Protein AF-A0A0B8QQ27-F1 (afdb_monomer)

Mean predicted aligned error: 12.76 Å

Nearest PDB structures (foldseek):
  4mp7-assembly1_A  TM=6.085E-01  e=7.434E+00  Homo sapiens

pLDDT: mean 76.12, std 21.6, range [19.22, 97.25]

Foldseek 3Di:
DDPPDDPQPPQAQDFWQDDDPVSLVVLLVLLVVLLVVVPQDFAAEDEAEDEPLVLLLCQLQLNAPFAADAVSSVVSSVVVVVCVVVVVDDRFQWFWDLARNIYIYGYNSGGPLSSSLSCQLRRRQLRSCLVPPPLNVFQADRHCPNVLRVVLRVLLVVCCVVVNDVVSNVLLVVLVVCLLQLADPPDTDDDDDVVRVVVVLVVVLVVLVVVVVVVVVDDDPDDDPDPDPPQDPPVDDDSRPLVCCLPPVNPDDSSSSVSSVSSSSVSSNCVVCVVCLLLSLLRSLLRSVVSVVVCVVVSRHDPVSVVVVCVLSCVQQPADDPPDPPHPDDRSNVVNVVVNVVVVVVVVVVVVCVVVVPDDDPDPPDPPPPPPPDDDDDDPDDPPPPDDPDDDSGGNGRD

Sequence (399 aa):
MDVKTKDVKSNTLPDGPDWTFGLLEEYHQEIKRVAQHYRLDTYPNQIEVITAEQMMDAYSSIGMPINYHHWSFGKKFIQTEQNYKHGQMGLAYEIVINSNPCIAYLMEENTVTMQALVMAHASYGHNSFFKGNYLFKTWTDASSIIDYLLFARNYISQCEEKYGVEEVEKLLDSCHALMNYGVDRYKRPEKISIAEETHRQEEREKYLQSQVNELWRTVPKSTREEHTEKQRFPSEPQENILYFIEKHAPLLESWQREVVRIVRKVSQYFYPQKQTQVMNEGWATFWHYTILNHLYDEGVVTDKFMLEFLHSHTSVVAQPAYNSPYFSGINPYALALLCSKIFAVSVKNQQKRIKSGSQSLRAVTGLKRCTLRCKTSKMRASLVSISLPNSSVTLSCLR

InterPro domains:
  IPR007390 Sporulation stage V, protein R [PTHR30029] (16-337)
  IPR056174 SpoVR protein-like, N-terminal [PF04293] (18-340)

Solvent-accessible surface area (backbone atoms only — not comparable to full-atom values): 23191 Å² total; per-residue (Å²): 133,84,79,79,74,74,78,78,57,97,65,51,57,92,84,44,67,70,75,49,75,68,57,53,48,53,50,49,51,53,51,48,52,48,40,54,73,72,61,61,57,55,51,57,72,40,82,44,78,36,51,74,66,57,49,44,50,26,55,29,55,71,56,40,98,56,65,61,90,54,70,70,32,56,55,44,28,54,53,51,52,50,35,38,78,72,68,76,38,81,75,49,56,42,47,62,40,86,30,59,57,23,39,27,38,33,46,64,88,46,30,39,55,50,48,52,46,42,45,33,22,40,51,46,16,37,31,23,42,49,64,66,34,68,56,36,65,54,54,41,57,39,73,53,47,66,60,48,31,51,50,50,25,54,51,50,53,54,42,30,75,72,68,35,57,69,60,50,48,56,51,47,52,56,41,59,76,40,29,91,38,18,44,58,92,84,64,79,70,81,94,72,54,68,73,57,49,53,52,49,45,57,52,47,51,55,49,51,58,51,49,56,57,50,62,72,70,63,71,79,92,71,96,69,93,66,87,66,73,81,72,65,79,64,89,61,92,70,72,19,50,38,56,48,46,52,76,66,48,83,86,60,50,74,67,58,33,51,52,36,46,48,50,20,52,55,38,35,48,50,43,46,58,68,75,38,41,52,56,44,50,4,41,9,58,41,37,24,51,54,48,54,51,50,39,39,77,76,38,32,43,51,72,70,45,48,53,54,48,49,51,59,52,45,72,60,38,60,64,69,54,92,85,42,95,80,46,88,70,84,45,56,49,35,53,16,29,52,52,36,52,52,48,54,51,51,52,55,51,51,54,50,42,59,73,65,69,74,62,80,89,73,72,93,80,66,94,67,81,81,77,77,83,77,82,82,78,98,69,90,75,79,82,76,77,82,74,78,78,86,74,68,82,67,75,81,52,62,106

Organism: NCBI:txid1481914

Secondary structure (DSSP, 8-state):
---------TTPPP--S---HHHHHHHHHHHHHHHHHTT---PPEEEEEE-HHHHHHHHHTTT-SS----HHHHHHHHHHHHHHHTTSSPPPSEEEE--SSEEEEEETT--HHHHHHHIIIIIIIIHHHHHH-HHHHHH--TTTHHHHHHHHHHHHHHHHHHH-HHHHHHHHHHHHHTGGG---SS-PPP---HHHHHHHHHHHHHHHHHHHHHHHH---------------SSSS--S-HHHHHHHH-TT--HHHHHHHHHHHHHHHHHHHHHHHHHHHHHHHHHHHHHHHHHHHHHTSS-HHHHHHHHHHHHHHH----TTSTT--S--HHHHHHHHHHHHHHHHHHHHHHHHTT--------------------------------------S---

Structure (mmCIF, N/CA/C/O backbone):
data_AF-A0A0B8QQ27-F1
#
_entry.id   AF-A0A0B8QQ27-F1
#
loop_
_atom_site.group_PDB
_atom_site.id
_atom_site.type_symbol
_atom_site.label_atom_id
_atom_site.label_alt_id
_atom_site.label_comp_id
_atom_site.label_asym_id
_atom_site.label_entity_id
_atom_site.label_seq_id
_atom_site.pdbx_PDB_ins_code
_atom_site.Cartn_x
_atom_site.Cartn_y
_atom_site.Cartn_z
_atom_site.occupancy
_atom_site.B_iso_or_equiv
_atom_site.auth_seq_id
_atom_site.auth_comp_id
_atom_site.auth_asym_id
_atom_site.auth_atom_id
_atom_site.pdbx_PDB_model_num
ATOM 1 N N . MET A 1 1 ? -25.754 7.509 46.207 1.00 36.16 1 MET A N 1
ATOM 2 C CA . MET A 1 1 ? -25.904 6.801 44.921 1.00 36.16 1 MET A CA 1
ATOM 3 C C . MET A 1 1 ? -24.579 6.122 44.664 1.00 36.16 1 MET A C 1
ATOM 5 O O . MET A 1 1 ? -23.663 6.765 44.171 1.00 36.16 1 MET A O 1
ATOM 9 N N . ASP A 1 2 ? -24.453 4.878 45.119 1.00 32.38 2 ASP A N 1
ATOM 10 C CA . ASP A 1 2 ? -23.243 4.088 44.916 1.00 32.38 2 ASP A CA 1
ATOM 11 C C . ASP A 1 2 ? -23.123 3.740 43.436 1.00 32.38 2 ASP A C 1
ATOM 13 O O . ASP A 1 2 ? -23.919 2.975 42.883 1.00 32.38 2 ASP A O 1
ATOM 17 N N . VAL A 1 3 ? -22.140 4.355 42.785 1.00 38.31 3 VAL A N 1
ATOM 18 C CA . VAL A 1 3 ? -21.708 3.978 41.445 1.00 38.31 3 VAL A CA 1
ATOM 19 C C . VAL A 1 3 ? -21.047 2.614 41.590 1.00 38.31 3 VAL A C 1
ATOM 21 O O . VAL A 1 3 ? -19.898 2.511 42.005 1.00 38.31 3 VAL A O 1
ATOM 24 N N . LYS A 1 4 ? -21.799 1.550 41.291 1.00 36.62 4 LYS A N 1
ATOM 25 C CA . LYS A 1 4 ? -21.231 0.214 41.109 1.00 36.62 4 LYS A CA 1
ATOM 26 C C . LYS A 1 4 ? -20.207 0.293 39.979 1.00 36.62 4 LYS A C 1
ATOM 28 O O . LYS A 1 4 ? -20.577 0.332 38.807 1.00 36.62 4 LYS A O 1
ATOM 33 N N . THR A 1 5 ? -18.929 0.325 40.335 1.00 41.16 5 THR A N 1
ATOM 34 C CA . THR A 1 5 ? -17.824 -0.005 39.440 1.00 41.16 5 THR A CA 1
ATOM 35 C C . THR A 1 5 ? -18.097 -1.400 38.889 1.00 41.16 5 THR A C 1
ATOM 37 O O . THR A 1 5 ? -18.095 -2.374 39.639 1.00 41.16 5 THR A O 1
ATOM 40 N N . LYS A 1 6 ? -18.426 -1.493 37.596 1.00 43.34 6 LYS A N 1
ATOM 41 C CA . LYS A 1 6 ? -18.415 -2.769 36.875 1.00 43.34 6 LYS A CA 1
ATOM 42 C C . LYS A 1 6 ? -17.026 -3.374 37.072 1.00 43.34 6 LYS A C 1
ATOM 44 O O . LYS A 1 6 ? -16.046 -2.733 36.703 1.00 43.34 6 LYS A O 1
ATOM 49 N N . ASP A 1 7 ? -16.963 -4.570 37.649 1.00 44.44 7 ASP A N 1
ATOM 50 C CA . ASP A 1 7 ? -15.738 -5.363 37.696 1.00 44.44 7 ASP A CA 1
ATOM 51 C C . ASP A 1 7 ? -15.144 -5.438 36.285 1.00 44.44 7 ASP A C 1
ATOM 53 O O . ASP A 1 7 ? -15.807 -5.881 35.340 1.00 44.44 7 ASP A O 1
ATOM 57 N N . VAL A 1 8 ? -13.910 -4.953 36.133 1.00 48.16 8 VAL A N 1
ATOM 58 C CA . VAL A 1 8 ? -13.133 -5.100 34.901 1.00 48.16 8 VAL A CA 1
ATOM 59 C C . VAL A 1 8 ? -12.991 -6.600 34.664 1.00 48.16 8 VAL A C 1
ATOM 61 O O . VAL A 1 8 ? -12.402 -7.312 35.479 1.00 48.16 8 VAL A O 1
ATOM 64 N N . LYS A 1 9 ? -13.594 -7.109 33.583 1.00 54.00 9 LYS A N 1
ATOM 65 C CA . LYS A 1 9 ? -13.477 -8.521 33.204 1.00 54.00 9 LYS A CA 1
ATOM 66 C C . LYS A 1 9 ? -11.990 -8.866 33.103 1.00 54.00 9 LYS A C 1
ATOM 68 O O . LYS A 1 9 ? -11.231 -8.113 32.496 1.00 54.00 9 LYS A O 1
ATOM 73 N N . SER A 1 10 ? -11.592 -10.018 33.648 1.00 60.09 10 SER A N 1
ATOM 74 C CA . SER A 1 10 ? -10.189 -10.441 33.828 1.00 60.09 10 SER A CA 1
ATOM 75 C C . SER A 1 10 ? -9.347 -10.569 32.540 1.00 60.09 10 SER A C 1
ATOM 77 O O . SER A 1 10 ? -8.197 -10.986 32.624 1.00 60.09 10 SER A O 1
ATOM 79 N N . ASN A 1 11 ? -9.904 -10.247 31.369 1.00 78.56 11 ASN A N 1
ATOM 80 C CA . ASN A 1 11 ? -9.288 -10.402 30.051 1.00 78.56 11 ASN A CA 1
ATOM 81 C C . ASN A 1 11 ? -9.275 -9.094 29.229 1.00 78.56 11 ASN A C 1
ATOM 83 O O . ASN A 1 11 ? -9.237 -9.141 28.004 1.00 78.56 11 ASN A O 1
ATOM 87 N N . THR A 1 12 ? -9.395 -7.938 29.890 1.00 90.38 12 THR A N 1
ATOM 88 C CA . THR A 1 12 ? -9.388 -6.630 29.214 1.00 90.38 12 THR A CA 1
ATOM 89 C C . THR A 1 12 ? -7.946 -6.184 28.970 1.00 90.38 12 THR A C 1
ATOM 91 O O . THR A 1 12 ? -7.160 -6.135 29.918 1.00 90.38 12 THR A O 1
ATOM 94 N N . LEU A 1 13 ? -7.602 -5.847 27.728 1.00 92.31 13 LEU A N 1
ATOM 95 C CA . LEU A 1 13 ? -6.282 -5.333 27.372 1.00 92.31 13 LEU A CA 1
ATOM 96 C C . LEU A 1 13 ? -6.118 -3.866 27.813 1.00 92.31 13 LEU A C 1
ATOM 98 O O . LEU A 1 13 ? -7.090 -3.104 27.780 1.00 92.31 13 LEU A O 1
ATOM 102 N N . PRO A 1 14 ? -4.899 -3.443 28.197 1.00 90.00 14 PRO A N 1
ATOM 103 C CA . PRO A 1 14 ? -4.607 -2.049 28.517 1.00 90.00 14 PRO A CA 1
ATOM 104 C C . PRO A 1 14 ? -4.917 -1.088 27.360 1.00 90.00 14 PRO A C 1
ATOM 106 O O . PRO A 1 14 ? -4.573 -1.348 26.204 1.00 90.00 14 PRO A O 1
ATOM 109 N N . ASP A 1 15 ? -5.519 0.054 27.687 1.00 84.19 15 ASP A N 1
ATOM 110 C CA . ASP A 1 15 ? -5.906 1.114 26.757 1.00 84.19 15 ASP A CA 1
ATOM 111 C C . ASP A 1 15 ? -5.265 2.467 27.145 1.00 84.19 15 ASP A C 1
ATOM 113 O O . ASP A 1 15 ? -5.715 3.209 28.027 1.00 84.19 15 ASP A O 1
ATOM 117 N N . GLY A 1 16 ? -4.177 2.824 26.462 1.00 84.31 16 GLY A N 1
ATOM 118 C CA . GLY A 1 16 ? -3.381 4.024 26.736 1.00 84.31 16 GLY A CA 1
ATOM 119 C C . GLY A 1 16 ? -2.942 4.763 25.468 1.00 84.31 16 GLY A C 1
ATOM 120 O O . GLY A 1 16 ? -3.074 4.227 24.367 1.00 84.31 16 GLY A O 1
ATOM 121 N N . PRO A 1 17 ? -2.433 6.002 25.609 1.00 85.88 17 PRO A N 1
ATOM 122 C CA . PRO A 1 17 ? -1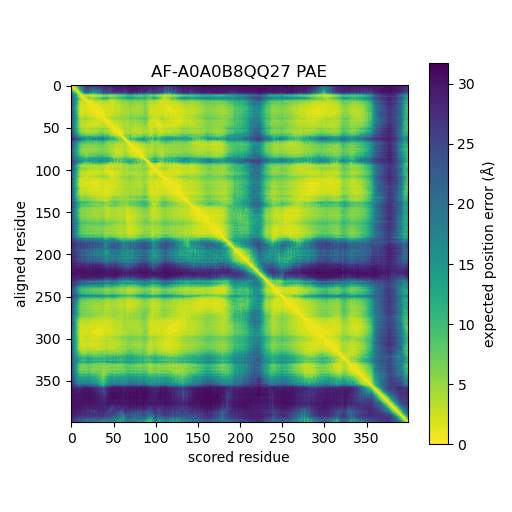.790 6.696 24.497 1.00 85.88 17 PRO A CA 1
ATOM 123 C C . PRO A 1 17 ? -0.479 6.002 24.101 1.00 85.88 17 PRO A C 1
ATOM 125 O O . PRO A 1 17 ? -0.174 5.916 22.919 1.00 85.88 17 PRO A O 1
ATOM 128 N N . ASP A 1 18 ? 0.243 5.450 25.077 1.00 89.38 18 ASP A N 1
ATOM 129 C CA . ASP A 1 18 ? 1.530 4.790 24.872 1.00 89.38 18 ASP A CA 1
ATOM 130 C C . ASP A 1 18 ? 1.364 3.294 24.607 1.00 89.38 18 ASP A C 1
ATOM 132 O O . ASP A 1 18 ? 0.504 2.631 25.193 1.00 89.38 18 ASP A O 1
ATOM 136 N N . TRP A 1 19 ? 2.243 2.746 23.773 1.00 93.38 19 TRP A N 1
ATOM 137 C CA . TRP A 1 19 ? 2.282 1.331 23.423 1.00 93.38 19 TRP A CA 1
ATOM 138 C C . TRP A 1 19 ? 3.675 0.736 23.665 1.00 93.38 19 TRP A C 1
ATOM 140 O O . TRP A 1 19 ? 4.682 1.433 23.756 1.00 93.38 19 TRP A O 1
ATOM 150 N N . THR A 1 20 ? 3.737 -0.590 23.772 1.00 93.69 20 THR A N 1
ATOM 151 C CA . THR A 1 20 ? 4.993 -1.355 23.789 1.00 93.69 20 THR A CA 1
ATOM 152 C C . THR A 1 20 ? 4.889 -2.497 22.788 1.00 93.69 20 THR A C 1
ATOM 154 O O . THR A 1 20 ? 3.783 -2.947 22.495 1.00 93.69 20 THR A O 1
ATOM 157 N N . PHE A 1 21 ? 6.013 -3.011 22.283 1.00 93.88 21 PHE A N 1
ATOM 158 C CA . PHE A 1 21 ? 5.989 -4.147 21.350 1.00 93.88 21 PHE A CA 1
ATOM 159 C C . PHE A 1 21 ? 5.265 -5.376 21.920 1.00 93.88 21 PHE A C 1
ATOM 161 O O . PHE A 1 21 ? 4.565 -6.061 21.182 1.00 93.88 21 PHE A O 1
ATOM 168 N N . GLY A 1 22 ? 5.380 -5.623 23.231 1.00 94.69 22 GLY A N 1
ATOM 169 C CA . GLY A 1 22 ? 4.635 -6.693 23.902 1.00 94.69 22 GLY A CA 1
ATOM 170 C C . GLY A 1 22 ? 3.124 -6.468 23.840 1.00 94.69 22 GLY A C 1
ATOM 171 O O . GLY A 1 22 ? 2.394 -7.355 23.412 1.00 94.69 22 GLY A O 1
ATOM 172 N N . LEU A 1 23 ? 2.667 -5.255 24.167 1.00 94.50 23 LEU A N 1
ATOM 173 C CA . LEU A 1 23 ? 1.249 -4.896 24.094 1.00 94.50 23 LEU A CA 1
ATOM 174 C C . LEU A 1 23 ? 0.713 -4.967 22.656 1.00 94.50 23 LEU A C 1
ATOM 176 O O . LEU A 1 23 ? -0.379 -5.474 22.423 1.00 94.50 23 LEU A O 1
ATOM 180 N N . LEU A 1 24 ? 1.486 -4.487 21.680 1.00 94.88 24 LEU A N 1
ATOM 181 C CA . LEU A 1 24 ? 1.127 -4.578 20.264 1.00 94.88 24 LEU A CA 1
ATOM 182 C C . LEU A 1 24 ? 0.973 -6.030 19.804 1.00 94.88 24 LEU A C 1
ATOM 184 O O . LEU A 1 24 ? 0.046 -6.331 19.056 1.00 94.88 24 LEU A O 1
ATOM 188 N N . GLU A 1 25 ? 1.836 -6.930 20.272 1.00 95.50 25 GLU A N 1
ATOM 189 C CA . GLU A 1 25 ? 1.725 -8.355 19.968 1.00 95.50 25 GLU A CA 1
ATOM 190 C C . GLU A 1 25 ? 0.498 -8.994 20.641 1.00 95.50 25 GLU A C 1
ATOM 192 O O . GLU A 1 25 ? -0.188 -9.789 20.003 1.00 95.50 25 GLU A O 1
ATOM 197 N N . GLU A 1 26 ? 0.144 -8.607 21.871 1.00 95.94 26 GLU A N 1
ATOM 198 C CA . GLU A 1 26 ? -1.102 -9.048 22.523 1.00 95.94 26 GLU A CA 1
ATOM 199 C C . GLU A 1 26 ? -2.345 -8.622 21.723 1.00 95.94 26 GLU A C 1
ATOM 201 O O . GLU A 1 26 ? -3.195 -9.454 21.389 1.00 95.94 26 GLU A O 1
ATOM 206 N N . TYR A 1 27 ? -2.425 -7.345 21.327 1.00 96.12 27 TYR A N 1
ATOM 207 C CA . TYR A 1 27 ? -3.498 -6.858 20.455 1.00 96.12 27 TYR A CA 1
ATOM 208 C C . TYR A 1 27 ? -3.514 -7.596 19.117 1.00 96.12 27 TYR A C 1
ATOM 210 O O . TYR A 1 27 ? -4.574 -8.010 18.641 1.00 96.12 27 TYR A O 1
ATOM 218 N N . HIS A 1 28 ? -2.346 -7.799 18.509 1.00 96.50 28 HIS A N 1
ATOM 219 C CA . HIS A 1 28 ? -2.228 -8.523 17.254 1.00 96.50 28 HIS A CA 1
ATOM 220 C C . HIS A 1 28 ? -2.744 -9.963 17.377 1.00 96.50 28 HIS A C 1
ATOM 222 O O . HIS A 1 28 ? -3.456 -10.421 16.480 1.00 96.50 28 HIS A O 1
ATOM 228 N N . GLN A 1 29 ? -2.452 -10.666 18.474 1.00 96.81 29 GLN A N 1
ATOM 229 C CA . GLN A 1 29 ? -2.934 -12.026 18.730 1.00 96.81 29 GLN A CA 1
ATOM 230 C C . GLN A 1 29 ? -4.455 -12.088 18.889 1.00 96.81 29 GLN A C 1
ATOM 232 O O . GLN A 1 29 ? -5.094 -12.956 18.285 1.00 96.81 29 GLN A O 1
ATOM 237 N N . GLU A 1 30 ? -5.054 -11.148 19.619 1.00 97.12 30 GLU A N 1
ATOM 238 C CA . GLU A 1 30 ? -6.510 -11.079 19.774 1.00 97.12 30 GLU A CA 1
ATOM 239 C C . GLU A 1 30 ? -7.214 -10.732 18.453 1.00 97.12 30 GLU A C 1
ATOM 241 O O . GLU A 1 30 ? -8.170 -11.403 18.048 1.00 97.12 30 GLU A O 1
ATOM 246 N N . ILE A 1 31 ? -6.685 -9.764 17.697 1.00 97.25 31 ILE A N 1
ATOM 247 C CA . ILE A 1 31 ? -7.169 -9.429 16.347 1.00 97.25 31 ILE A CA 1
ATOM 248 C C . ILE A 1 31 ? -7.046 -10.649 15.422 1.00 97.25 31 ILE A C 1
ATOM 250 O O . ILE A 1 31 ? -7.988 -10.975 14.693 1.00 97.25 31 ILE A O 1
ATOM 254 N N . LYS A 1 32 ? -5.918 -11.368 15.474 1.00 96.75 32 LYS A N 1
ATOM 255 C CA . LYS A 1 32 ? -5.685 -12.597 14.704 1.00 96.75 32 LYS A CA 1
ATOM 256 C C . LYS A 1 32 ? -6.703 -13.676 15.046 1.00 96.75 32 LYS A C 1
ATOM 258 O O . LYS A 1 32 ? -7.243 -14.304 14.134 1.00 96.75 32 LYS A O 1
ATOM 263 N N . ARG A 1 33 ? -6.984 -13.889 16.335 1.00 97.06 33 ARG A N 1
ATOM 264 C CA . ARG A 1 33 ? -7.966 -14.869 16.821 1.00 97.06 33 ARG A CA 1
ATOM 265 C C . ARG A 1 33 ? -9.350 -14.576 16.249 1.00 97.06 33 ARG A C 1
ATOM 267 O O . ARG A 1 33 ? -9.993 -15.476 15.703 1.00 97.06 33 ARG A O 1
ATOM 274 N N . VAL A 1 34 ? -9.787 -13.319 16.300 1.00 96.88 34 VAL A N 1
ATOM 275 C CA . VAL A 1 34 ? -11.080 -12.900 15.741 1.00 96.88 34 VAL A CA 1
ATOM 276 C C . VAL A 1 34 ? -11.093 -13.011 14.211 1.00 96.88 34 VAL A C 1
ATOM 278 O O . VAL A 1 34 ? -12.054 -13.521 13.628 1.00 96.88 34 VAL A O 1
ATOM 281 N N . ALA A 1 35 ? -10.018 -12.616 13.528 1.00 95.50 35 ALA A N 1
ATOM 282 C CA . ALA A 1 35 ? -9.907 -12.779 12.078 1.00 95.50 35 ALA A CA 1
ATOM 283 C C . ALA A 1 35 ? -9.989 -14.263 11.657 1.00 95.50 35 ALA A C 1
ATOM 285 O O . ALA A 1 35 ? -10.685 -14.613 10.699 1.00 95.50 35 ALA A O 1
ATOM 286 N N . GLN A 1 36 ? -9.351 -15.163 12.411 1.00 94.81 36 GLN A N 1
ATOM 287 C CA . GLN A 1 36 ? -9.438 -16.612 12.204 1.00 94.81 36 GLN A CA 1
ATOM 288 C C . GLN A 1 36 ? -10.837 -17.162 12.493 1.00 94.81 36 GLN A C 1
ATOM 290 O O . GLN A 1 36 ? -11.323 -18.006 11.737 1.00 94.81 36 GLN A O 1
ATOM 295 N N . HIS A 1 37 ? -11.523 -16.652 13.522 1.00 94.06 37 HIS A N 1
ATOM 296 C CA . HIS A 1 37 ? -12.919 -16.994 13.806 1.00 94.06 37 HIS A CA 1
ATOM 297 C C . HIS A 1 37 ? -13.822 -16.725 12.589 1.00 94.06 37 HIS A C 1
ATOM 299 O O . HIS A 1 37 ? -14.640 -17.568 12.208 1.00 94.06 37 HIS A O 1
ATOM 305 N N . TYR A 1 38 ? -13.617 -15.590 11.914 1.00 92.94 38 TYR A N 1
ATOM 306 C CA . TYR A 1 38 ? -14.322 -15.243 10.677 1.00 92.94 38 TYR A CA 1
ATOM 307 C C . TYR A 1 38 ? -13.743 -15.878 9.407 1.00 92.94 38 TYR A C 1
ATOM 309 O O . TYR A 1 38 ? -14.332 -15.725 8.334 1.00 92.94 38 TYR A O 1
ATOM 317 N N . ARG A 1 39 ? -12.654 -16.647 9.526 1.00 92.88 39 ARG A N 1
ATOM 318 C CA . ARG A 1 39 ? -11.968 -17.341 8.426 1.00 92.88 39 ARG A CA 1
ATOM 319 C C . ARG A 1 39 ? -11.475 -16.385 7.339 1.00 92.88 39 ARG A C 1
ATOM 321 O O . ARG A 1 39 ? -11.614 -16.685 6.151 1.00 92.88 39 ARG A O 1
ATOM 328 N N . LEU A 1 40 ? -10.927 -15.234 7.733 1.00 92.25 40 LEU A N 1
ATOM 329 C CA . LEU A 1 40 ? -10.242 -14.356 6.787 1.00 92.25 40 LEU A CA 1
ATOM 330 C C . LEU A 1 40 ? -9.028 -15.091 6.219 1.00 92.25 40 LEU A C 1
ATOM 332 O O . LEU A 1 40 ? -8.181 -15.581 6.962 1.00 92.25 40 LEU A O 1
ATOM 336 N N . ASP A 1 41 ? -8.958 -15.162 4.893 1.00 92.44 41 ASP A N 1
ATOM 337 C CA . ASP A 1 41 ? -7.809 -15.716 4.191 1.00 92.44 41 ASP A CA 1
ATOM 338 C C . ASP A 1 41 ? -6.796 -14.599 3.926 1.00 92.44 41 ASP A C 1
ATOM 340 O O . ASP A 1 41 ? -7.043 -13.730 3.092 1.00 92.44 41 ASP A O 1
ATOM 344 N N . THR A 1 42 ? -5.671 -14.614 4.638 1.00 94.25 42 THR A N 1
ATOM 345 C CA . THR A 1 42 ? -4.615 -13.592 4.562 1.00 94.25 42 THR A CA 1
ATOM 346 C C . THR A 1 42 ? -3.255 -14.218 4.251 1.00 94.25 42 THR A C 1
ATOM 348 O O . THR A 1 42 ? -3.028 -15.415 4.464 1.00 94.25 42 THR A O 1
ATOM 351 N N . TYR A 1 43 ? -2.336 -13.440 3.685 1.00 93.56 43 TYR A N 1
ATOM 352 C CA . TYR A 1 43 ? -0.912 -13.775 3.692 1.00 93.56 43 TYR A CA 1
ATOM 353 C C . TYR A 1 43 ? -0.370 -13.650 5.126 1.00 93.56 43 TYR A C 1
ATOM 355 O O . TYR A 1 43 ? -0.974 -12.939 5.935 1.00 93.56 43 TYR A O 1
ATOM 363 N N . PRO A 1 44 ? 0.743 -14.321 5.472 1.00 94.81 44 PRO A N 1
ATOM 364 C CA . PRO A 1 44 ? 1.426 -14.082 6.739 1.00 94.81 44 PRO A CA 1
ATOM 365 C C . PRO A 1 44 ? 1.704 -12.586 6.917 1.00 94.81 44 PRO A C 1
ATOM 367 O O . PRO A 1 44 ? 2.109 -11.929 5.962 1.00 94.81 44 PRO A O 1
ATOM 370 N N . ASN A 1 45 ? 1.450 -12.057 8.112 1.00 93.62 45 ASN A N 1
ATOM 371 C CA . ASN A 1 45 ? 1.633 -10.640 8.413 1.00 93.62 45 ASN A CA 1
ATOM 372 C C . ASN A 1 45 ? 3.057 -10.367 8.893 1.00 93.62 45 ASN A C 1
ATOM 374 O O . ASN A 1 45 ? 3.555 -11.078 9.765 1.00 93.62 45 ASN A O 1
ATOM 378 N N . GLN A 1 46 ? 3.658 -9.308 8.364 1.00 93.38 46 GLN A N 1
ATOM 379 C CA . GLN A 1 46 ? 4.878 -8.686 8.859 1.00 93.38 46 GLN A CA 1
ATOM 380 C C . GLN A 1 46 ? 4.530 -7.246 9.240 1.00 93.38 46 GLN A C 1
ATOM 382 O O . GLN A 1 46 ? 4.242 -6.424 8.375 1.00 93.38 46 GLN A O 1
ATOM 387 N N . ILE A 1 47 ? 4.466 -6.975 10.542 1.00 93.75 47 ILE A N 1
ATOM 388 C CA . ILE A 1 47 ? 4.103 -5.662 11.083 1.00 93.75 47 ILE A CA 1
ATOM 389 C C . ILE A 1 47 ? 5.393 -4.936 11.449 1.00 93.75 47 ILE A C 1
ATOM 391 O O . ILE A 1 47 ? 6.192 -5.459 12.224 1.00 93.75 47 ILE A O 1
ATOM 395 N N . GLU A 1 48 ? 5.578 -3.741 10.903 1.00 92.44 48 GLU A N 1
ATOM 396 C CA . GLU A 1 48 ? 6.738 -2.892 11.159 1.00 92.44 48 GLU A CA 1
ATOM 397 C C . GLU A 1 48 ? 6.265 -1.522 11.638 1.00 92.44 48 GLU A C 1
ATOM 399 O O . GLU A 1 48 ? 5.368 -0.926 11.045 1.00 92.44 48 GLU A O 1
ATOM 404 N N . VAL A 1 49 ? 6.856 -1.020 12.720 1.00 92.38 49 VAL A N 1
ATOM 405 C CA . VAL A 1 49 ? 6.588 0.339 13.198 1.00 92.38 49 VAL A CA 1
ATOM 406 C C . VAL A 1 49 ? 7.638 1.267 12.603 1.00 92.38 49 VAL A C 1
ATOM 408 O O . VAL A 1 49 ? 8.829 0.968 12.684 1.00 92.38 49 VAL A O 1
ATOM 411 N N . ILE A 1 50 ? 7.190 2.360 11.990 1.00 90.75 50 ILE A N 1
ATOM 412 C CA . ILE A 1 50 ? 8.041 3.322 11.290 1.00 90.75 50 ILE A CA 1
ATOM 413 C C . ILE A 1 50 ? 7.790 4.746 11.778 1.00 90.75 50 ILE A C 1
ATOM 415 O O . ILE A 1 50 ? 6.690 5.086 12.219 1.00 90.75 50 ILE A O 1
ATOM 419 N N . THR A 1 51 ? 8.816 5.584 11.658 1.00 90.38 51 THR A N 1
ATOM 420 C CA . THR A 1 51 ? 8.731 7.011 11.982 1.00 90.38 51 THR A CA 1
ATOM 421 C C . THR A 1 51 ? 7.924 7.772 10.926 1.00 90.38 51 THR A C 1
ATOM 423 O O . THR A 1 51 ? 7.793 7.327 9.777 1.00 90.38 51 THR A O 1
ATOM 426 N N . ALA A 1 52 ? 7.443 8.972 11.262 1.00 84.31 52 ALA A N 1
ATOM 427 C CA . ALA A 1 52 ? 6.816 9.868 10.288 1.00 84.31 52 ALA A CA 1
ATOM 428 C C . ALA A 1 52 ? 7.692 10.138 9.043 1.00 84.31 52 ALA A C 1
ATOM 430 O O . ALA A 1 52 ? 7.173 10.216 7.928 1.00 84.31 52 ALA A O 1
ATOM 431 N N . GLU A 1 53 ? 9.015 10.252 9.202 1.00 83.94 53 GLU A N 1
ATOM 432 C CA . GLU A 1 53 ? 9.951 10.469 8.088 1.00 83.94 53 GLU A CA 1
ATOM 433 C C . GLU A 1 53 ? 10.010 9.253 7.156 1.00 83.94 53 GLU A C 1
ATOM 435 O O . GLU A 1 53 ? 9.854 9.389 5.940 1.00 83.94 53 GLU A O 1
ATOM 440 N N . GLN A 1 54 ? 10.153 8.054 7.728 1.00 87.06 54 GLN A N 1
ATOM 441 C CA . GLN A 1 54 ? 10.135 6.800 6.972 1.00 87.06 54 GLN A CA 1
ATOM 442 C C . GLN A 1 54 ? 8.803 6.606 6.243 1.00 87.06 54 GLN A C 1
ATOM 444 O O . GLN A 1 54 ? 8.769 6.120 5.112 1.00 87.06 54 GLN A O 1
ATOM 449 N N . MET A 1 55 ? 7.697 7.033 6.855 1.00 84.50 55 MET A N 1
ATOM 450 C CA . MET A 1 55 ? 6.395 6.993 6.209 1.00 84.50 55 MET A CA 1
ATOM 451 C C . MET A 1 55 ? 6.326 7.932 5.000 1.00 84.50 55 MET A C 1
ATOM 453 O O . MET A 1 55 ? 5.830 7.534 3.944 1.00 84.50 55 MET A O 1
ATOM 457 N N . MET A 1 56 ? 6.828 9.163 5.115 1.00 82.31 56 MET A N 1
ATOM 458 C CA . MET A 1 56 ? 6.887 10.093 3.982 1.00 82.31 56 MET A CA 1
ATOM 459 C C . MET A 1 56 ? 7.758 9.556 2.846 1.00 82.31 56 MET A C 1
ATOM 461 O O . MET A 1 56 ? 7.378 9.681 1.677 1.00 82.31 56 MET A O 1
ATOM 465 N N . ASP A 1 57 ? 8.888 8.933 3.182 1.00 82.31 57 ASP A N 1
ATOM 466 C CA . ASP A 1 57 ? 9.766 8.296 2.203 1.00 82.31 57 ASP A CA 1
ATOM 467 C C . ASP A 1 57 ? 9.031 7.177 1.458 1.00 82.31 57 ASP A C 1
ATOM 469 O O . ASP A 1 57 ? 8.907 7.223 0.229 1.00 82.31 57 ASP A O 1
ATOM 473 N N . ALA A 1 58 ? 8.385 6.270 2.197 1.00 79.69 58 ALA A N 1
ATOM 474 C CA . ALA A 1 58 ? 7.542 5.228 1.627 1.00 79.69 58 ALA A CA 1
ATOM 475 C C . ALA A 1 58 ? 6.423 5.809 0.737 1.00 79.69 58 ALA A C 1
ATOM 477 O O . ALA A 1 58 ? 6.194 5.329 -0.370 1.00 79.69 58 ALA A O 1
ATOM 478 N N . TYR A 1 59 ? 5.751 6.898 1.118 1.00 74.00 59 TYR A N 1
ATOM 479 C CA . TYR A 1 59 ? 4.744 7.546 0.258 1.00 74.00 59 TYR A CA 1
ATOM 480 C C . TYR A 1 59 ? 5.296 8.090 -1.058 1.00 74.00 59 TYR A C 1
ATOM 482 O O . TYR A 1 59 ? 4.616 8.086 -2.104 1.00 74.00 59 TYR A O 1
ATOM 490 N N . SER A 1 60 ? 6.513 8.616 -0.994 1.00 75.38 60 SER A N 1
ATOM 491 C CA . SER A 1 60 ? 7.194 9.193 -2.139 1.00 75.38 60 SER A CA 1
ATOM 492 C C . SER A 1 60 ? 7.571 8.110 -3.157 1.00 75.38 60 SER A C 1
ATOM 494 O O . SER A 1 60 ? 7.394 8.322 -4.361 1.00 75.38 60 SER A O 1
ATOM 496 N N . SER A 1 61 ? 7.934 6.918 -2.669 1.00 72.50 61 SER A N 1
ATOM 497 C CA . SER A 1 61 ? 8.404 5.765 -3.442 1.00 72.50 61 SER A CA 1
ATOM 498 C C . SER A 1 61 ? 7.305 4.777 -3.868 1.00 72.50 61 SER A C 1
ATOM 500 O O . SER A 1 61 ? 7.616 3.695 -4.364 1.00 72.50 61 SER A O 1
ATOM 502 N N . ILE A 1 62 ? 6.020 5.143 -3.737 1.00 67.88 62 ILE A N 1
ATOM 503 C CA . ILE A 1 62 ? 4.857 4.272 -4.041 1.00 67.88 62 ILE A CA 1
ATOM 504 C C . ILE A 1 62 ? 4.739 3.097 -3.042 1.00 67.88 62 ILE A C 1
ATOM 506 O O . ILE A 1 62 ? 4.147 2.058 -3.314 1.00 67.88 62 ILE A O 1
ATOM 510 N N . GLY A 1 63 ? 5.226 3.302 -1.824 1.00 62.88 63 GLY A N 1
ATOM 511 C CA . GLY A 1 63 ? 5.043 2.413 -0.681 1.00 62.88 63 GLY A CA 1
ATOM 512 C C . GLY A 1 63 ? 5.974 1.220 -0.703 1.00 62.88 63 GLY A C 1
ATOM 513 O O . GLY A 1 63 ? 5.718 0.271 0.018 1.00 62.88 63 GLY A O 1
ATOM 514 N N . MET A 1 64 ? 7.015 1.239 -1.537 1.00 69.25 64 MET A N 1
ATOM 515 C CA . MET A 1 64 ? 7.979 0.150 -1.632 1.00 69.25 64 MET A CA 1
ATOM 516 C C . MET A 1 64 ? 9.254 0.510 -0.863 1.00 69.25 64 MET A C 1
ATOM 518 O O . MET A 1 64 ? 9.816 1.578 -1.112 1.00 69.25 64 MET A O 1
ATOM 522 N N . PRO A 1 65 ? 9.759 -0.380 0.012 1.00 59.62 65 PRO A N 1
ATOM 523 C CA . PRO A 1 65 ? 10.978 -0.133 0.782 1.00 59.62 65 PRO A CA 1
ATOM 524 C C . PRO A 1 65 ? 12.221 -0.102 -0.110 1.00 59.62 65 PRO A C 1
ATOM 526 O O . PRO A 1 65 ? 13.262 0.423 0.271 1.00 59.62 65 PRO A O 1
ATOM 529 N N . ILE A 1 66 ? 12.126 -0.692 -1.303 1.00 72.94 66 ILE A N 1
ATOM 530 C CA . ILE A 1 66 ? 13.221 -0.806 -2.254 1.00 72.94 66 ILE A CA 1
ATOM 531 C C . ILE A 1 66 ? 12.696 -0.339 -3.602 1.00 72.94 66 ILE A C 1
ATOM 533 O O . ILE A 1 66 ? 11.873 -1.003 -4.228 1.00 72.94 66 ILE A O 1
ATOM 537 N N . ASN A 1 67 ? 13.175 0.817 -4.040 1.00 79.00 67 ASN A N 1
ATOM 538 C CA . ASN A 1 67 ? 12.925 1.335 -5.373 1.00 79.00 67 ASN A CA 1
ATOM 539 C C . ASN A 1 67 ? 14.244 1.837 -5.975 1.00 79.00 67 ASN A C 1
ATOM 541 O O . ASN A 1 67 ? 15.226 2.049 -5.258 1.00 79.00 67 ASN A O 1
ATOM 545 N N . TYR A 1 68 ? 14.282 1.994 -7.294 1.00 84.38 68 TYR A N 1
ATOM 546 C CA . TYR A 1 68 ? 15.380 2.706 -7.940 1.00 84.38 68 TYR A CA 1
ATOM 547 C C . TYR A 1 68 ? 15.260 4.208 -7.676 1.00 84.38 68 TYR A C 1
ATOM 549 O O . TYR A 1 68 ? 14.178 4.726 -7.384 1.00 84.38 68 TYR A O 1
ATOM 557 N N . HIS A 1 69 ? 16.384 4.913 -7.759 1.00 84.56 69 HIS A N 1
ATOM 558 C CA . HIS A 1 69 ? 16.406 6.349 -7.523 1.00 84.56 69 HIS A CA 1
ATOM 559 C C . HIS A 1 69 ? 15.815 7.087 -8.729 1.00 84.56 69 HIS A C 1
ATOM 561 O O . HIS A 1 69 ? 16.086 6.751 -9.878 1.00 84.56 69 HIS A O 1
ATOM 567 N N . HIS A 1 70 ? 14.976 8.085 -8.461 1.00 87.38 70 HIS A N 1
ATOM 568 C CA . HIS A 1 70 ? 14.437 8.975 -9.483 1.00 87.38 70 HIS A CA 1
ATOM 569 C C . HIS A 1 70 ? 14.061 10.312 -8.842 1.00 87.38 70 HIS A C 1
ATOM 571 O O . HIS A 1 70 ? 13.406 10.342 -7.792 1.00 87.38 70 HIS A O 1
ATOM 577 N N . TRP A 1 71 ? 14.429 11.430 -9.470 1.00 88.06 71 TRP A N 1
ATOM 578 C CA . TRP A 1 71 ? 14.219 12.772 -8.913 1.00 88.06 71 TRP A CA 1
ATOM 579 C C . TRP A 1 71 ? 12.740 13.073 -8.614 1.00 88.06 71 TRP A C 1
ATOM 581 O O . TRP A 1 71 ? 12.425 13.806 -7.672 1.00 88.06 71 TRP A O 1
ATOM 591 N N . SER A 1 72 ? 11.805 12.480 -9.373 1.00 86.94 72 SER A N 1
ATOM 592 C CA . SER A 1 72 ? 10.368 12.689 -9.155 1.00 86.94 72 SER A CA 1
ATOM 593 C C . SER A 1 72 ? 9.905 12.202 -7.782 1.00 86.94 72 SER A C 1
ATOM 595 O O . SER A 1 72 ? 8.963 12.769 -7.225 1.00 86.94 72 SER A O 1
ATOM 597 N N . PHE A 1 73 ? 10.540 11.155 -7.241 1.00 86.62 73 PHE A N 1
ATOM 598 C CA . PHE A 1 73 ? 10.243 10.651 -5.901 1.00 86.62 73 PHE A CA 1
ATOM 599 C C . PHE A 1 73 ? 10.698 11.666 -4.852 1.00 86.62 73 PHE A C 1
ATOM 601 O O . PHE A 1 73 ? 9.883 12.086 -4.036 1.00 86.62 73 PHE A O 1
ATOM 608 N N . GLY A 1 74 ? 11.923 12.192 -4.971 1.00 86.50 74 GLY A N 1
ATOM 609 C CA . GLY A 1 74 ? 12.426 13.261 -4.101 1.00 86.50 74 GLY A CA 1
ATOM 610 C C . GLY A 1 74 ? 11.568 14.532 -4.152 1.00 86.50 74 GLY A C 1
ATOM 611 O O . GLY A 1 74 ? 11.219 15.099 -3.119 1.00 86.50 74 GLY A O 1
ATOM 612 N N . LYS A 1 75 ? 11.113 14.943 -5.343 1.00 89.19 75 LYS A N 1
ATOM 613 C CA . LYS A 1 75 ? 10.165 16.063 -5.478 1.00 89.19 75 LYS A CA 1
ATOM 614 C C . LYS A 1 75 ? 8.853 15.800 -4.729 1.00 89.19 75 LYS A C 1
ATOM 616 O O . LYS A 1 75 ? 8.332 16.699 -4.070 1.00 89.19 75 LYS A O 1
ATOM 621 N N . LYS A 1 76 ? 8.310 14.583 -4.833 1.00 85.31 76 LYS A N 1
ATOM 622 C CA . LYS A 1 76 ? 7.075 14.187 -4.139 1.00 85.31 76 LYS A CA 1
ATOM 623 C C . LYS A 1 76 ? 7.278 14.114 -2.623 1.00 85.31 76 LYS A C 1
ATOM 625 O O . LYS A 1 76 ? 6.372 14.505 -1.888 1.00 85.31 76 LYS A O 1
ATOM 630 N N . PHE A 1 77 ? 8.447 13.663 -2.171 1.00 86.19 77 PHE A N 1
ATOM 631 C CA . PHE A 1 77 ? 8.839 13.664 -0.763 1.00 86.19 77 PHE A CA 1
ATOM 632 C C . PHE A 1 77 ? 8.807 15.084 -0.196 1.00 86.19 77 PHE A C 1
ATOM 634 O O . PHE A 1 77 ? 8.028 15.347 0.714 1.00 86.19 77 PHE A O 1
ATOM 641 N N . ILE A 1 78 ? 9.536 16.025 -0.810 1.00 87.31 78 ILE A N 1
ATOM 642 C CA . ILE A 1 78 ? 9.589 17.429 -0.364 1.00 87.31 78 ILE A CA 1
ATOM 643 C C . ILE A 1 78 ? 8.184 18.042 -0.322 1.00 87.31 78 ILE A C 1
ATOM 645 O O . ILE A 1 78 ? 7.825 18.713 0.640 1.00 87.31 78 ILE A O 1
ATOM 649 N N . GLN A 1 79 ? 7.359 17.788 -1.342 1.00 86.56 79 GLN A N 1
ATOM 650 C CA . GLN A 1 79 ? 5.981 18.280 -1.368 1.00 86.56 79 GLN A CA 1
ATOM 651 C C . GLN A 1 79 ? 5.137 17.717 -0.210 1.00 86.56 79 GLN A C 1
ATOM 653 O O . GLN A 1 79 ? 4.353 18.442 0.400 1.00 86.56 79 GLN A O 1
ATOM 658 N N . THR A 1 80 ? 5.286 16.427 0.091 1.00 82.50 80 THR A N 1
ATOM 659 C CA . THR A 1 80 ? 4.557 15.743 1.171 1.00 82.50 80 THR A CA 1
ATOM 660 C C . THR A 1 80 ? 5.009 16.253 2.537 1.00 82.50 80 THR A C 1
ATOM 662 O O . THR A 1 80 ? 4.171 16.614 3.362 1.00 82.50 80 THR A O 1
ATOM 665 N N . GLU A 1 81 ? 6.321 16.360 2.737 1.00 84.06 81 GLU A N 1
ATOM 666 C CA . GLU A 1 81 ? 6.938 16.874 3.957 1.00 84.06 81 GLU A CA 1
ATOM 667 C C . GLU A 1 81 ? 6.514 18.321 4.231 1.00 84.06 81 GLU A C 1
ATOM 669 O O . GLU A 1 81 ? 6.109 18.654 5.345 1.00 84.06 81 GLU A O 1
ATOM 674 N N . GLN A 1 82 ? 6.542 19.185 3.211 1.00 85.38 82 GLN A N 1
ATOM 675 C CA . GLN A 1 82 ? 6.092 20.568 3.342 1.00 85.38 82 GLN A CA 1
ATOM 676 C C . GLN A 1 82 ? 4.620 20.633 3.748 1.00 85.38 82 GLN A C 1
ATOM 678 O O . GLN A 1 82 ? 4.297 21.319 4.716 1.00 85.38 82 GLN A O 1
ATOM 683 N N . ASN A 1 83 ? 3.732 19.905 3.070 1.00 83.12 83 ASN A N 1
ATOM 684 C CA . ASN A 1 83 ? 2.306 19.912 3.407 1.00 83.12 83 ASN A CA 1
ATOM 685 C C . ASN A 1 83 ? 2.048 19.431 4.844 1.00 83.12 83 ASN A C 1
ATOM 687 O O . ASN A 1 83 ? 1.191 19.994 5.529 1.00 83.12 83 ASN A O 1
ATOM 691 N N . TYR A 1 84 ? 2.808 18.434 5.306 1.00 81.44 84 TYR A N 1
ATOM 692 C CA . TYR A 1 84 ? 2.734 17.941 6.678 1.00 81.44 84 TYR A CA 1
ATOM 693 C C . TYR A 1 84 ? 3.222 18.979 7.695 1.00 81.44 84 TYR A C 1
ATOM 695 O O . TYR A 1 84 ? 2.489 19.324 8.619 1.00 81.44 84 TYR A O 1
ATOM 703 N N . LYS A 1 85 ? 4.414 19.562 7.493 1.00 82.56 85 LYS A N 1
ATOM 704 C CA . LYS A 1 85 ? 4.977 20.593 8.388 1.00 82.56 85 LYS A CA 1
ATOM 705 C C . LYS A 1 85 ? 4.084 21.830 8.506 1.00 82.56 85 LYS A C 1
ATOM 707 O O . LYS A 1 85 ? 4.023 22.441 9.567 1.00 82.56 85 LYS A O 1
ATOM 712 N N . HIS A 1 86 ? 3.381 22.193 7.433 1.00 82.50 86 HIS A N 1
ATOM 713 C CA . HIS A 1 86 ? 2.432 23.311 7.434 1.00 82.50 86 HIS A CA 1
ATOM 714 C C . HIS A 1 86 ? 1.055 22.946 8.019 1.00 82.50 86 HIS A C 1
ATOM 716 O O . HIS A 1 86 ? 0.162 23.792 8.020 1.00 82.50 86 HIS A O 1
ATOM 722 N N . GLY A 1 87 ? 0.846 21.703 8.471 1.00 75.81 87 GLY A N 1
ATOM 723 C CA . GLY A 1 87 ? -0.437 21.225 8.996 1.00 75.81 87 GLY A CA 1
ATOM 724 C C . GLY A 1 87 ? -1.559 21.178 7.954 1.00 75.81 87 GLY A C 1
ATOM 725 O O . GLY A 1 87 ? -2.728 21.071 8.310 1.00 75.81 87 GLY A O 1
ATOM 726 N N . GLN A 1 88 ? -1.225 21.279 6.663 1.00 64.56 88 GLN A N 1
ATOM 727 C CA . GLN A 1 88 ? -2.196 21.246 5.565 1.00 64.56 88 GLN A CA 1
ATOM 728 C C . GLN A 1 88 ? -2.671 19.822 5.261 1.00 64.56 88 GLN A C 1
ATOM 730 O O . GLN A 1 88 ? -3.706 19.639 4.621 1.00 64.56 88 GLN A O 1
ATOM 735 N N . MET A 1 89 ? -1.905 18.816 5.687 1.00 60.53 89 MET A N 1
ATOM 736 C CA . MET A 1 89 ? -2.197 17.408 5.454 1.00 60.53 89 MET A CA 1
ATOM 737 C C . MET A 1 89 ? -1.731 16.571 6.648 1.00 60.53 89 MET A C 1
ATOM 739 O O . MET A 1 89 ? -0.579 16.688 7.059 1.00 60.53 89 MET A O 1
ATOM 743 N N . GLY A 1 90 ? -2.610 15.718 7.181 1.00 62.66 90 GLY A N 1
ATOM 744 C CA . GLY A 1 90 ? -2.218 14.660 8.116 1.00 62.66 90 GLY A CA 1
ATOM 745 C C . GLY A 1 90 ? -1.446 13.547 7.403 1.00 62.66 90 GLY A C 1
ATOM 746 O O . GLY A 1 90 ? -1.612 13.343 6.196 1.00 62.66 90 GLY A O 1
ATOM 747 N N . LEU A 1 91 ? -0.591 12.836 8.137 1.00 62.56 91 LEU A N 1
ATOM 748 C CA . LEU A 1 91 ? -0.041 11.569 7.656 1.00 62.56 91 LEU A CA 1
ATOM 749 C C . LEU A 1 91 ? -1.117 10.496 7.763 1.00 62.56 91 LEU A C 1
ATOM 751 O O . LEU A 1 91 ? -1.997 10.579 8.616 1.00 62.56 91 LEU A O 1
ATOM 755 N N . ALA A 1 92 ? -1.070 9.524 6.861 1.00 68.12 92 ALA A N 1
ATOM 756 C CA . ALA A 1 92 ? -1.973 8.397 6.988 1.00 68.12 92 ALA A CA 1
ATOM 757 C C . ALA A 1 92 ? -1.480 7.466 8.088 1.00 68.12 92 ALA A C 1
ATOM 759 O O . ALA A 1 92 ? -0.288 7.408 8.350 1.00 68.12 92 ALA A O 1
ATOM 760 N N . TYR A 1 93 ? -2.373 6.706 8.694 1.00 71.50 93 TYR A N 1
ATOM 761 C CA . TYR A 1 93 ? -2.022 5.917 9.870 1.00 71.50 93 TYR A CA 1
ATOM 762 C C . TYR A 1 93 ? -1.178 4.677 9.539 1.00 71.50 93 TYR A C 1
ATOM 764 O O . TYR A 1 93 ? -0.567 4.077 10.430 1.00 71.50 93 TYR A O 1
ATOM 772 N N . GLU A 1 94 ? -1.146 4.295 8.262 1.00 82.44 94 GLU A N 1
ATOM 773 C CA . GLU A 1 94 ? -0.593 3.048 7.770 1.00 82.44 94 GLU A CA 1
ATOM 774 C C . GLU A 1 94 ? -0.099 3.109 6.319 1.00 82.44 94 GLU A C 1
ATOM 776 O O . GLU A 1 94 ? -0.511 3.943 5.510 1.00 82.44 94 GLU A O 1
ATOM 781 N N . ILE A 1 95 ? 0.734 2.132 5.957 1.00 86.12 95 ILE A N 1
ATOM 782 C CA . ILE A 1 95 ? 1.006 1.747 4.568 1.00 86.12 95 ILE A CA 1
ATOM 783 C C . ILE A 1 95 ? 1.003 0.221 4.499 1.00 86.12 95 ILE A C 1
ATOM 785 O O . ILE A 1 95 ? 1.623 -0.442 5.324 1.00 86.12 95 ILE A O 1
ATOM 789 N N . VAL A 1 96 ? 0.336 -0.355 3.497 1.00 87.44 96 VAL A N 1
ATOM 790 C CA . VAL A 1 96 ? 0.321 -1.808 3.286 1.00 87.44 96 VAL A CA 1
ATOM 791 C C . VAL A 1 96 ? 0.891 -2.182 1.922 1.00 87.44 96 VAL A C 1
ATOM 793 O O . VAL A 1 96 ? 0.491 -1.643 0.886 1.00 87.44 96 VAL A O 1
ATOM 796 N N . ILE A 1 97 ? 1.806 -3.149 1.923 1.00 86.56 97 ILE A N 1
ATOM 797 C CA . ILE A 1 97 ? 2.381 -3.736 0.716 1.00 86.56 97 ILE A CA 1
ATOM 798 C C . ILE A 1 97 ? 1.773 -5.111 0.509 1.00 86.56 97 ILE A C 1
ATOM 800 O O . ILE A 1 97 ? 1.865 -5.998 1.358 1.00 86.56 97 ILE A O 1
ATOM 804 N N . ASN A 1 98 ? 1.200 -5.310 -0.675 1.00 87.75 98 ASN A N 1
ATOM 805 C CA . ASN A 1 98 ? 0.843 -6.640 -1.136 1.00 87.75 98 ASN A CA 1
ATOM 806 C C . ASN A 1 98 ? 2.132 -7.428 -1.414 1.00 87.75 98 ASN A C 1
ATOM 808 O O . ASN A 1 98 ? 2.714 -7.295 -2.484 1.00 87.75 98 ASN A O 1
ATOM 812 N N . SER A 1 99 ? 2.587 -8.214 -0.452 1.00 87.25 99 SER A N 1
ATOM 813 C CA . SER A 1 99 ? 3.706 -9.148 -0.576 1.00 87.25 99 SER A CA 1
ATOM 814 C C . SER A 1 99 ? 3.392 -10.422 0.214 1.00 87.25 99 SER A C 1
ATOM 816 O O . SER A 1 99 ? 2.355 -10.516 0.875 1.00 87.25 99 SER A O 1
ATOM 818 N N . ASN A 1 100 ? 4.243 -11.440 0.121 1.00 88.06 100 ASN A N 1
ATOM 819 C CA . ASN A 1 100 ? 4.125 -12.656 0.922 1.00 88.06 100 ASN A CA 1
ATOM 820 C C . ASN A 1 100 ? 5.463 -12.935 1.632 1.00 88.06 100 ASN A C 1
ATOM 822 O O . ASN A 1 100 ? 6.346 -13.513 0.998 1.00 88.06 100 ASN A O 1
ATOM 826 N N . PRO A 1 101 ? 5.630 -12.532 2.909 1.00 91.94 101 PRO A N 1
ATOM 827 C CA . PRO A 1 101 ? 4.615 -12.000 3.835 1.00 91.94 101 PRO A CA 1
ATOM 828 C C . PRO A 1 101 ? 4.098 -10.601 3.460 1.00 91.94 101 PRO A C 1
ATOM 830 O O . PRO A 1 101 ? 4.807 -9.825 2.827 1.00 91.94 101 PRO A O 1
ATOM 833 N N . CYS A 1 102 ? 2.859 -10.286 3.843 1.00 91.44 102 CYS A N 1
ATOM 834 C CA . CYS A 1 102 ? 2.250 -8.967 3.656 1.00 91.44 102 CYS A CA 1
ATOM 835 C C . CYS A 1 102 ? 2.840 -8.007 4.682 1.00 91.44 102 CYS A C 1
ATOM 837 O O . CYS A 1 102 ? 2.734 -8.262 5.884 1.00 91.44 102 CYS A O 1
ATOM 839 N N . ILE A 1 103 ? 3.436 -6.915 4.208 1.00 91.06 103 ILE A N 1
ATOM 840 C CA . ILE A 1 103 ? 4.089 -5.931 5.071 1.00 91.06 103 ILE A CA 1
ATOM 841 C C . ILE A 1 103 ? 3.085 -4.824 5.394 1.00 91.06 103 ILE A C 1
ATOM 843 O O . ILE A 1 103 ? 2.489 -4.240 4.486 1.00 91.06 103 ILE A O 1
ATOM 847 N N . ALA A 1 104 ? 2.882 -4.559 6.680 1.00 91.75 104 ALA A N 1
ATOM 848 C CA . ALA A 1 104 ? 2.051 -3.476 7.184 1.00 91.75 104 ALA A CA 1
ATOM 849 C C . ALA A 1 104 ? 2.910 -2.542 8.037 1.00 91.75 104 ALA A C 1
ATOM 851 O O . ALA A 1 104 ? 3.419 -2.939 9.085 1.00 91.75 104 ALA A O 1
ATOM 852 N N . TYR A 1 105 ? 3.052 -1.306 7.573 1.00 91.19 105 TYR A N 1
ATOM 853 C CA . TYR A 1 105 ? 3.735 -0.239 8.280 1.00 91.19 105 TYR A CA 1
ATOM 854 C C . TYR A 1 105 ? 2.757 0.534 9.152 1.00 91.19 105 TYR A C 1
ATOM 856 O O . TYR A 1 105 ? 1.723 0.993 8.663 1.00 91.19 105 TYR A O 1
ATOM 864 N N . LEU A 1 106 ? 3.099 0.680 10.426 1.00 91.69 106 LEU A N 1
ATOM 865 C CA . LEU A 1 106 ? 2.340 1.394 11.447 1.00 91.69 106 LEU A CA 1
ATOM 866 C C . LEU A 1 106 ? 3.121 2.646 11.852 1.00 91.69 106 LEU A C 1
ATOM 868 O O . LEU A 1 106 ? 4.327 2.554 12.076 1.00 91.69 106 LEU A O 1
ATOM 872 N N . MET A 1 107 ? 2.458 3.797 11.975 1.00 90.31 107 MET A N 1
ATOM 873 C CA . MET A 1 107 ? 3.111 4.993 12.527 1.00 90.31 107 MET A CA 1
ATOM 874 C C . MET A 1 107 ? 3.431 4.815 14.008 1.00 90.31 107 MET A C 1
ATOM 876 O O . MET A 1 107 ? 2.597 4.315 14.764 1.00 90.31 107 MET A O 1
ATOM 880 N N . GLU A 1 108 ? 4.605 5.264 14.444 1.00 90.06 108 GLU A N 1
ATOM 881 C CA . GLU A 1 108 ? 4.991 5.224 15.858 1.00 90.06 108 GLU A CA 1
ATOM 882 C C . GLU A 1 108 ? 4.158 6.168 16.736 1.00 90.06 108 GLU A C 1
ATOM 884 O O . GLU A 1 108 ? 3.885 5.856 17.895 1.00 90.06 108 GLU A O 1
ATOM 889 N N . GLU A 1 109 ? 3.688 7.281 16.171 1.00 87.69 109 GLU A N 1
ATOM 890 C CA . GLU A 1 109 ? 2.918 8.312 16.871 1.00 87.69 109 GLU A CA 1
ATOM 891 C C . GLU A 1 109 ? 1.451 7.916 17.122 1.00 87.69 109 GLU A C 1
ATOM 893 O O . GLU A 1 109 ? 0.703 8.649 17.773 1.00 87.69 109 GLU A O 1
ATOM 898 N N . ASN A 1 110 ? 1.023 6.757 16.616 1.00 89.38 110 ASN A N 1
ATOM 899 C CA . ASN A 1 110 ? -0.314 6.222 16.838 1.00 89.38 110 ASN A CA 1
ATOM 900 C C . ASN A 1 110 ? -0.513 5.797 18.301 1.00 89.38 110 ASN A C 1
ATOM 902 O O . ASN A 1 110 ? 0.321 5.105 18.885 1.00 89.38 110 ASN A O 1
ATOM 906 N N . THR A 1 111 ? -1.686 6.109 18.854 1.00 92.81 111 THR A N 1
ATOM 907 C CA . THR A 1 111 ? -2.149 5.549 20.134 1.00 92.81 111 THR A CA 1
ATOM 908 C C . THR A 1 111 ? -2.351 4.038 20.033 1.00 92.81 111 THR A C 1
ATOM 910 O O . THR A 1 111 ? -2.544 3.512 18.937 1.00 92.81 111 THR A O 1
ATOM 913 N N . VAL A 1 112 ? -2.412 3.316 21.160 1.00 94.44 112 VAL A N 1
ATOM 914 C CA . VAL A 1 112 ? -2.720 1.867 21.161 1.00 94.44 112 VAL A CA 1
ATOM 915 C C . VAL A 1 112 ? -4.008 1.560 20.392 1.00 94.44 112 VAL A C 1
ATOM 917 O O . VAL A 1 112 ? -4.057 0.603 19.618 1.00 94.44 112 VAL A O 1
ATOM 920 N N . THR A 1 113 ? -5.039 2.392 20.561 1.00 94.31 113 THR A N 1
ATOM 921 C CA . THR A 1 113 ? -6.307 2.254 19.840 1.00 94.31 113 THR A CA 1
ATOM 922 C C . THR A 1 113 ? -6.104 2.364 18.334 1.00 94.31 113 THR A C 1
ATOM 924 O O . THR A 1 113 ? -6.601 1.526 17.577 1.00 94.31 113 THR A O 1
ATOM 927 N N . MET A 1 114 ? -5.347 3.371 17.892 1.00 92.69 114 MET A N 1
ATOM 928 C CA . MET A 1 114 ? -5.053 3.559 16.478 1.00 92.69 114 MET A CA 1
ATOM 929 C C . MET A 1 114 ? -4.181 2.426 15.930 1.00 92.69 114 MET A C 1
ATOM 931 O O . MET A 1 114 ? -4.465 1.922 14.847 1.00 92.69 114 MET A O 1
ATOM 935 N N . GLN A 1 115 ? -3.198 1.940 16.693 1.00 95.00 115 GLN A N 1
ATOM 936 C CA . GLN A 1 115 ? -2.401 0.774 16.308 1.00 95.00 115 GLN A CA 1
ATOM 937 C C . GLN A 1 115 ? -3.287 -0.459 16.104 1.00 95.00 115 GLN A C 1
ATOM 939 O O . GLN A 1 115 ? -3.199 -1.117 15.069 1.00 95.00 115 GLN A O 1
ATOM 944 N N . ALA A 1 116 ? -4.201 -0.747 17.033 1.00 95.75 116 ALA A N 1
ATOM 945 C CA . ALA A 1 116 ? -5.136 -1.864 16.909 1.00 95.75 116 ALA A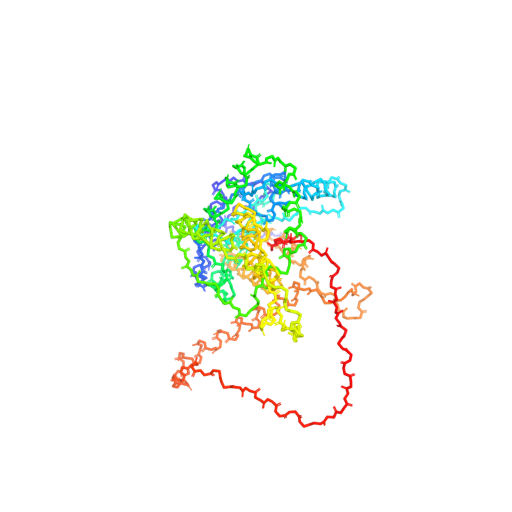 CA 1
ATOM 946 C C . ALA A 1 116 ? -6.087 -1.703 15.705 1.00 95.75 116 ALA A C 1
ATOM 948 O O . ALA A 1 116 ? -6.348 -2.670 14.980 1.00 95.75 116 ALA A O 1
ATOM 949 N N . LEU A 1 117 ? -6.575 -0.482 15.453 1.00 95.06 117 LEU A N 1
ATOM 950 C CA . LEU A 1 117 ? -7.378 -0.148 14.275 1.00 95.06 117 LEU A CA 1
ATOM 951 C C . LEU A 1 117 ? -6.604 -0.421 12.988 1.00 95.06 117 LEU A C 1
ATOM 953 O O . LEU A 1 117 ? -7.110 -1.136 12.119 1.00 95.06 117 LEU A O 1
ATOM 957 N N . VAL A 1 118 ? -5.382 0.096 12.886 1.00 93.75 118 VAL A N 1
ATOM 958 C CA . VAL A 1 118 ? -4.502 -0.088 11.731 1.00 93.75 118 VAL A CA 1
ATOM 959 C C . VAL A 1 118 ? -4.160 -1.561 11.532 1.00 93.75 118 VAL A C 1
ATOM 961 O O . VAL A 1 118 ? -4.248 -2.048 10.409 1.00 93.75 118 VAL A O 1
ATOM 964 N N . MET A 1 119 ? -3.854 -2.318 12.589 1.00 96.00 119 MET A N 1
ATOM 965 C CA . MET A 1 119 ? -3.613 -3.761 12.482 1.00 96.00 119 MET A CA 1
ATOM 966 C C . MET A 1 119 ? -4.827 -4.493 11.908 1.00 96.00 119 MET A C 1
ATOM 968 O O . MET A 1 119 ? -4.693 -5.304 10.991 1.00 96.00 119 MET A O 1
ATOM 972 N N . ALA A 1 120 ? -6.030 -4.208 12.410 1.00 96.62 120 ALA A N 1
ATOM 973 C CA . ALA A 1 120 ? -7.247 -4.832 11.901 1.00 96.62 120 ALA A CA 1
ATOM 974 C C . ALA A 1 120 ? -7.547 -4.411 10.446 1.00 96.62 120 ALA A C 1
ATOM 976 O O . ALA A 1 120 ? -7.989 -5.234 9.638 1.00 96.62 120 ALA A O 1
ATOM 977 N N . HIS A 1 121 ? -7.278 -3.152 10.091 1.00 94.94 121 HIS A N 1
ATOM 978 C CA . HIS A 1 121 ? -7.528 -2.588 8.761 1.00 94.94 121 HIS A CA 1
ATOM 979 C C . HIS A 1 121 ? -6.504 -3.050 7.719 1.00 94.94 121 HIS A C 1
ATOM 981 O O . HIS A 1 121 ? -6.879 -3.655 6.716 1.00 94.94 121 HIS A O 1
ATOM 987 N N . ALA A 1 122 ? -5.213 -2.837 7.961 1.00 93.50 122 ALA A N 1
ATOM 988 C CA . ALA A 1 122 ? -4.132 -3.157 7.035 1.00 93.50 122 ALA A CA 1
ATOM 989 C C . ALA A 1 122 ? -3.792 -4.653 7.030 1.00 93.50 122 ALA A C 1
ATOM 991 O O . ALA A 1 122 ? -3.905 -5.318 5.994 1.00 93.50 122 ALA A O 1
ATOM 992 N N . SER A 1 123 ? -3.432 -5.206 8.192 1.00 94.81 123 SER A N 1
ATOM 993 C CA . SER A 1 123 ? -2.903 -6.573 8.307 1.00 94.81 123 SER A CA 1
ATOM 994 C C . SER A 1 123 ? -3.961 -7.653 8.058 1.00 94.81 123 SER A C 1
ATOM 996 O O . SER A 1 123 ? -3.627 -8.781 7.696 1.00 94.81 123 SER A O 1
ATOM 998 N N . TYR A 1 124 ? -5.251 -7.340 8.211 1.00 95.88 124 TYR A N 1
ATOM 999 C CA . TYR A 1 124 ? -6.335 -8.303 7.971 1.00 95.88 124 TYR A CA 1
ATOM 1000 C C . TYR A 1 124 ? -7.313 -7.849 6.888 1.00 95.88 124 TYR A C 1
ATOM 1002 O O . TYR A 1 124 ? -7.634 -8.630 5.987 1.00 95.88 124 TYR A O 1
ATOM 1010 N N . GLY A 1 125 ? -7.759 -6.595 6.925 1.00 94.38 125 GLY A N 1
ATOM 1011 C CA . GLY A 1 125 ? -8.657 -6.027 5.923 1.00 94.38 125 GLY A CA 1
ATOM 1012 C C . GLY A 1 125 ? -8.049 -6.013 4.519 1.00 94.38 125 GLY A C 1
ATOM 1013 O O . GLY A 1 125 ? -8.456 -6.808 3.667 1.00 94.38 125 GLY A O 1
ATOM 1014 N N . HIS A 1 126 ? -7.057 -5.154 4.278 1.00 93.69 126 HIS A N 1
ATOM 1015 C CA . HIS A 1 126 ? -6.383 -5.051 2.980 1.00 93.69 126 HIS A CA 1
ATOM 1016 C C . HIS A 1 126 ? -5.710 -6.357 2.569 1.00 93.69 126 HIS A C 1
ATOM 1018 O O . HIS A 1 126 ? -5.885 -6.805 1.438 1.00 93.69 126 HIS A O 1
ATOM 1024 N N . ASN A 1 127 ? -5.015 -7.023 3.493 1.00 94.56 127 ASN A N 1
ATOM 1025 C CA . ASN A 1 127 ? -4.364 -8.302 3.214 1.00 94.56 127 ASN A CA 1
ATOM 1026 C C . ASN A 1 127 ? -5.360 -9.354 2.673 1.00 94.56 127 ASN A C 1
ATOM 1028 O O . ASN A 1 127 ? -5.127 -9.961 1.623 1.00 94.56 127 ASN A O 1
ATOM 1032 N N . SER A 1 128 ? -6.526 -9.515 3.315 1.00 94.38 128 SER A N 1
ATOM 1033 C CA . SER A 1 128 ? -7.548 -10.451 2.820 1.00 94.38 128 SER A CA 1
ATOM 1034 C C . SER A 1 128 ? -8.141 -10.029 1.474 1.00 94.38 128 SER A C 1
ATOM 1036 O O . SER A 1 128 ? -8.477 -10.881 0.645 1.00 94.38 128 SER A O 1
ATOM 1038 N N . PHE A 1 129 ? -8.234 -8.721 1.218 1.00 93.56 129 PHE A N 1
ATOM 1039 C CA . PHE A 1 129 ? -8.645 -8.207 -0.082 1.00 93.56 129 PHE A CA 1
ATOM 1040 C C . PHE A 1 129 ? -7.627 -8.566 -1.164 1.00 93.56 129 PHE A C 1
ATOM 1042 O O . PHE A 1 129 ? -8.007 -9.144 -2.181 1.00 93.56 129 PHE A O 1
ATOM 1049 N N . PHE A 1 130 ? -6.341 -8.289 -0.938 1.00 91.75 130 PHE A N 1
ATOM 1050 C CA . PHE A 1 130 ? -5.270 -8.593 -1.885 1.00 91.75 130 PHE A CA 1
ATOM 1051 C C . PHE A 1 130 ? -5.207 -10.085 -2.198 1.00 91.75 130 PHE A C 1
ATOM 1053 O O . PHE A 1 130 ? -5.233 -10.476 -3.367 1.00 91.75 130 PHE A O 1
ATOM 1060 N N . LYS A 1 131 ? -5.227 -10.935 -1.165 1.00 91.19 131 LYS A N 1
ATOM 1061 C CA . LYS A 1 131 ? -5.175 -12.388 -1.340 1.00 91.19 131 LYS A CA 1
ATOM 1062 C C . LYS A 1 131 ? -6.422 -12.950 -2.011 1.00 91.19 131 LYS A C 1
ATOM 1064 O O . LYS A 1 131 ? -6.324 -13.920 -2.757 1.00 91.19 131 LYS A O 1
ATOM 1069 N N . GLY A 1 132 ? -7.601 -12.380 -1.761 1.00 88.25 132 GLY A N 1
ATOM 1070 C CA . GLY A 1 132 ? -8.877 -12.883 -2.272 1.00 88.25 132 GLY A CA 1
ATOM 1071 C C . GLY A 1 132 ? -9.249 -12.382 -3.670 1.00 88.25 132 GLY A C 1
ATOM 1072 O O . GLY A 1 132 ? -9.902 -13.106 -4.430 1.00 88.25 132 GLY A O 1
ATOM 1073 N N . ASN A 1 133 ? -8.840 -11.163 -4.025 1.00 89.69 133 ASN A N 1
ATOM 1074 C CA . ASN A 1 133 ? -9.331 -10.449 -5.196 1.00 89.69 133 ASN A CA 1
ATOM 1075 C C . ASN A 1 133 ? -8.778 -11.014 -6.515 1.00 89.69 133 ASN A C 1
ATOM 1077 O O . ASN A 1 133 ? -7.586 -11.264 -6.686 1.00 89.69 133 ASN A O 1
ATOM 1081 N N . TYR A 1 134 ? -9.674 -11.180 -7.489 1.00 86.69 134 TYR A N 1
ATOM 1082 C CA . TYR A 1 134 ? -9.349 -11.744 -8.797 1.00 86.69 134 TYR A CA 1
ATOM 1083 C C . TYR A 1 134 ? -8.299 -10.932 -9.576 1.00 86.69 134 TYR A C 1
ATOM 1085 O O . TYR A 1 134 ? -7.439 -11.529 -10.224 1.00 86.69 134 TYR A O 1
ATOM 1093 N N . LEU A 1 135 ? -8.342 -9.596 -9.524 1.00 85.44 135 LEU A N 1
ATOM 1094 C CA . LEU A 1 135 ? -7.370 -8.753 -10.223 1.00 85.44 135 LEU A CA 1
ATOM 1095 C C . LEU A 1 135 ? -5.978 -8.918 -9.612 1.00 85.44 135 LEU A C 1
ATOM 1097 O O . LEU A 1 135 ? -5.029 -9.158 -10.348 1.00 85.44 135 LEU A O 1
ATOM 1101 N N . PHE A 1 136 ? -5.860 -8.909 -8.286 1.00 86.69 136 PHE A N 1
ATOM 1102 C CA . PHE A 1 136 ? -4.577 -9.150 -7.624 1.00 86.69 136 PHE A CA 1
ATOM 1103 C C . PHE A 1 136 ? -4.023 -10.539 -7.956 1.00 86.69 136 PHE A C 1
ATOM 1105 O O . PHE A 1 136 ? -2.892 -10.646 -8.421 1.00 86.69 136 PHE A O 1
ATOM 1112 N N . LYS A 1 137 ? -4.836 -11.599 -7.884 1.00 84.50 137 LYS A N 1
ATOM 1113 C CA . LYS A 1 137 ? -4.404 -12.957 -8.277 1.00 84.50 137 LYS A CA 1
ATOM 1114 C C . LYS A 1 137 ? -3.922 -13.073 -9.726 1.00 84.50 137 LYS A C 1
ATOM 1116 O O . LYS A 1 137 ? -3.141 -13.973 -10.032 1.00 84.50 137 LYS A O 1
ATOM 1121 N N . THR A 1 138 ? -4.448 -12.229 -10.614 1.00 79.62 138 THR A N 1
ATOM 1122 C CA . THR A 1 138 ? -4.166 -12.278 -12.055 1.00 79.62 138 THR A CA 1
ATOM 1123 C C . THR A 1 138 ? -2.955 -11.431 -12.439 1.00 79.62 138 THR A C 1
ATOM 1125 O O . THR A 1 138 ? -2.204 -11.822 -13.326 1.00 79.62 138 THR A O 1
ATOM 1128 N N . TRP A 1 139 ? -2.787 -10.270 -11.806 1.00 75.50 139 TRP A N 1
ATOM 1129 C CA . TRP A 1 139 ? -1.828 -9.244 -12.227 1.00 75.50 139 TRP A CA 1
ATOM 1130 C C . TRP A 1 139 ? -0.649 -9.065 -11.274 1.00 75.50 139 TRP A C 1
ATOM 1132 O O . TRP A 1 139 ? 0.343 -8.456 -11.663 1.00 75.50 139 TRP A O 1
ATOM 1142 N N . THR A 1 140 ? -0.744 -9.579 -10.046 1.00 80.62 140 THR A N 1
ATOM 1143 C CA . THR A 1 140 ? 0.315 -9.462 -9.039 1.00 80.62 140 THR A CA 1
ATOM 1144 C C . THR A 1 140 ? 0.901 -10.826 -8.703 1.00 80.62 140 THR A C 1
ATOM 1146 O O . THR A 1 140 ? 0.191 -11.835 -8.667 1.00 80.62 140 THR A O 1
ATOM 1149 N N . ASP A 1 141 ? 2.202 -10.838 -8.435 1.00 82.62 141 ASP A N 1
ATOM 1150 C CA . ASP A 1 141 ? 2.891 -11.943 -7.783 1.00 82.62 141 ASP A CA 1
ATOM 1151 C C . ASP A 1 141 ? 3.481 -11.432 -6.466 1.00 82.62 141 ASP A C 1
ATOM 1153 O O . ASP A 1 141 ? 4.554 -10.832 -6.429 1.00 82.62 141 ASP A O 1
ATOM 1157 N N . ALA A 1 142 ? 2.724 -11.622 -5.385 1.00 81.69 142 ALA A N 1
ATOM 1158 C CA . ALA A 1 142 ? 3.088 -11.137 -4.058 1.00 81.69 142 ALA A CA 1
ATOM 1159 C C . ALA A 1 142 ? 4.375 -11.793 -3.520 1.00 81.69 142 ALA A C 1
ATOM 1161 O O . ALA A 1 142 ? 5.059 -11.204 -2.689 1.00 81.69 142 ALA A O 1
ATOM 1162 N N . SER A 1 143 ? 4.718 -13.000 -3.981 1.00 82.88 143 SER A N 1
ATOM 1163 C CA . SER A 1 143 ? 5.926 -13.712 -3.544 1.00 82.88 143 SER A CA 1
ATOM 1164 C C . SER A 1 143 ? 7.206 -13.135 -4.136 1.00 82.88 143 SER A C 1
ATOM 1166 O O . SER A 1 143 ? 8.225 -13.133 -3.462 1.00 82.88 143 SER A O 1
ATOM 1168 N N . SER A 1 144 ? 7.168 -12.664 -5.384 1.00 82.69 144 SER A N 1
ATOM 1169 C CA . SER A 1 144 ? 8.377 -12.300 -6.133 1.00 82.69 144 SER A CA 1
ATOM 1170 C C . SER A 1 144 ? 8.572 -10.794 -6.307 1.00 82.69 144 SER A C 1
ATOM 1172 O O . SER A 1 144 ? 9.544 -10.372 -6.930 1.00 82.69 144 SER A O 1
ATOM 1174 N N . ILE A 1 145 ? 7.636 -9.964 -5.832 1.00 84.62 145 ILE A N 1
ATOM 1175 C CA . ILE A 1 145 ? 7.685 -8.515 -6.067 1.00 84.62 145 ILE A CA 1
ATOM 1176 C C . ILE A 1 145 ? 8.903 -7.855 -5.414 1.00 84.62 145 ILE A C 1
ATOM 1178 O O . ILE A 1 145 ? 9.547 -7.027 -6.052 1.00 84.62 145 ILE A O 1
ATOM 1182 N N . ILE A 1 146 ? 9.249 -8.236 -4.180 1.00 83.06 146 ILE A N 1
ATOM 1183 C CA . ILE A 1 146 ? 10.382 -7.639 -3.455 1.00 83.06 146 ILE A CA 1
ATOM 1184 C C . ILE A 1 146 ? 11.693 -7.947 -4.186 1.00 83.06 146 ILE A C 1
ATOM 1186 O O . ILE A 1 146 ? 12.473 -7.037 -4.467 1.00 83.06 146 ILE A O 1
ATOM 1190 N N . ASP A 1 147 ? 11.889 -9.204 -4.581 1.00 84.81 147 ASP A N 1
ATOM 1191 C CA . ASP A 1 147 ? 13.063 -9.626 -5.347 1.00 84.81 147 ASP A CA 1
ATOM 1192 C C . ASP A 1 147 ? 13.138 -8.929 -6.712 1.00 84.81 147 ASP A C 1
ATOM 1194 O O . ASP A 1 147 ? 14.212 -8.524 -7.158 1.00 84.81 147 ASP A O 1
ATOM 1198 N N . TYR A 1 148 ? 11.992 -8.742 -7.376 1.00 85.88 148 TYR A N 1
ATOM 1199 C CA . TYR A 1 148 ? 11.930 -8.028 -8.649 1.00 85.88 148 TYR A CA 1
ATOM 1200 C C . TYR A 1 148 ? 12.339 -6.556 -8.510 1.00 85.88 148 TYR A C 1
ATOM 1202 O O . TYR A 1 148 ? 13.045 -6.025 -9.367 1.00 85.88 148 TYR A O 1
ATOM 1210 N N . LEU A 1 149 ? 11.928 -5.892 -7.429 1.00 85.44 149 LEU A N 1
ATOM 1211 C CA . LEU A 1 149 ? 12.306 -4.505 -7.156 1.00 85.44 149 LEU A CA 1
ATOM 1212 C C . LEU A 1 149 ? 13.789 -4.370 -6.800 1.00 85.44 149 LEU A C 1
ATOM 1214 O O . LEU A 1 149 ? 14.445 -3.437 -7.264 1.00 85.44 149 LEU A O 1
ATOM 1218 N N . LEU A 1 150 ? 14.336 -5.326 -6.046 1.00 87.69 150 LEU A N 1
ATOM 1219 C CA . LEU A 1 150 ? 15.776 -5.439 -5.803 1.00 87.69 150 LEU A CA 1
ATOM 1220 C C . LEU A 1 150 ? 16.558 -5.591 -7.112 1.00 87.69 150 LEU A C 1
ATOM 1222 O O . LEU A 1 150 ? 17.529 -4.868 -7.338 1.00 87.69 150 LEU A O 1
ATOM 1226 N N . PHE A 1 151 ? 16.110 -6.488 -7.994 1.00 89.69 151 PHE A N 1
ATOM 1227 C CA . PHE A 1 151 ? 16.679 -6.645 -9.331 1.00 89.69 151 PHE A CA 1
ATOM 1228 C C . PHE A 1 151 ? 16.620 -5.334 -10.124 1.00 89.69 151 PHE A C 1
ATOM 1230 O O . PHE A 1 151 ? 17.644 -4.896 -10.643 1.00 89.69 151 PHE A O 1
ATOM 1237 N N . ALA A 1 152 ? 15.455 -4.685 -10.179 1.00 90.44 152 ALA A N 1
ATOM 1238 C CA . ALA A 1 152 ? 15.258 -3.439 -10.914 1.00 90.44 152 ALA A CA 1
ATOM 1239 C C . ALA A 1 152 ? 16.184 -2.319 -10.420 1.00 90.44 152 ALA A C 1
ATOM 1241 O O . ALA A 1 152 ? 16.820 -1.648 -11.232 1.00 90.44 152 ALA A O 1
ATOM 1242 N N . ARG A 1 153 ? 16.304 -2.155 -9.096 1.00 90.75 153 ARG A N 1
ATOM 1243 C CA . ARG A 1 153 ? 17.217 -1.188 -8.474 1.00 90.75 153 ARG A CA 1
ATOM 1244 C C . ARG A 1 153 ? 18.662 -1.452 -8.880 1.00 90.75 153 ARG A C 1
ATOM 1246 O O . ARG A 1 153 ? 19.321 -0.553 -9.392 1.00 90.75 153 ARG A O 1
ATOM 1253 N N . ASN A 1 154 ? 19.129 -2.685 -8.697 1.00 91.56 154 ASN A N 1
ATOM 1254 C CA . ASN A 1 154 ? 20.506 -3.058 -9.013 1.00 91.56 154 ASN A CA 1
ATOM 1255 C C . ASN A 1 154 ? 20.805 -2.905 -10.509 1.00 91.56 154 ASN A C 1
ATOM 1257 O O . ASN A 1 154 ? 21.885 -2.451 -10.876 1.00 91.56 154 ASN A O 1
ATOM 1261 N N . TYR A 1 155 ? 19.850 -3.257 -11.371 1.00 92.44 155 TYR A N 1
ATOM 1262 C CA . TYR A 1 155 ? 19.993 -3.123 -12.815 1.00 92.44 155 TYR A CA 1
ATOM 1263 C C . TYR A 1 155 ? 20.122 -1.660 -13.248 1.00 92.44 155 TYR A C 1
ATOM 1265 O O . TYR A 1 155 ? 21.004 -1.332 -14.040 1.00 92.44 155 TYR A O 1
ATOM 1273 N N . ILE A 1 156 ? 19.278 -0.776 -12.707 1.00 93.00 156 ILE A N 1
ATOM 1274 C CA . ILE A 1 156 ? 19.329 0.658 -13.010 1.00 93.00 156 ILE A CA 1
ATOM 1275 C C . ILE A 1 156 ? 20.647 1.259 -12.521 1.00 93.00 156 ILE A C 1
ATOM 1277 O O . ILE A 1 156 ? 21.316 1.917 -13.310 1.00 93.00 156 ILE A O 1
ATOM 1281 N N . SER A 1 157 ? 21.092 0.939 -11.302 1.00 93.25 157 SER A N 1
ATOM 1282 C CA . SER A 1 157 ? 22.391 1.409 -10.800 1.00 93.25 157 SER A CA 1
ATOM 1283 C C . SER A 1 157 ? 23.569 0.934 -11.660 1.00 93.25 157 SER A C 1
ATOM 1285 O O . SER A 1 157 ? 24.458 1.716 -11.978 1.00 93.25 157 SER A O 1
ATOM 1287 N N . GLN A 1 158 ? 23.552 -0.314 -12.140 1.00 93.94 158 GLN A N 1
ATOM 1288 C CA . GLN A 1 158 ? 24.572 -0.792 -13.085 1.00 93.94 158 GLN A CA 1
ATOM 1289 C C . GLN A 1 158 ? 24.515 -0.071 -14.439 1.00 93.94 158 GLN A C 1
ATOM 1291 O O . GLN A 1 158 ? 25.546 0.087 -15.094 1.00 93.94 158 GLN A O 1
ATOM 1296 N N . CYS A 1 159 ? 23.328 0.337 -14.893 1.00 93.50 159 CYS A N 1
ATOM 1297 C CA . CYS A 1 159 ? 23.195 1.137 -16.108 1.00 93.50 159 CYS A CA 1
ATOM 1298 C C . CYS A 1 159 ? 23.742 2.552 -15.897 1.00 93.50 159 CYS A C 1
ATOM 1300 O O . CYS A 1 159 ? 24.444 3.050 -16.771 1.00 93.50 159 CYS A O 1
ATOM 1302 N N . GLU A 1 160 ? 23.479 3.171 -14.744 1.00 94.12 160 GLU A N 1
ATOM 1303 C CA . GLU A 1 160 ? 24.012 4.492 -14.381 1.00 94.12 160 GLU A CA 1
ATOM 1304 C C . GLU A 1 160 ? 25.548 4.482 -14.359 1.00 94.12 160 GLU A C 1
ATOM 1306 O O . GLU A 1 160 ? 26.174 5.382 -14.917 1.00 94.12 160 GLU A O 1
ATOM 1311 N N . GLU A 1 161 ? 26.161 3.432 -13.801 1.00 94.69 161 GLU A N 1
ATOM 1312 C CA . GLU A 1 161 ? 27.621 3.254 -13.783 1.00 94.69 161 GLU A CA 1
ATOM 1313 C C . GLU A 1 161 ? 28.228 3.073 -15.185 1.00 94.69 161 GLU A C 1
ATOM 1315 O O . GLU A 1 161 ? 29.329 3.554 -15.452 1.00 94.69 161 GLU A O 1
ATOM 1320 N N . LYS A 1 162 ? 27.533 2.366 -16.088 1.00 94.69 162 LYS A N 1
ATOM 1321 C CA . LYS A 1 162 ? 28.053 2.018 -17.424 1.00 94.69 162 LYS A CA 1
ATOM 1322 C C . LYS A 1 162 ? 27.792 3.080 -18.489 1.00 94.69 162 LYS A C 1
ATOM 1324 O O . LYS A 1 162 ? 28.649 3.300 -19.340 1.00 94.69 162 LYS A O 1
ATOM 1329 N N . TYR A 1 163 ? 26.605 3.680 -18.478 1.00 93.38 163 TYR A N 1
ATOM 1330 C CA . TYR A 1 163 ? 26.104 4.558 -19.542 1.00 93.38 163 TYR A CA 1
ATOM 1331 C C . TYR A 1 163 ? 25.986 6.023 -19.105 1.00 93.38 163 TYR A C 1
ATOM 1333 O O . TYR A 1 163 ? 25.774 6.893 -19.946 1.00 93.38 163 TYR A O 1
ATOM 1341 N N . GLY A 1 164 ? 26.174 6.307 -17.813 1.00 94.12 164 GLY A N 1
ATOM 1342 C CA . GLY A 1 164 ? 26.053 7.640 -17.235 1.00 94.12 164 GLY A CA 1
ATOM 1343 C C . GLY A 1 164 ? 24.644 7.938 -16.723 1.00 94.12 164 GLY A C 1
ATOM 1344 O O . GLY A 1 164 ? 23.642 7.469 -17.263 1.00 94.12 164 GLY A O 1
ATOM 1345 N N . VAL A 1 165 ? 24.576 8.749 -15.666 1.00 93.56 165 VAL A N 1
ATOM 1346 C CA . VAL A 1 165 ? 23.323 9.069 -14.961 1.00 93.56 165 VAL A CA 1
ATOM 1347 C C . VAL A 1 165 ? 22.347 9.826 -15.867 1.00 93.56 165 VAL A C 1
ATOM 1349 O O . VAL A 1 165 ? 21.182 9.454 -15.940 1.00 93.56 165 VAL A O 1
ATOM 1352 N N . GLU A 1 166 ? 22.820 10.834 -16.609 1.00 94.38 166 GLU A N 1
ATOM 1353 C CA . GLU A 1 166 ? 21.962 11.699 -17.438 1.00 94.38 166 GLU A CA 1
ATOM 1354 C C . GLU A 1 166 ? 21.198 10.920 -18.524 1.00 94.38 166 GLU A C 1
ATOM 1356 O O . GLU A 1 166 ? 20.005 11.146 -18.742 1.00 94.38 166 GLU A O 1
ATOM 1361 N N . GLU A 1 167 ? 21.856 9.967 -19.192 1.00 93.88 167 GLU A N 1
ATOM 1362 C CA . GLU A 1 167 ? 21.228 9.178 -20.258 1.00 93.88 167 GLU A CA 1
ATOM 1363 C C . GLU A 1 167 ? 20.203 8.178 -19.706 1.00 93.88 167 GLU A C 1
ATOM 1365 O O . GLU A 1 167 ? 19.128 7.995 -20.291 1.00 93.88 167 GLU A O 1
ATOM 1370 N N . VAL A 1 168 ? 20.497 7.557 -18.558 1.00 94.25 168 VAL A N 1
ATOM 1371 C CA . VAL A 1 168 ? 19.559 6.654 -17.874 1.00 94.25 168 VAL A CA 1
ATOM 1372 C C . VAL A 1 168 ? 18.353 7.428 -17.344 1.00 94.25 168 VAL A C 1
ATOM 1374 O O . VAL A 1 168 ? 17.216 7.001 -17.554 1.00 94.25 168 VAL A O 1
ATOM 1377 N N . GLU A 1 169 ? 18.576 8.587 -16.724 1.00 93.56 169 GLU A N 1
ATOM 1378 C CA . GLU A 1 169 ? 17.527 9.455 -16.188 1.00 93.56 169 GLU A CA 1
ATOM 1379 C C . GLU A 1 169 ? 16.582 9.941 -17.291 1.00 93.56 169 GLU A C 1
ATOM 1381 O O . GLU A 1 169 ? 15.369 9.791 -17.172 1.00 93.56 169 GLU A O 1
ATOM 1386 N N . LYS A 1 170 ? 17.111 10.412 -18.424 1.00 94.25 170 LYS A N 1
ATOM 1387 C CA . LYS A 1 170 ? 16.300 10.860 -19.568 1.00 94.25 170 LYS A CA 1
ATOM 1388 C C . LYS A 1 170 ? 15.391 9.760 -20.126 1.00 94.25 170 LYS A C 1
ATOM 1390 O O . LYS A 1 170 ? 14.247 10.016 -20.532 1.00 94.25 170 LYS A O 1
ATOM 1395 N N . LEU A 1 171 ? 15.889 8.523 -20.164 1.00 93.56 171 LEU A N 1
ATOM 1396 C CA . LEU A 1 171 ? 15.086 7.369 -20.554 1.00 93.56 171 LEU A CA 1
ATOM 1397 C C . LEU A 1 171 ? 14.023 7.050 -19.498 1.00 93.56 171 LEU A C 1
ATOM 1399 O O . LEU A 1 171 ? 12.861 6.826 -19.856 1.00 93.56 171 LEU A O 1
ATOM 1403 N N . LEU A 1 172 ? 14.401 7.035 -18.217 1.00 93.38 172 LEU A N 1
ATOM 1404 C CA . LEU A 1 172 ? 13.484 6.799 -17.104 1.00 93.38 172 LEU A CA 1
ATOM 1405 C C . LEU A 1 172 ? 12.364 7.839 -17.081 1.00 93.38 172 LEU A C 1
ATOM 1407 O O . LEU A 1 172 ? 11.202 7.446 -17.024 1.00 93.38 172 LEU A O 1
ATOM 1411 N N . ASP A 1 173 ? 12.674 9.123 -17.241 1.00 93.44 173 ASP A N 1
ATOM 1412 C CA . ASP A 1 173 ? 11.707 10.219 -17.337 1.00 93.44 173 ASP A CA 1
ATOM 1413 C C . ASP A 1 173 ? 10.669 9.965 -18.432 1.00 93.44 173 ASP A C 1
ATOM 1415 O O . ASP A 1 173 ? 9.455 10.053 -18.211 1.00 93.44 173 ASP A O 1
ATOM 1419 N N . SER A 1 174 ? 11.147 9.574 -19.614 1.00 93.12 174 SER A N 1
ATOM 1420 C CA . SER A 1 174 ? 10.294 9.244 -20.756 1.00 93.12 174 SER A CA 1
ATOM 1421 C C . SER A 1 174 ? 9.377 8.054 -20.445 1.00 93.12 174 SER A C 1
ATOM 1423 O O . SER A 1 174 ? 8.185 8.068 -20.767 1.00 93.12 174 SER A O 1
ATOM 1425 N N . CYS A 1 175 ? 9.905 7.030 -19.771 1.00 92.19 175 CYS A N 1
ATOM 1426 C CA . CYS A 1 175 ? 9.132 5.862 -19.355 1.00 92.19 175 CYS A CA 1
ATOM 1427 C C . CYS A 1 175 ? 8.108 6.210 -18.262 1.00 92.19 175 CYS A C 1
ATOM 1429 O O . CYS A 1 175 ? 6.959 5.770 -18.333 1.00 92.19 175 CYS A O 1
ATOM 1431 N N . HIS A 1 176 ? 8.491 7.026 -17.278 1.00 89.88 176 HIS A N 1
ATOM 1432 C CA . HIS A 1 176 ? 7.636 7.476 -16.182 1.00 89.88 176 HIS A CA 1
ATOM 1433 C C . HIS A 1 176 ? 6.468 8.331 -16.679 1.00 89.88 176 HIS A C 1
ATOM 1435 O O . HIS A 1 176 ? 5.338 8.148 -16.217 1.00 89.88 176 HIS A O 1
ATOM 1441 N N . ALA A 1 177 ? 6.696 9.192 -17.675 1.00 90.81 177 ALA A N 1
ATOM 1442 C CA . ALA A 1 177 ? 5.634 9.955 -18.329 1.00 90.81 177 ALA A CA 1
ATOM 1443 C C . ALA A 1 177 ? 4.572 9.045 -18.978 1.00 90.81 177 ALA A C 1
ATOM 1445 O O . ALA A 1 177 ? 3.379 9.359 -18.973 1.00 90.81 177 ALA A O 1
ATOM 1446 N N . LEU A 1 178 ? 4.989 7.882 -19.489 1.00 89.69 178 LEU A N 1
ATOM 1447 C CA . LEU A 1 178 ? 4.123 6.893 -20.135 1.00 89.69 178 LEU A CA 1
ATOM 1448 C C . LEU A 1 178 ? 3.631 5.785 -19.191 1.00 89.69 178 LEU A C 1
ATOM 1450 O O . LEU A 1 178 ? 2.850 4.931 -19.612 1.00 89.69 178 LEU A O 1
ATOM 1454 N N . MET A 1 179 ? 4.021 5.804 -17.912 1.00 85.75 179 MET A N 1
ATOM 1455 C CA . MET A 1 179 ? 3.780 4.715 -16.959 1.00 85.75 179 MET A CA 1
ATOM 1456 C C . MET A 1 179 ? 2.300 4.324 -16.867 1.00 85.75 179 MET A C 1
ATOM 1458 O O . MET A 1 179 ? 1.969 3.139 -16.879 1.00 85.75 179 MET A O 1
ATOM 1462 N N . ASN A 1 180 ? 1.385 5.299 -16.847 1.00 81.69 180 ASN A N 1
ATOM 1463 C CA . ASN A 1 180 ? -0.061 5.043 -16.761 1.00 81.69 180 ASN A CA 1
ATOM 1464 C C . ASN A 1 180 ? -0.661 4.391 -18.025 1.00 81.69 180 ASN A C 1
ATOM 1466 O O . ASN A 1 180 ? -1.764 3.852 -17.962 1.00 81.69 180 ASN A O 1
ATOM 1470 N N . TYR A 1 181 ? 0.064 4.406 -19.147 1.00 83.88 181 TYR A N 1
ATOM 1471 C CA . TYR A 1 181 ? -0.286 3.729 -20.401 1.00 83.88 181 TYR A CA 1
ATOM 1472 C C . TYR A 1 181 ? 0.518 2.435 -20.607 1.00 83.88 181 TYR A C 1
ATOM 1474 O O . TYR A 1 181 ? 0.495 1.845 -21.683 1.00 83.88 181 TYR A O 1
ATOM 1482 N N . GLY A 1 182 ? 1.243 1.989 -19.578 1.00 76.19 182 GLY A N 1
ATOM 1483 C CA . GLY A 1 182 ? 2.071 0.785 -19.576 1.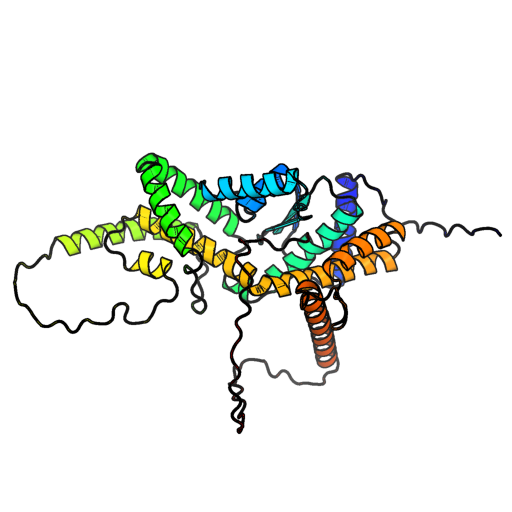00 76.19 182 GLY A CA 1
ATOM 1484 C C . GLY A 1 182 ? 1.334 -0.506 -19.216 1.00 76.19 182 GLY A C 1
ATOM 1485 O O . GLY A 1 182 ? 1.980 -1.501 -18.892 1.00 76.19 182 GLY A O 1
ATOM 1486 N N . VAL A 1 183 ? -0.001 -0.504 -19.208 1.00 77.56 183 VAL A N 1
ATOM 1487 C CA . VAL A 1 183 ? -0.800 -1.625 -18.698 1.00 77.56 183 VAL A CA 1
ATOM 1488 C C . VAL A 1 183 ? -1.725 -2.156 -19.781 1.00 77.56 183 VAL A C 1
ATOM 1490 O O . VAL A 1 183 ? -2.570 -1.429 -20.297 1.00 77.56 183 VAL A O 1
ATOM 1493 N N . ASP A 1 184 ? -1.606 -3.446 -20.087 1.00 73.69 184 ASP A N 1
ATOM 1494 C CA . ASP A 1 184 ? -2.619 -4.150 -20.867 1.00 73.69 184 ASP A CA 1
ATOM 1495 C C . ASP A 1 184 ? -3.815 -4.439 -19.963 1.00 73.69 184 ASP A C 1
ATOM 1497 O O . ASP A 1 184 ? -3.667 -5.137 -18.969 1.00 73.69 184 ASP A O 1
ATOM 1501 N N . ARG A 1 185 ? -5.018 -3.954 -20.284 1.00 65.38 185 ARG A N 1
ATOM 1502 C CA . ARG A 1 185 ? -6.191 -4.210 -19.420 1.00 65.38 185 ARG A CA 1
ATOM 1503 C C . ARG A 1 185 ? -6.784 -5.607 -19.609 1.00 65.38 185 ARG A C 1
ATOM 1505 O O . ARG A 1 185 ? -7.530 -6.091 -18.759 1.00 65.38 185 ARG A O 1
ATOM 1512 N N . TYR A 1 186 ? -6.455 -6.257 -20.726 1.00 57.75 186 TYR A N 1
ATOM 1513 C CA . TYR A 1 186 ? -7.129 -7.474 -21.188 1.00 57.75 186 TYR A CA 1
ATOM 1514 C C . TYR A 1 186 ? -6.198 -8.678 -21.418 1.00 57.75 186 TYR A C 1
ATOM 1516 O O . TYR A 1 186 ? -6.696 -9.800 -21.522 1.00 57.75 186 TYR A O 1
ATOM 1524 N N . LYS A 1 187 ? -4.868 -8.488 -21.471 1.00 58.56 187 LYS A N 1
ATOM 1525 C CA . LYS A 1 187 ? -3.882 -9.566 -21.697 1.00 58.56 187 LYS A CA 1
ATOM 1526 C C . LYS A 1 187 ? -3.172 -9.947 -20.399 1.00 58.56 187 LYS A C 1
ATOM 1528 O O . LYS A 1 187 ? -2.471 -9.133 -19.815 1.00 58.56 187 LYS A O 1
ATOM 1533 N N . ARG A 1 188 ? -3.345 -11.193 -19.957 1.00 57.28 188 ARG A N 1
ATOM 1534 C CA . ARG A 1 188 ? -2.806 -11.679 -18.678 1.00 57.28 188 ARG A CA 1
ATOM 1535 C C . ARG A 1 188 ? -1.307 -11.993 -18.799 1.00 57.28 188 ARG A C 1
ATOM 1537 O O . ARG A 1 188 ? -0.948 -12.714 -19.729 1.00 57.28 188 ARG A O 1
ATOM 1544 N N . PRO A 1 189 ? -0.451 -11.501 -17.888 1.00 59.00 189 PRO A N 1
ATOM 1545 C CA . PRO A 1 189 ? 0.951 -11.898 -17.845 1.00 59.00 189 PRO A CA 1
ATOM 1546 C C . PRO A 1 189 ? 1.082 -13.345 -17.347 1.00 59.00 189 PRO A C 1
ATOM 1548 O O . PRO A 1 189 ? 0.339 -13.781 -16.466 1.00 59.00 189 PRO A O 1
ATOM 1551 N N . GLU A 1 190 ? 2.031 -14.093 -17.905 1.00 55.41 190 GLU A N 1
ATOM 1552 C CA . GLU A 1 190 ? 2.411 -15.406 -17.379 1.00 55.41 190 GLU A CA 1
ATOM 1553 C C . GLU A 1 190 ? 3.270 -15.240 -16.120 1.00 55.41 190 GLU A C 1
ATOM 1555 O O . GLU A 1 190 ? 4.094 -14.326 -16.034 1.00 55.41 190 GLU A O 1
ATOM 1560 N N . LYS A 1 191 ? 3.082 -16.133 -15.141 1.00 55.44 191 LYS A N 1
ATOM 1561 C CA . LYS A 1 191 ? 3.936 -16.204 -13.951 1.00 55.44 191 LYS A CA 1
ATOM 1562 C C . LYS A 1 191 ? 5.264 -16.830 -14.358 1.00 55.44 191 LYS A C 1
ATOM 1564 O O . LYS A 1 191 ? 5.304 -18.020 -14.654 1.00 55.44 191 LYS A O 1
ATOM 1569 N N . ILE A 1 192 ? 6.314 -16.023 -14.416 1.00 59.06 192 ILE A N 1
ATOM 1570 C CA . ILE A 1 192 ? 7.658 -16.446 -14.815 1.00 59.06 192 ILE A CA 1
ATOM 1571 C C . ILE A 1 192 ? 8.567 -16.244 -13.604 1.00 59.06 192 ILE A C 1
ATOM 1573 O O . ILE A 1 192 ? 8.519 -15.190 -12.973 1.00 59.06 192 ILE A O 1
ATOM 1577 N N . SER A 1 193 ? 9.369 -17.256 -13.272 1.00 60.31 193 SER A N 1
ATOM 1578 C CA . SER A 1 193 ? 10.330 -17.185 -12.163 1.00 60.31 193 SER A CA 1
ATOM 1579 C C . SER A 1 193 ? 11.478 -16.221 -12.481 1.00 60.31 193 SER A C 1
ATOM 1581 O O . SER A 1 193 ? 11.847 -16.057 -13.639 1.00 60.31 193 SER A O 1
ATOM 1583 N N . ILE A 1 194 ? 12.106 -15.631 -11.462 1.00 56.44 194 ILE A N 1
ATOM 1584 C CA . ILE A 1 194 ? 13.236 -14.696 -11.620 1.00 56.44 194 ILE A CA 1
ATOM 1585 C C . ILE A 1 194 ? 14.442 -15.372 -12.284 1.00 56.44 194 ILE A C 1
ATOM 1587 O O . ILE A 1 194 ? 15.069 -14.776 -13.151 1.00 56.44 194 ILE A O 1
ATOM 1591 N N . ALA A 1 195 ? 14.727 -16.634 -11.947 1.00 59.25 195 ALA A N 1
ATOM 1592 C CA . ALA A 1 195 ? 15.797 -17.405 -12.591 1.00 59.25 195 ALA A CA 1
ATOM 1593 C C . ALA A 1 195 ? 15.515 -17.653 -14.084 1.00 59.25 195 ALA A C 1
ATOM 1595 O O . ALA A 1 195 ? 16.415 -17.681 -14.918 1.00 59.25 195 ALA A O 1
ATOM 1596 N N . GLU A 1 196 ? 14.239 -17.806 -14.433 1.00 61.53 196 GLU A N 1
ATOM 1597 C CA . GLU A 1 196 ? 13.804 -17.902 -15.822 1.00 61.53 196 GLU A CA 1
ATOM 1598 C C . GLU A 1 196 ? 13.825 -16.520 -16.497 1.00 61.53 196 GLU A C 1
ATOM 1600 O O . GLU A 1 196 ? 14.067 -16.398 -17.695 1.00 61.53 196 GLU A O 1
ATOM 1605 N N . GLU A 1 197 ? 13.619 -15.451 -15.730 1.00 63.16 197 GLU A N 1
ATOM 1606 C CA . GLU A 1 197 ? 13.670 -14.079 -16.209 1.00 63.16 197 GLU A CA 1
ATOM 1607 C C . GLU A 1 197 ? 15.095 -13.628 -16.551 1.00 63.16 197 GLU A C 1
ATOM 1609 O O . GLU A 1 197 ? 15.269 -13.049 -17.631 1.00 63.16 197 GLU A O 1
ATOM 1614 N N . THR A 1 198 ? 16.083 -13.955 -15.709 1.00 62.22 198 THR A N 1
ATOM 1615 C CA . THR A 1 198 ? 17.517 -13.721 -15.951 1.00 62.22 198 THR A CA 1
ATOM 1616 C C . THR A 1 198 ? 18.044 -14.594 -17.086 1.00 62.22 198 THR A C 1
ATOM 1618 O O . THR A 1 198 ? 18.668 -14.075 -18.007 1.00 62.22 198 THR A O 1
ATOM 1621 N N . HIS A 1 199 ? 17.698 -15.884 -17.128 1.00 63.53 199 HIS A N 1
ATOM 1622 C CA . HIS A 1 199 ? 18.071 -16.748 -18.254 1.00 63.53 199 HIS A CA 1
ATOM 1623 C C . HIS A 1 199 ? 17.504 -16.222 -19.578 1.00 63.53 199 HIS A C 1
ATOM 1625 O O . HIS A 1 199 ? 18.227 -16.045 -20.558 1.00 63.53 199 HIS A O 1
ATOM 1631 N N . ARG A 1 200 ? 16.216 -15.848 -19.597 1.00 66.81 200 ARG A N 1
ATOM 1632 C CA . ARG A 1 200 ? 15.615 -15.220 -20.780 1.00 66.81 200 ARG A CA 1
ATOM 1633 C C . ARG A 1 200 ? 16.232 -13.854 -21.084 1.00 66.81 200 ARG A C 1
ATOM 1635 O O . ARG A 1 200 ? 16.121 -13.398 -22.215 1.00 66.81 200 ARG A O 1
ATOM 1642 N N . GLN A 1 201 ? 16.788 -13.133 -20.108 1.00 64.12 201 GLN A N 1
ATOM 1643 C CA . GLN A 1 201 ? 17.484 -11.865 -20.352 1.00 64.12 201 GLN A CA 1
ATOM 1644 C C . GLN A 1 201 ? 18.750 -12.119 -21.166 1.00 64.12 201 GLN A C 1
ATOM 1646 O O . GLN A 1 201 ? 18.904 -11.511 -22.222 1.00 64.12 201 GLN A O 1
ATOM 1651 N N . GLU A 1 202 ? 19.571 -13.080 -20.744 1.00 68.62 202 GLU A N 1
ATOM 1652 C CA . GLU A 1 202 ? 20.774 -13.487 -21.473 1.00 68.62 202 GLU A CA 1
ATOM 1653 C C . GLU A 1 202 ? 20.442 -14.039 -22.867 1.00 68.62 202 GLU A C 1
ATOM 1655 O O . GLU A 1 202 ? 21.106 -13.708 -23.848 1.00 68.62 202 GLU A O 1
ATOM 1660 N N . GLU A 1 203 ? 19.387 -14.849 -22.990 1.00 68.19 203 GLU A N 1
ATOM 1661 C CA . GLU A 1 203 ? 18.922 -15.357 -24.287 1.00 68.19 203 GLU A CA 1
ATOM 1662 C C . GLU A 1 203 ? 18.411 -14.240 -25.202 1.00 68.19 203 GLU A C 1
ATOM 1664 O O . GLU A 1 203 ? 18.685 -14.247 -26.402 1.00 68.19 203 GLU A O 1
ATOM 1669 N N . ARG A 1 204 ? 17.694 -13.251 -24.653 1.00 69.81 204 ARG A N 1
ATOM 1670 C CA . ARG A 1 204 ? 17.202 -12.095 -25.416 1.00 69.81 204 ARG A CA 1
ATOM 1671 C C . ARG A 1 204 ? 18.337 -11.198 -25.873 1.00 69.81 204 ARG A C 1
ATOM 1673 O O . ARG A 1 204 ? 18.290 -10.721 -27.002 1.00 69.81 204 ARG A O 1
ATOM 1680 N N . GLU A 1 205 ? 19.338 -10.976 -25.030 1.00 64.25 205 GLU A N 1
ATOM 1681 C CA . GLU A 1 205 ? 20.522 -10.201 -25.393 1.00 64.25 205 GLU A CA 1
ATOM 1682 C C . GLU A 1 205 ? 21.274 -10.879 -26.545 1.00 64.25 205 GLU A C 1
ATOM 1684 O O . GLU A 1 205 ? 21.553 -10.237 -27.559 1.00 64.25 205 GLU A O 1
ATOM 1689 N N . LYS A 1 206 ? 21.467 -12.202 -26.457 1.00 65.19 206 LYS A N 1
ATOM 1690 C CA . LYS A 1 206 ? 22.050 -13.021 -27.534 1.00 65.19 206 LYS A CA 1
ATOM 1691 C C . LYS A 1 206 ? 21.212 -12.971 -28.820 1.00 65.19 206 LYS A C 1
ATOM 1693 O O . LYS A 1 206 ? 21.760 -12.795 -29.908 1.00 65.19 206 LYS A O 1
ATOM 1698 N N . TYR A 1 207 ? 19.884 -13.072 -28.718 1.00 64.94 207 TYR A N 1
ATOM 1699 C CA . TYR A 1 207 ? 18.976 -13.015 -29.869 1.00 64.94 207 TYR A CA 1
ATOM 1700 C C . TYR A 1 207 ? 18.957 -11.633 -30.540 1.00 64.94 207 TYR A C 1
ATOM 1702 O O . TYR A 1 207 ? 19.048 -11.536 -31.763 1.00 64.94 207 TYR A O 1
ATOM 1710 N N . LEU A 1 208 ? 18.894 -10.549 -29.764 1.00 59.81 208 LEU A N 1
ATOM 1711 C CA . LEU A 1 208 ? 18.907 -9.182 -30.291 1.00 59.81 208 LEU A CA 1
ATOM 1712 C C . LEU A 1 208 ? 20.237 -8.858 -30.977 1.00 59.81 208 LEU A C 1
ATOM 1714 O O . LEU A 1 208 ? 20.229 -8.298 -32.072 1.00 59.81 208 LEU A O 1
ATOM 1718 N N . GLN A 1 209 ? 21.366 -9.279 -30.399 1.00 60.44 209 GLN A N 1
ATOM 1719 C CA . GLN A 1 209 ? 22.671 -9.168 -31.059 1.00 60.44 209 GLN A CA 1
ATOM 1720 C C . GLN A 1 209 ? 22.708 -9.930 -32.397 1.00 60.44 209 GLN A C 1
ATOM 1722 O O . GLN A 1 209 ? 23.312 -9.456 -33.360 1.00 60.44 209 GLN A O 1
ATOM 1727 N N . SER A 1 210 ? 22.021 -11.075 -32.497 1.00 61.03 210 SER A N 1
ATOM 1728 C CA . SER A 1 210 ? 21.941 -11.847 -33.745 1.00 61.03 210 SER A CA 1
ATOM 1729 C C . SER A 1 210 ? 21.083 -11.169 -34.828 1.00 61.03 210 SER A C 1
ATOM 1731 O O . SER A 1 210 ? 21.483 -11.130 -35.989 1.00 61.03 210 SER A O 1
ATOM 1733 N N . GLN A 1 211 ? 19.962 -10.546 -34.446 1.00 56.72 211 GLN A N 1
ATOM 1734 C CA . GLN A 1 211 ? 19.041 -9.849 -35.357 1.00 56.72 211 GLN A CA 1
ATOM 1735 C C . GLN A 1 211 ? 19.605 -8.522 -35.879 1.00 56.72 211 GLN A C 1
ATOM 1737 O O . GLN A 1 211 ? 19.430 -8.200 -37.053 1.00 56.72 211 GLN A O 1
ATOM 1742 N N . VAL A 1 212 ? 20.321 -7.765 -35.037 1.00 53.22 212 VAL A N 1
ATOM 1743 C CA . VAL A 1 212 ? 21.037 -6.560 -35.485 1.00 53.22 212 VAL A CA 1
ATOM 1744 C C . VAL A 1 212 ? 22.050 -6.950 -36.569 1.00 53.22 212 VAL A C 1
ATOM 1746 O O . VAL A 1 212 ? 22.072 -6.344 -37.635 1.00 53.22 212 VAL A O 1
ATOM 1749 N N . ASN A 1 213 ? 22.802 -8.037 -36.393 1.00 51.31 213 ASN A N 1
ATOM 1750 C CA . ASN A 1 213 ? 23.735 -8.507 -37.422 1.00 51.31 213 ASN A CA 1
ATOM 1751 C C . ASN A 1 213 ? 23.068 -8.933 -38.747 1.00 51.31 213 ASN A C 1
ATOM 1753 O O . ASN A 1 213 ? 23.690 -8.793 -39.801 1.00 51.31 213 ASN A O 1
ATOM 1757 N N . GLU A 1 214 ? 21.825 -9.421 -38.731 1.00 51.34 214 GLU A N 1
ATOM 1758 C CA . GLU A 1 214 ? 21.085 -9.763 -39.956 1.00 51.34 214 GLU A CA 1
ATOM 1759 C C . GLU A 1 214 ? 20.530 -8.528 -40.679 1.00 51.34 214 GLU A C 1
ATOM 1761 O O . GLU A 1 214 ? 20.717 -8.406 -41.891 1.00 51.34 214 GLU A O 1
ATOM 1766 N N . LEU A 1 215 ? 19.938 -7.566 -39.956 1.00 48.56 215 LEU A N 1
ATOM 1767 C CA . LEU A 1 215 ? 19.409 -6.331 -40.557 1.00 48.56 215 LEU A CA 1
ATOM 1768 C C . LEU A 1 215 ? 20.495 -5.486 -41.241 1.00 48.56 215 LEU A C 1
ATOM 1770 O O . LEU A 1 215 ? 20.229 -4.853 -42.261 1.00 48.56 215 LEU A O 1
ATOM 1774 N N . TRP A 1 216 ? 21.724 -5.497 -40.717 1.00 50.50 216 TRP A N 1
ATOM 1775 C CA . TRP A 1 216 ? 22.854 -4.773 -41.313 1.00 50.50 216 TRP A CA 1
ATOM 1776 C C . TRP A 1 216 ? 23.573 -5.556 -42.426 1.00 50.50 216 TRP A C 1
ATOM 1778 O O . TRP A 1 216 ? 24.323 -4.958 -43.200 1.00 50.50 216 TRP A O 1
ATOM 1788 N N . ARG A 1 217 ? 23.337 -6.872 -42.565 1.00 46.34 217 ARG A N 1
ATOM 1789 C CA . ARG A 1 217 ? 23.914 -7.695 -43.649 1.00 46.34 217 ARG A CA 1
ATOM 1790 C C . ARG A 1 217 ? 23.115 -7.652 -44.945 1.00 46.34 217 ARG A C 1
ATOM 1792 O O . ARG A 1 217 ? 23.690 -7.856 -46.012 1.00 46.34 217 ARG A O 1
ATOM 1799 N N . THR A 1 218 ? 21.826 -7.347 -44.883 1.00 49.66 218 THR A N 1
ATOM 1800 C CA . THR A 1 218 ? 20.977 -7.203 -46.069 1.00 49.66 218 THR A CA 1
ATOM 1801 C C . THR A 1 218 ? 20.428 -5.788 -46.154 1.00 49.66 218 THR A C 1
ATOM 1803 O O . THR A 1 218 ? 19.257 -5.549 -45.878 1.00 49.66 218 THR A O 1
ATOM 1806 N N . VAL A 1 219 ? 21.271 -4.847 -46.583 1.00 47.50 219 VAL A N 1
ATOM 1807 C CA . VAL A 1 219 ? 20.807 -3.594 -47.193 1.00 47.50 219 VAL A CA 1
ATOM 1808 C C . VAL A 1 219 ? 20.918 -3.759 -48.712 1.00 47.50 219 VAL A C 1
ATOM 1810 O O . VAL A 1 219 ? 21.999 -3.543 -49.268 1.00 47.50 219 VAL A O 1
ATOM 1813 N N . PRO A 1 220 ? 19.853 -4.156 -49.433 1.00 46.66 220 PRO A N 1
ATOM 1814 C CA . PRO A 1 220 ? 19.858 -4.064 -50.882 1.00 46.66 220 PRO A CA 1
ATOM 1815 C C . PRO A 1 220 ? 19.818 -2.582 -51.262 1.00 46.66 220 PRO A C 1
ATOM 1817 O O . PRO A 1 220 ? 18.846 -1.881 -50.988 1.00 46.66 220 PRO A O 1
ATOM 1820 N N . LYS A 1 221 ? 20.859 -2.092 -51.941 1.00 51.84 221 LYS A N 1
ATOM 1821 C CA . LYS A 1 221 ? 20.733 -0.883 -52.760 1.00 51.84 221 LYS A CA 1
ATOM 1822 C C . LYS A 1 221 ? 19.931 -1.251 -54.007 1.00 51.84 221 LYS A C 1
ATOM 1824 O O . LYS A 1 221 ? 20.502 -1.687 -55.001 1.00 51.84 221 LYS A O 1
ATOM 1829 N N . SER A 1 222 ? 18.613 -1.089 -53.963 1.00 43.06 222 SER A N 1
ATOM 1830 C CA . SER A 1 222 ? 17.823 -0.984 -55.188 1.00 43.06 222 SER A CA 1
ATOM 1831 C C . SER A 1 222 ? 16.629 -0.069 -54.977 1.00 43.06 222 SER A C 1
ATOM 1833 O O . SER A 1 222 ? 15.696 -0.369 -54.240 1.00 43.06 222 SER A O 1
ATOM 1835 N N . THR A 1 223 ? 16.704 1.079 -55.636 1.00 48.22 223 THR A N 1
ATOM 1836 C CA . THR A 1 223 ? 15.642 2.059 -55.795 1.00 48.22 223 THR A CA 1
ATOM 1837 C C . THR A 1 223 ? 14.554 1.457 -56.682 1.00 48.22 223 THR A C 1
ATOM 1839 O O . THR A 1 223 ? 14.682 1.420 -57.906 1.00 48.22 223 THR A O 1
ATOM 1842 N N . ARG A 1 224 ? 13.468 0.990 -56.070 1.00 45.06 224 ARG A N 1
ATOM 1843 C CA . ARG A 1 224 ? 12.155 0.927 -56.715 1.00 45.06 224 ARG A CA 1
ATOM 1844 C C . ARG A 1 224 ? 11.142 1.516 -55.751 1.00 45.06 224 ARG A C 1
ATOM 1846 O O . ARG A 1 224 ? 10.887 0.957 -54.690 1.00 45.06 224 ARG A O 1
ATOM 1853 N N . GLU A 1 225 ? 10.611 2.674 -56.122 1.00 51.28 225 GLU A N 1
ATOM 1854 C CA . GLU A 1 225 ? 9.441 3.271 -55.487 1.00 51.28 225 GLU A CA 1
ATOM 1855 C C . GLU A 1 225 ? 8.222 2.411 -55.836 1.00 51.28 225 GLU A C 1
ATOM 1857 O O . GLU A 1 225 ? 7.482 2.681 -56.777 1.00 51.28 225 GLU A O 1
ATOM 1862 N N . GLU A 1 226 ? 8.037 1.316 -55.105 1.00 47.00 226 GLU A N 1
ATOM 1863 C CA . GLU A 1 226 ? 6.728 0.685 -55.022 1.00 47.00 226 GLU A CA 1
ATOM 1864 C C . GLU A 1 226 ? 5.894 1.517 -54.053 1.00 47.00 226 GLU A C 1
ATOM 1866 O O . GLU A 1 226 ? 6.297 1.735 -52.908 1.00 47.00 226 GLU A O 1
ATOM 1871 N N . HIS A 1 227 ? 4.739 2.000 -54.519 1.00 50.16 227 HIS A N 1
ATOM 1872 C CA . HIS A 1 227 ? 3.694 2.567 -53.674 1.00 50.16 227 HIS A CA 1
ATOM 1873 C C . HIS A 1 227 ? 3.320 1.540 -52.602 1.00 50.16 227 HIS A C 1
ATOM 1875 O O . HIS A 1 227 ? 2.427 0.715 -52.779 1.00 50.16 227 HIS A O 1
ATOM 1881 N N . THR A 1 228 ? 4.030 1.581 -51.480 1.00 56.41 228 THR A N 1
ATOM 1882 C CA . THR A 1 228 ? 3.711 0.776 -50.318 1.00 56.41 228 THR A CA 1
ATOM 1883 C C . THR A 1 228 ? 2.480 1.440 -49.732 1.00 56.41 228 THR A C 1
ATOM 1885 O O . THR A 1 228 ? 2.571 2.531 -49.158 1.00 56.41 228 THR A O 1
ATOM 1888 N N . GLU A 1 229 ? 1.302 0.841 -49.924 1.00 57.38 229 GLU A N 1
ATOM 1889 C CA . GLU A 1 229 ? 0.162 1.165 -49.071 1.00 57.38 229 GLU A CA 1
ATOM 1890 C C . GLU A 1 229 ? 0.694 1.166 -47.640 1.00 57.38 229 GLU A C 1
ATOM 1892 O O . GLU A 1 229 ? 1.321 0.188 -47.225 1.00 57.38 229 GLU A O 1
ATOM 1897 N N . LYS A 1 230 ? 0.558 2.291 -46.924 1.00 59.47 230 LYS A N 1
ATOM 1898 C CA . LYS A 1 230 ? 1.039 2.413 -45.545 1.00 59.47 230 LYS A CA 1
ATOM 1899 C C . LYS A 1 230 ? 0.304 1.363 -44.720 1.00 59.47 230 LYS A C 1
ATOM 1901 O O . LYS A 1 230 ? -0.790 1.626 -44.223 1.00 59.47 230 LYS A O 1
ATOM 1906 N N . GLN A 1 231 ? 0.879 0.166 -44.618 1.00 66.19 231 GLN A N 1
ATOM 1907 C CA . GLN A 1 231 ? 0.327 -0.896 -43.805 1.00 66.19 231 GLN A CA 1
ATOM 1908 C C . GLN A 1 231 ? 0.231 -0.343 -42.394 1.00 66.19 231 GLN A C 1
ATOM 1910 O O . GLN A 1 231 ? 1.183 0.233 -41.859 1.00 66.19 231 GLN A O 1
ATOM 1915 N N . ARG A 1 232 ? -0.964 -0.447 -41.817 1.00 66.94 232 ARG A N 1
ATOM 1916 C CA . ARG A 1 232 ? -1.204 0.031 -40.466 1.00 66.94 232 ARG A CA 1
ATOM 1917 C C . ARG A 1 232 ? -0.320 -0.784 -39.525 1.00 66.94 232 ARG A C 1
ATOM 1919 O O . ARG A 1 232 ? -0.533 -1.980 -39.357 1.00 66.94 232 ARG A O 1
ATOM 1926 N N . PHE A 1 233 ? 0.676 -0.122 -38.951 1.00 66.81 233 PHE A N 1
ATOM 1927 C CA . PHE A 1 233 ? 1.582 -0.698 -37.973 1.00 66.81 233 PHE A CA 1
ATOM 1928 C C . PHE A 1 233 ? 1.280 -0.095 -36.598 1.00 66.81 233 PHE A C 1
ATOM 1930 O O . PHE A 1 233 ? 1.239 1.134 -36.487 1.00 66.81 233 PHE A O 1
ATOM 1937 N N . PRO A 1 234 ? 1.079 -0.906 -35.548 1.00 74.56 234 PRO A N 1
ATOM 1938 C CA . PRO A 1 234 ? 0.980 -2.371 -35.537 1.00 74.56 234 PRO A CA 1
ATOM 1939 C C . PRO A 1 234 ? -0.320 -2.890 -36.185 1.00 74.56 234 PRO A C 1
ATOM 1941 O O . PRO A 1 234 ? -1.307 -2.157 -36.289 1.00 74.56 234 PRO A O 1
ATOM 1944 N N . SER A 1 235 ? -0.315 -4.159 -36.616 1.00 72.31 235 SER A N 1
ATOM 1945 C CA . SER A 1 235 ? -1.464 -4.821 -37.262 1.00 72.31 235 SER A CA 1
ATOM 1946 C C . SER A 1 235 ? -2.707 -4.857 -36.368 1.00 72.31 235 SER A C 1
ATOM 1948 O O . SER A 1 235 ? -3.828 -4.693 -36.849 1.00 72.31 235 SER A O 1
ATOM 1950 N N . GLU A 1 236 ? -2.502 -5.001 -35.060 1.00 72.12 236 GLU A N 1
ATOM 1951 C CA . GLU A 1 236 ? -3.524 -4.831 -34.033 1.00 72.12 236 GLU A CA 1
ATOM 1952 C C . GLU A 1 236 ? -3.190 -3.626 -33.144 1.00 72.12 236 GLU A C 1
ATOM 1954 O O . GLU A 1 236 ? -2.027 -3.438 -32.780 1.00 72.12 236 GLU A O 1
ATOM 1959 N N . PRO A 1 237 ? -4.185 -2.810 -32.752 1.00 78.06 237 PRO A N 1
ATOM 1960 C CA . PRO A 1 237 ? -3.958 -1.691 -31.849 1.00 78.06 237 PRO A CA 1
ATOM 1961 C C . PRO A 1 237 ? -3.484 -2.192 -30.480 1.00 78.06 237 PRO A C 1
ATOM 1963 O O . PRO A 1 237 ? -4.149 -3.007 -29.841 1.00 78.06 237 PRO A O 1
ATOM 1966 N N . GLN A 1 238 ? -2.352 -1.665 -30.015 1.00 78.94 238 GLN A N 1
ATOM 1967 C CA . GLN A 1 238 ? -1.763 -2.021 -28.729 1.00 78.94 238 GLN A CA 1
ATOM 1968 C C . GLN A 1 238 ? -2.055 -0.919 -27.702 1.00 78.94 238 GLN A C 1
ATOM 1970 O O . GLN A 1 238 ? -1.655 0.228 -27.884 1.00 78.94 238 GLN A O 1
ATOM 1975 N N . GLU A 1 239 ? -2.774 -1.264 -26.630 1.00 80.75 239 GLU A N 1
ATOM 1976 C CA . GLU A 1 239 ? -3.108 -0.329 -25.542 1.00 80.75 239 GLU A CA 1
ATOM 1977 C C . GLU A 1 239 ? -1.875 0.008 -24.690 1.00 80.75 239 GLU A C 1
ATOM 1979 O O . GLU A 1 239 ? -1.701 1.148 -24.264 1.00 80.75 239 GLU A O 1
ATOM 1984 N N . ASN A 1 240 ? -1.004 -0.980 -24.474 1.00 86.44 240 ASN A N 1
ATOM 1985 C CA . ASN A 1 240 ? 0.208 -0.828 -23.685 1.00 86.44 240 ASN A CA 1
ATOM 1986 C C . ASN A 1 240 ? 1.335 -0.193 -24.512 1.00 86.44 240 ASN A C 1
ATOM 1988 O O . ASN A 1 240 ? 2.036 -0.876 -25.265 1.00 86.44 240 ASN A O 1
ATOM 1992 N N . ILE A 1 241 ? 1.511 1.119 -24.351 1.00 87.44 241 ILE A N 1
ATOM 1993 C CA . ILE A 1 241 ? 2.491 1.908 -25.108 1.00 87.44 241 ILE A CA 1
ATOM 1994 C C . ILE A 1 241 ? 3.920 1.487 -24.746 1.00 87.44 241 ILE A C 1
ATOM 1996 O O . ILE A 1 241 ? 4.754 1.340 -25.637 1.00 87.44 241 ILE A O 1
ATOM 2000 N N . LEU A 1 242 ? 4.201 1.221 -23.465 1.00 88.50 242 LEU A N 1
ATOM 2001 C CA . LEU A 1 242 ? 5.527 0.756 -23.042 1.00 88.50 242 LEU A CA 1
ATOM 2002 C C . LEU A 1 242 ? 5.856 -0.620 -23.637 1.00 88.50 242 LEU A C 1
ATOM 2004 O O . LEU A 1 242 ? 6.979 -0.840 -24.079 1.00 88.50 242 LEU A O 1
ATOM 2008 N N . TYR A 1 243 ? 4.879 -1.530 -23.716 1.00 86.44 243 TYR A N 1
ATOM 2009 C CA . TYR A 1 243 ? 5.067 -2.828 -24.375 1.00 86.44 243 TYR A CA 1
ATOM 2010 C C . TYR A 1 243 ? 5.329 -2.664 -25.871 1.00 86.44 243 TYR A C 1
ATOM 2012 O O . TYR A 1 243 ? 6.208 -3.320 -26.428 1.00 86.44 243 TYR A O 1
ATOM 2020 N N . PHE A 1 244 ? 4.577 -1.775 -26.525 1.00 86.56 244 PHE A N 1
ATOM 2021 C CA . PHE A 1 244 ? 4.772 -1.480 -27.938 1.00 86.56 244 PHE A CA 1
ATOM 2022 C C . PHE A 1 244 ? 6.196 -0.974 -28.203 1.00 86.56 244 PHE A C 1
ATOM 2024 O O . PHE A 1 244 ? 6.877 -1.492 -29.086 1.00 86.56 244 PHE A O 1
ATOM 2031 N N . ILE A 1 245 ? 6.675 -0.027 -27.394 1.00 86.88 245 ILE A N 1
ATOM 2032 C CA . ILE A 1 245 ? 8.036 0.510 -27.484 1.00 86.88 245 ILE A CA 1
ATOM 2033 C C . ILE A 1 245 ? 9.076 -0.592 -27.228 1.00 86.88 245 ILE A C 1
ATOM 2035 O O . ILE A 1 245 ? 9.980 -0.767 -28.044 1.00 86.88 245 ILE A O 1
ATOM 2039 N N . GLU A 1 246 ? 8.914 -1.390 -26.165 1.00 85.62 246 GLU A N 1
ATOM 2040 C CA . GLU A 1 246 ? 9.809 -2.509 -25.823 1.00 85.62 246 GLU A CA 1
ATOM 2041 C C . GLU A 1 246 ? 10.015 -3.467 -27.011 1.00 85.62 246 GLU A C 1
ATOM 2043 O O . GLU A 1 246 ? 11.145 -3.888 -27.281 1.00 85.62 246 GLU A O 1
ATOM 2048 N N . LYS A 1 247 ? 8.937 -3.816 -27.729 1.00 82.88 247 LYS A N 1
ATOM 2049 C CA . LYS A 1 247 ? 8.960 -4.819 -28.808 1.00 82.88 247 LYS A CA 1
ATOM 2050 C C . LYS A 1 247 ? 9.289 -4.264 -30.184 1.00 82.88 247 LYS A C 1
ATOM 2052 O O . LYS A 1 247 ? 9.889 -4.979 -30.980 1.00 82.88 247 LYS A O 1
ATOM 2057 N N . HIS A 1 248 ? 8.895 -3.029 -30.473 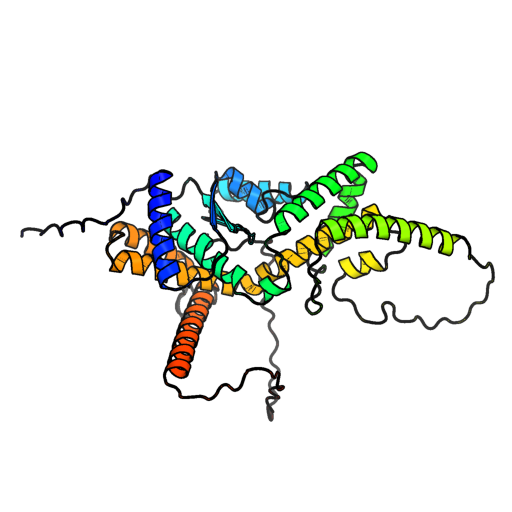1.00 80.81 248 HIS A N 1
ATOM 2058 C CA . HIS A 1 248 ? 8.891 -2.523 -31.843 1.00 80.81 248 HIS A CA 1
ATOM 2059 C C . HIS A 1 248 ? 9.832 -1.350 -32.089 1.00 80.81 248 HIS A C 1
ATOM 2061 O O . HIS A 1 248 ? 10.088 -1.054 -33.251 1.00 80.81 248 HIS A O 1
ATOM 2067 N N . ALA A 1 249 ? 10.369 -0.687 -31.059 1.00 83.88 249 ALA A N 1
ATOM 2068 C CA . ALA A 1 249 ? 11.311 0.406 -31.283 1.00 83.88 249 ALA A CA 1
ATOM 2069 C C . ALA A 1 249 ? 12.645 -0.166 -31.795 1.00 83.88 249 ALA A C 1
ATOM 2071 O O . ALA A 1 249 ? 13.282 -0.905 -31.053 1.00 83.88 249 ALA A O 1
ATOM 2072 N N . PRO A 1 250 ? 13.097 0.126 -33.027 1.00 77.56 250 PRO A N 1
ATOM 2073 C CA . PRO A 1 250 ? 14.313 -0.479 -33.577 1.00 77.56 250 PRO A CA 1
ATOM 2074 C C . PRO A 1 250 ? 15.594 0.145 -33.006 1.00 77.56 250 PRO A C 1
ATOM 2076 O O . PRO A 1 250 ? 16.614 -0.526 -32.933 1.00 77.56 250 PRO A O 1
ATOM 2079 N N . LEU A 1 251 ? 15.524 1.405 -32.569 1.00 83.56 251 LEU A N 1
ATOM 2080 C CA . LEU A 1 251 ? 16.670 2.186 -32.095 1.00 83.56 251 LEU A CA 1
ATOM 2081 C C . LEU A 1 251 ? 17.023 1.948 -30.621 1.00 83.56 251 LEU A C 1
ATOM 2083 O O . LEU A 1 251 ? 18.038 2.458 -30.169 1.00 83.56 251 LEU A O 1
ATOM 2087 N N . LEU A 1 252 ? 16.195 1.210 -29.870 1.00 85.62 252 LEU A N 1
ATOM 2088 C CA . LEU A 1 252 ? 16.490 0.934 -28.466 1.00 85.62 252 LEU A CA 1
ATOM 2089 C C . LEU A 1 252 ? 17.565 -0.141 -28.330 1.00 85.62 252 LEU A C 1
ATOM 2091 O O . LEU A 1 252 ? 17.388 -1.275 -28.803 1.00 85.62 252 LEU A O 1
ATOM 2095 N N . GLU A 1 253 ? 18.618 0.214 -27.603 1.00 88.38 253 GLU A N 1
ATOM 2096 C CA . GLU A 1 253 ? 19.653 -0.706 -27.147 1.00 88.38 253 GLU A CA 1
ATOM 2097 C C . GLU A 1 253 ? 19.085 -1.730 -26.152 1.00 88.38 253 GLU A C 1
ATOM 2099 O O . GLU A 1 253 ? 17.999 -1.556 -25.587 1.00 88.38 253 GLU A O 1
ATOM 2104 N N . SER A 1 254 ? 19.815 -2.828 -25.931 1.00 87.06 254 SER A N 1
ATOM 2105 C CA . SER A 1 254 ? 19.385 -3.915 -25.040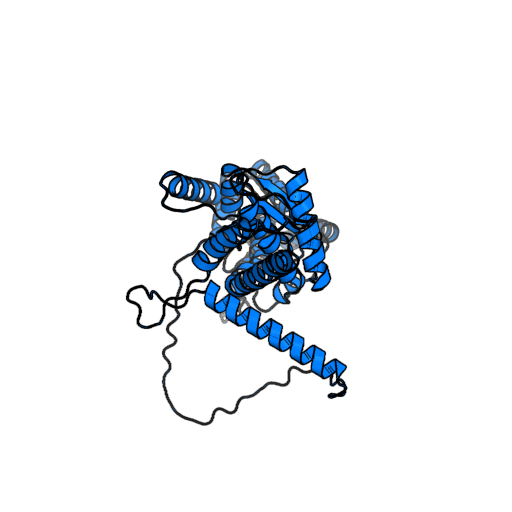 1.00 87.06 254 SER A CA 1
ATOM 2106 C C . SER A 1 254 ? 19.055 -3.411 -23.634 1.00 87.06 254 SER A C 1
ATOM 2108 O O . SER A 1 254 ? 18.004 -3.760 -23.094 1.00 87.06 254 SER A O 1
ATOM 2110 N N . TRP A 1 255 ? 19.902 -2.541 -23.075 1.00 91.38 255 TRP A N 1
ATOM 2111 C CA . TRP A 1 255 ? 19.702 -1.998 -21.735 1.00 91.38 255 TRP A CA 1
ATOM 2112 C C . TRP A 1 255 ? 18.498 -1.059 -21.649 1.00 91.38 255 TRP A C 1
ATOM 2114 O O . TRP A 1 255 ? 17.704 -1.147 -20.713 1.00 91.38 255 TRP A O 1
ATOM 2124 N N . GLN A 1 256 ? 18.287 -0.230 -22.675 1.00 92.31 256 GLN A N 1
ATOM 2125 C CA . GLN A 1 256 ? 17.163 0.703 -22.713 1.00 92.31 256 GLN A CA 1
ATOM 2126 C C . GLN A 1 256 ? 15.820 -0.036 -22.753 1.00 92.31 256 GLN A C 1
ATOM 2128 O O . GLN A 1 256 ? 14.855 0.369 -22.104 1.00 92.31 256 GLN A O 1
ATOM 2133 N N . ARG A 1 257 ? 15.747 -1.159 -23.480 1.00 90.12 257 ARG A N 1
ATOM 2134 C CA . ARG A 1 257 ? 14.542 -2.008 -23.504 1.00 90.12 257 ARG A CA 1
ATOM 2135 C C . ARG A 1 257 ? 14.230 -2.608 -22.144 1.00 90.12 257 ARG A C 1
ATOM 2137 O O . ARG A 1 257 ? 13.057 -2.703 -21.786 1.00 90.12 257 ARG A O 1
ATOM 2144 N N . GLU A 1 258 ? 15.250 -3.022 -21.401 1.00 90.06 258 GLU A N 1
ATOM 2145 C CA . GLU A 1 258 ? 15.037 -3.595 -20.076 1.00 90.06 258 GLU A CA 1
ATOM 2146 C C . GLU A 1 258 ? 14.579 -2.519 -19.081 1.00 90.06 258 GLU A C 1
ATOM 2148 O O . GLU A 1 258 ? 13.645 -2.769 -18.327 1.00 90.06 258 GLU A O 1
ATOM 2153 N N . VAL A 1 259 ? 15.097 -1.286 -19.167 1.00 91.69 259 VAL A N 1
ATOM 2154 C CA . VAL A 1 259 ? 14.571 -0.142 -18.393 1.00 91.69 259 VAL A CA 1
ATOM 2155 C C . VAL A 1 259 ? 13.088 0.113 -18.702 1.00 91.69 259 VAL A C 1
ATOM 2157 O O . VAL A 1 259 ? 12.267 0.188 -17.785 1.00 91.69 259 VAL A O 1
ATOM 2160 N N . VAL A 1 260 ? 12.702 0.158 -19.985 1.00 91.88 260 VAL A N 1
ATOM 2161 C CA . VAL A 1 260 ? 11.289 0.298 -20.404 1.00 91.88 260 VAL A CA 1
ATOM 2162 C C . VAL A 1 260 ? 10.427 -0.821 -19.810 1.00 91.88 260 VAL A C 1
ATOM 2164 O O . VAL A 1 260 ? 9.317 -0.583 -19.320 1.00 91.88 260 VAL A O 1
ATOM 2167 N N . ARG A 1 261 ? 10.935 -2.055 -19.826 1.00 88.88 261 ARG A N 1
ATOM 2168 C CA . ARG A 1 261 ? 10.248 -3.225 -19.278 1.00 88.88 261 ARG A CA 1
ATOM 2169 C C . ARG A 1 261 ? 10.113 -3.171 -17.758 1.00 88.88 261 ARG A C 1
ATOM 2171 O O . ARG A 1 261 ? 9.052 -3.551 -17.261 1.00 88.88 261 ARG A O 1
ATOM 2178 N N . ILE A 1 262 ? 11.133 -2.695 -17.043 1.00 90.69 262 ILE A N 1
ATOM 2179 C CA . ILE A 1 262 ? 11.099 -2.488 -15.591 1.00 90.69 262 ILE A CA 1
ATOM 2180 C C . ILE A 1 262 ? 9.951 -1.551 -15.230 1.00 90.69 262 ILE A C 1
ATOM 2182 O O . ILE A 1 262 ? 9.040 -1.947 -14.498 1.00 90.69 262 ILE A O 1
ATOM 2186 N N . VAL A 1 263 ? 9.914 -0.358 -15.831 1.00 90.44 263 VAL A N 1
ATOM 2187 C CA . VAL A 1 263 ? 8.849 0.626 -15.575 1.00 90.44 263 VAL A CA 1
ATOM 2188 C C . VAL A 1 263 ? 7.471 0.054 -15.926 1.00 90.44 263 VAL A C 1
ATOM 2190 O O . VAL A 1 263 ? 6.501 0.236 -15.184 1.00 90.44 263 VAL A O 1
ATOM 2193 N N . ARG A 1 264 ? 7.373 -0.703 -17.026 1.00 89.19 264 ARG A N 1
ATOM 2194 C CA . ARG A 1 264 ? 6.136 -1.375 -17.441 1.00 89.19 264 ARG A CA 1
ATOM 2195 C C . ARG A 1 264 ? 5.648 -2.395 -16.413 1.00 89.19 264 ARG A C 1
ATOM 2197 O O . ARG A 1 264 ? 4.475 -2.364 -16.043 1.00 89.19 264 ARG A O 1
ATOM 2204 N N . LYS A 1 265 ? 6.520 -3.296 -15.953 1.00 86.31 265 LYS A N 1
ATOM 2205 C CA . LYS A 1 265 ? 6.177 -4.334 -14.971 1.00 86.31 265 LYS A CA 1
ATOM 2206 C C . LYS A 1 265 ? 5.777 -3.731 -13.627 1.00 86.31 265 LYS A C 1
ATOM 2208 O O . LYS A 1 265 ? 4.770 -4.155 -13.065 1.00 86.31 265 LYS A O 1
ATOM 2213 N N . VAL A 1 266 ? 6.501 -2.712 -13.161 1.00 85.81 266 VAL A N 1
ATOM 2214 C CA . VAL A 1 266 ? 6.149 -1.972 -11.940 1.00 85.81 266 VAL A CA 1
ATOM 2215 C C . VAL A 1 266 ? 4.767 -1.324 -12.090 1.00 85.81 266 VAL A C 1
ATOM 2217 O O . VAL A 1 266 ? 3.900 -1.519 -11.242 1.00 85.81 266 VAL A O 1
ATOM 2220 N N . SER A 1 267 ? 4.497 -0.634 -13.204 1.00 85.38 267 SER A N 1
ATOM 2221 C CA . SER A 1 267 ? 3.178 -0.032 -13.460 1.00 85.38 267 SER A CA 1
ATOM 2222 C C . SER A 1 267 ? 2.041 -1.057 -13.464 1.00 85.38 267 SER A C 1
ATOM 2224 O O . SER A 1 267 ? 0.987 -0.845 -12.857 1.00 85.38 267 SER A O 1
ATOM 2226 N N . GLN A 1 268 ? 2.270 -2.193 -14.124 1.00 84.81 268 GLN A N 1
ATOM 2227 C CA . GLN A 1 268 ? 1.313 -3.289 -14.216 1.00 84.81 268 GLN A CA 1
ATOM 2228 C C . GLN A 1 268 ? 1.019 -3.908 -12.844 1.00 84.81 268 GLN A C 1
ATOM 2230 O O . GLN A 1 268 ? -0.138 -4.220 -12.565 1.00 84.81 268 GLN A O 1
ATOM 2235 N N . TYR A 1 269 ? 2.026 -4.017 -11.973 1.00 84.38 269 TYR A N 1
ATOM 2236 C CA . TYR A 1 269 ? 1.864 -4.524 -10.611 1.00 84.38 269 TYR A CA 1
ATOM 2237 C C . TYR A 1 269 ? 0.889 -3.677 -9.781 1.00 84.38 269 TYR A C 1
ATOM 2239 O O . TYR A 1 269 ? 0.011 -4.210 -9.105 1.00 84.38 269 TYR A O 1
ATOM 2247 N N . PHE A 1 270 ? 0.995 -2.349 -9.869 1.00 82.06 270 PHE A N 1
ATOM 2248 C CA . PHE A 1 270 ? 0.161 -1.423 -9.093 1.00 82.06 270 PHE A CA 1
ATOM 2249 C C . PHE A 1 270 ? -1.192 -1.100 -9.735 1.00 82.06 270 PHE A C 1
ATOM 2251 O O . PHE A 1 270 ? -2.021 -0.402 -9.140 1.00 82.06 270 PHE A O 1
ATOM 2258 N N . TYR A 1 271 ? -1.446 -1.594 -10.945 1.00 85.44 271 TYR A N 1
ATOM 2259 C CA . TYR A 1 271 ? -2.695 -1.332 -11.649 1.00 85.44 271 TYR A CA 1
ATOM 2260 C C . TYR A 1 271 ? -3.947 -1.793 -10.879 1.00 85.44 271 TYR A C 1
ATOM 2262 O O . TYR A 1 271 ? -4.869 -0.980 -10.739 1.00 85.44 271 TYR A O 1
ATOM 2270 N N . PRO A 1 272 ? -4.004 -3.025 -10.319 1.00 86.25 272 PRO A N 1
ATOM 2271 C CA . PRO A 1 272 ? -5.152 -3.463 -9.532 1.00 86.25 272 PRO A CA 1
ATOM 2272 C C . PRO A 1 272 ? -5.446 -2.536 -8.355 1.00 86.25 272 PRO A C 1
ATOM 2274 O O . PRO A 1 272 ? -6.605 -2.193 -8.147 1.00 86.25 272 PRO A O 1
ATOM 2277 N N . GLN A 1 273 ? -4.418 -2.063 -7.642 1.00 84.62 273 GLN A N 1
ATOM 2278 C CA . GLN A 1 273 ? -4.589 -1.200 -6.472 1.00 84.62 273 GLN A CA 1
ATOM 2279 C C . GLN A 1 273 ? -5.292 0.113 -6.831 1.00 84.62 273 GLN A C 1
ATOM 2281 O O . GLN A 1 273 ? -6.253 0.487 -6.159 1.00 84.62 273 GLN A O 1
ATOM 2286 N N . LYS A 1 274 ? -4.904 0.747 -7.946 1.00 83.69 274 LYS A N 1
ATOM 2287 C CA . LYS A 1 274 ? -5.593 1.939 -8.470 1.00 83.69 274 LYS A CA 1
ATOM 2288 C C . LYS A 1 274 ? -7.038 1.635 -8.865 1.00 83.69 274 LYS A C 1
ATOM 2290 O O . LYS A 1 274 ? -7.944 2.403 -8.560 1.00 83.69 274 LYS A O 1
ATOM 2295 N N . GLN A 1 275 ? -7.268 0.514 -9.547 1.00 85.94 275 GLN A N 1
ATOM 2296 C CA . GLN A 1 275 ? -8.592 0.169 -10.065 1.00 85.94 275 GLN A CA 1
ATOM 2297 C C . GLN A 1 275 ? -9.587 -0.204 -8.957 1.00 85.94 275 GLN A C 1
ATOM 2299 O O . GLN A 1 275 ? -10.779 0.077 -9.074 1.00 85.94 275 GLN A O 1
ATOM 2304 N N . THR A 1 276 ? -9.118 -0.857 -7.894 1.00 88.88 276 THR A N 1
ATOM 2305 C CA . THR A 1 276 ? -9.974 -1.375 -6.821 1.00 88.88 276 THR A CA 1
ATOM 2306 C C . THR A 1 276 ? -9.964 -0.525 -5.561 1.00 88.88 276 THR A C 1
ATOM 2308 O O . THR A 1 276 ? -10.565 -0.955 -4.583 1.00 88.88 276 THR A O 1
ATOM 2311 N N . GLN A 1 277 ? -9.308 0.640 -5.564 1.00 87.88 277 GLN A N 1
ATOM 2312 C CA . GLN A 1 277 ? -9.051 1.456 -4.372 1.00 87.88 277 GLN A CA 1
ATOM 2313 C C . GLN A 1 277 ? -10.287 1.598 -3.478 1.00 87.88 277 GLN A C 1
ATOM 2315 O O . GLN A 1 277 ? -10.255 1.186 -2.327 1.00 87.88 277 GLN A O 1
ATOM 2320 N N . VAL A 1 278 ? -11.406 2.062 -4.042 1.00 88.00 278 VAL A N 1
ATOM 2321 C CA . VAL A 1 278 ? -12.664 2.250 -3.303 1.00 88.00 278 VAL A CA 1
ATOM 2322 C C . VAL A 1 278 ? -13.101 0.956 -2.614 1.00 88.00 278 VAL A C 1
ATOM 2324 O O . VAL A 1 278 ? -13.333 0.949 -1.414 1.00 88.00 278 VAL A O 1
ATOM 2327 N N . MET A 1 279 ? -13.168 -0.163 -3.341 1.00 90.00 279 MET A N 1
ATOM 2328 C CA . MET A 1 279 ? -13.598 -1.442 -2.763 1.00 90.00 279 MET A CA 1
ATOM 2329 C C . MET A 1 279 ? -12.586 -1.999 -1.753 1.00 90.00 279 MET A C 1
ATOM 2331 O O . MET A 1 279 ? -12.997 -2.616 -0.775 1.00 90.00 279 MET A O 1
ATOM 2335 N N . ASN A 1 280 ? -11.288 -1.788 -1.983 1.00 90.75 280 ASN A N 1
ATOM 2336 C CA . ASN A 1 280 ? -10.228 -2.203 -1.070 1.00 90.75 280 ASN A CA 1
ATOM 2337 C C . ASN A 1 280 ? -10.363 -1.488 0.283 1.00 90.75 280 ASN A C 1
ATOM 2339 O O . ASN A 1 280 ? -10.397 -2.154 1.315 1.00 90.75 280 ASN A O 1
ATOM 2343 N N . GLU A 1 281 ? -10.536 -0.162 0.265 1.00 90.31 281 GLU A N 1
ATOM 2344 C CA . GLU A 1 281 ? -10.809 0.627 1.471 1.00 90.31 281 GLU A CA 1
ATOM 2345 C C . GLU A 1 281 ? -12.079 0.161 2.164 1.00 90.31 281 GLU A C 1
ATOM 2347 O O . GLU A 1 281 ? -12.048 -0.192 3.334 1.00 90.31 281 GLU A O 1
ATOM 2352 N N . GLY A 1 282 ? -13.197 0.054 1.441 1.00 90.62 282 GLY A N 1
ATOM 2353 C CA . GLY A 1 282 ? -14.458 -0.376 2.048 1.00 90.62 282 GLY A CA 1
ATOM 2354 C C . GLY A 1 282 ? -14.412 -1.769 2.663 1.00 90.62 282 GLY A C 1
ATOM 2355 O O . GLY A 1 282 ? -15.087 -2.012 3.663 1.00 90.62 282 GLY A O 1
ATOM 2356 N N . TRP A 1 283 ? -13.643 -2.686 2.074 1.00 92.75 283 TRP A N 1
ATOM 2357 C CA . TRP A 1 283 ? -13.467 -4.036 2.600 1.00 92.75 283 TRP A CA 1
ATOM 2358 C C . TRP A 1 283 ? -12.656 -4.025 3.894 1.00 92.75 283 TRP A C 1
ATOM 2360 O O . TRP A 1 283 ? -13.048 -4.669 4.869 1.00 92.75 283 TRP A O 1
ATOM 2370 N N . ALA A 1 284 ? -11.573 -3.252 3.930 1.00 93.12 284 ALA A N 1
ATOM 2371 C CA . ALA A 1 284 ? -10.784 -3.065 5.137 1.00 93.12 284 ALA A CA 1
ATOM 2372 C C . ALA A 1 284 ? -11.585 -2.337 6.232 1.00 93.12 284 ALA A C 1
ATOM 2374 O O . ALA A 1 284 ? -11.672 -2.832 7.358 1.00 93.12 284 ALA A O 1
ATOM 2375 N N . THR A 1 285 ? -12.332 -1.291 5.861 1.00 91.62 285 THR A N 1
ATOM 2376 C CA . THR A 1 285 ? -13.255 -0.561 6.741 1.00 91.62 285 THR A CA 1
ATOM 2377 C C . THR A 1 285 ? -14.423 -1.426 7.241 1.00 91.62 285 THR A C 1
ATOM 2379 O O . THR A 1 285 ? -15.013 -1.196 8.296 1.00 91.62 285 THR A O 1
ATOM 2382 N N . PHE A 1 286 ? -14.809 -2.461 6.501 1.00 93.44 286 PHE A N 1
ATOM 2383 C CA . PHE A 1 286 ? -15.785 -3.428 6.991 1.00 93.44 286 PHE A CA 1
ATOM 2384 C C . PHE A 1 286 ? -15.167 -4.348 8.052 1.00 93.44 286 PHE A C 1
ATOM 2386 O O . PHE A 1 286 ? -15.785 -4.599 9.094 1.00 93.44 286 PHE A O 1
ATOM 2393 N N . TRP A 1 287 ? -13.955 -4.845 7.804 1.00 94.81 287 TRP A N 1
ATOM 2394 C CA . TRP A 1 287 ? -13.305 -5.801 8.695 1.00 94.81 287 TRP A CA 1
ATOM 2395 C C . TRP A 1 287 ? -12.771 -5.179 9.972 1.00 94.81 287 TRP A C 1
ATOM 2397 O O . TRP A 1 287 ? -13.039 -5.751 11.023 1.00 94.81 287 TRP A O 1
ATOM 2407 N N . HIS A 1 288 ? -12.123 -4.011 9.933 1.00 94.88 288 HIS A N 1
ATOM 2408 C CA . HIS A 1 288 ? -11.656 -3.370 11.167 1.00 94.88 288 HIS A CA 1
ATOM 2409 C C . HIS A 1 288 ? -12.832 -3.062 12.115 1.00 94.88 288 HIS A C 1
ATOM 2411 O O . HIS A 1 288 ? -12.754 -3.316 13.310 1.00 94.88 288 HIS A O 1
ATOM 2417 N N . TYR A 1 289 ? -13.992 -2.676 11.568 1.00 94.88 289 TYR A N 1
ATOM 2418 C CA . TYR A 1 289 ? -15.206 -2.406 12.320 1.00 94.88 289 TYR A CA 1
ATOM 2419 C C . TYR A 1 289 ? -15.751 -3.703 12.908 1.00 94.88 289 TYR A C 1
ATOM 2421 O O . TYR A 1 289 ? -16.069 -3.762 14.089 1.00 94.88 289 TYR A O 1
ATOM 2429 N N . THR A 1 290 ? -15.829 -4.762 12.102 1.00 95.44 290 THR A N 1
ATOM 2430 C CA . THR A 1 290 ? -16.340 -6.060 12.556 1.00 95.44 290 THR A CA 1
ATOM 2431 C C . THR A 1 290 ? -15.447 -6.677 13.634 1.00 95.44 290 THR A C 1
ATOM 2433 O O . THR A 1 290 ? -15.963 -7.184 14.624 1.00 95.44 290 THR A O 1
ATOM 2436 N N . ILE A 1 291 ? -14.125 -6.630 13.459 1.00 96.81 291 ILE A N 1
ATOM 2437 C CA . ILE A 1 291 ? -13.159 -7.224 14.386 1.00 96.81 291 ILE A CA 1
ATOM 2438 C C . ILE A 1 291 ? -13.136 -6.455 15.709 1.00 96.81 291 ILE A C 1
ATOM 2440 O O . ILE A 1 291 ? -13.275 -7.072 16.760 1.00 96.81 291 ILE A O 1
ATOM 2444 N N . LEU A 1 292 ? -13.024 -5.124 15.673 1.00 96.62 292 LEU A N 1
ATOM 2445 C CA . LEU A 1 292 ? -12.943 -4.327 16.900 1.00 96.62 292 LEU A CA 1
ATOM 2446 C C . LEU A 1 292 ? -14.246 -4.357 17.710 1.00 96.62 292 LEU A C 1
ATOM 2448 O O . LEU A 1 292 ? -14.195 -4.470 18.931 1.00 96.62 292 LEU A O 1
ATOM 2452 N N . ASN A 1 293 ? -15.415 -4.351 17.054 1.00 96.69 293 ASN A N 1
ATOM 2453 C CA . ASN A 1 293 ? -16.683 -4.535 17.771 1.00 96.69 293 ASN A CA 1
ATOM 2454 C C . ASN A 1 293 ? -16.800 -5.944 18.381 1.00 96.69 293 ASN A C 1
ATOM 2456 O O . ASN A 1 293 ? -17.318 -6.077 19.481 1.00 96.69 293 ASN A O 1
ATOM 2460 N N . HIS A 1 294 ? -16.279 -6.988 17.723 1.00 96.62 294 HIS A N 1
ATOM 2461 C CA . HIS A 1 294 ? -16.253 -8.337 18.304 1.00 96.62 294 HIS A CA 1
ATOM 2462 C C . HIS A 1 294 ? -15.400 -8.382 19.580 1.00 96.62 294 HIS A C 1
ATOM 2464 O O . HIS A 1 294 ? -15.838 -8.929 20.590 1.00 96.62 294 HIS A O 1
ATOM 2470 N N . LEU A 1 295 ? -14.207 -7.775 19.556 1.00 96.38 295 LEU A N 1
ATOM 2471 C CA . LEU A 1 295 ? -13.350 -7.667 20.742 1.00 96.38 295 LEU A CA 1
ATOM 2472 C C . LEU A 1 295 ? -14.054 -6.915 21.880 1.00 96.38 295 LEU A C 1
ATOM 2474 O O . LEU A 1 295 ? -13.923 -7.291 23.046 1.00 96.38 295 LEU A O 1
ATOM 2478 N N . TYR A 1 296 ? -14.830 -5.881 21.552 1.00 96.19 296 TYR A N 1
ATOM 2479 C CA . TYR A 1 296 ? -15.625 -5.145 22.533 1.00 96.19 296 TYR A CA 1
ATOM 2480 C C . TYR A 1 296 ? -16.754 -5.994 23.130 1.00 96.19 296 TYR A C 1
ATOM 2482 O O . TYR A 1 296 ? -16.910 -6.032 24.351 1.00 96.19 296 TYR A O 1
ATOM 2490 N N . ASP A 1 297 ? -17.491 -6.738 22.302 1.00 95.56 297 ASP A N 1
ATOM 2491 C CA . ASP A 1 297 ? -18.575 -7.622 22.751 1.00 95.56 297 ASP A CA 1
ATOM 2492 C C . ASP A 1 297 ? -18.066 -8.714 23.717 1.00 95.56 297 ASP A C 1
ATOM 2494 O O . ASP A 1 297 ? -18.726 -9.054 24.706 1.00 95.56 297 ASP A O 1
ATOM 2498 N N . GLU A 1 298 ? -16.859 -9.238 23.481 1.00 94.69 298 GLU A N 1
ATOM 2499 C CA . GLU A 1 298 ? -16.193 -10.186 24.385 1.00 94.69 298 GLU A CA 1
ATOM 2500 C C . GLU A 1 298 ? -15.663 -9.509 25.669 1.00 94.69 298 GLU A C 1
ATOM 2502 O O . GLU A 1 298 ? -15.510 -10.161 26.708 1.00 94.69 298 GLU A O 1
ATOM 2507 N N . GLY A 1 299 ? -15.495 -8.184 25.653 1.00 93.62 299 GLY A N 1
ATOM 2508 C CA . GLY A 1 299 ? -14.937 -7.385 26.744 1.00 93.62 299 GLY A CA 1
ATOM 2509 C C . GLY A 1 299 ? -13.410 -7.399 26.794 1.00 93.62 299 GLY A C 1
ATOM 2510 O O . GLY A 1 299 ? -12.851 -7.247 27.874 1.00 93.62 299 GLY A O 1
ATOM 2511 N N . VAL A 1 300 ? -12.755 -7.623 25.650 1.00 95.56 300 VAL A N 1
ATOM 2512 C CA . VAL A 1 300 ? -11.292 -7.540 25.498 1.00 95.56 300 VAL A CA 1
ATOM 2513 C C . VAL A 1 300 ? -10.835 -6.082 25.432 1.00 95.56 300 VAL A C 1
ATOM 2515 O O . VAL A 1 300 ? -9.765 -5.755 25.930 1.00 95.56 300 VAL A O 1
ATOM 2518 N N . VAL A 1 301 ? -11.650 -5.192 24.860 1.00 95.50 301 VAL A N 1
ATOM 2519 C CA . VAL A 1 301 ? -11.384 -3.743 24.805 1.00 95.50 301 VAL A CA 1
ATOM 2520 C C . VAL A 1 301 ? -12.425 -2.958 25.603 1.00 95.50 301 VAL A C 1
ATOM 2522 O O . VAL A 1 301 ? -13.544 -3.422 25.823 1.00 95.50 301 VAL A O 1
ATOM 2525 N N . THR A 1 302 ? -12.050 -1.763 26.053 1.00 95.06 302 THR A N 1
ATOM 2526 C CA . THR A 1 302 ? -12.853 -0.914 26.946 1.00 95.06 302 THR A CA 1
ATOM 2527 C C . THR A 1 302 ? -13.797 0.032 26.191 1.00 95.06 302 THR A C 1
ATOM 2529 O O . THR A 1 302 ? -13.684 0.249 24.983 1.00 95.06 302 THR A O 1
ATOM 2532 N N . ASP A 1 303 ? -14.690 0.696 26.934 1.00 94.38 303 ASP A N 1
ATOM 2533 C CA . ASP A 1 303 ? -15.511 1.797 26.409 1.00 94.38 303 ASP A CA 1
ATOM 2534 C C . ASP A 1 303 ? -14.650 2.976 25.913 1.00 94.38 303 ASP A C 1
ATOM 2536 O O . ASP A 1 303 ? -14.980 3.609 24.911 1.00 94.38 303 ASP A O 1
ATOM 2540 N N . LYS A 1 304 ? -13.528 3.265 26.589 1.00 94.12 304 LYS A N 1
ATOM 2541 C CA . LYS A 1 304 ? -12.602 4.345 26.213 1.00 94.12 304 LYS A CA 1
ATOM 2542 C C . LYS A 1 304 ? -11.959 4.065 24.853 1.00 94.12 304 LYS A C 1
ATOM 2544 O O . LYS A 1 304 ? -11.982 4.946 23.996 1.00 94.12 304 LYS A O 1
ATOM 2549 N N . PHE A 1 305 ? -11.470 2.842 24.641 1.00 95.31 305 PHE A N 1
ATOM 2550 C CA . PHE A 1 305 ? -10.975 2.384 23.341 1.00 95.31 305 PHE A CA 1
ATOM 2551 C C . PHE A 1 305 ? -12.040 2.579 22.254 1.00 95.31 305 PHE A C 1
ATOM 2553 O O . PHE A 1 305 ? -11.778 3.147 21.194 1.00 95.31 305 PHE 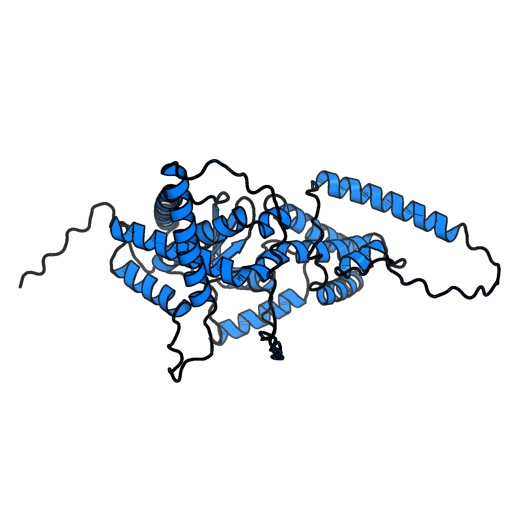A O 1
ATOM 2560 N N . MET A 1 306 ? -13.279 2.158 22.527 1.00 95.44 306 MET A N 1
ATOM 2561 C CA . MET A 1 306 ? -14.352 2.247 21.539 1.00 95.44 306 MET A CA 1
ATOM 2562 C C . MET A 1 306 ? -14.721 3.681 21.171 1.00 95.44 306 MET A C 1
ATOM 2564 O O . MET A 1 306 ? -15.014 3.937 20.006 1.00 95.44 306 MET A O 1
ATOM 2568 N N . LEU A 1 307 ? -14.699 4.623 22.115 1.00 94.62 307 LEU A N 1
ATOM 2569 C CA . LEU A 1 307 ? -14.976 6.031 21.819 1.00 94.62 307 LEU A CA 1
ATOM 2570 C C . LEU A 1 307 ? -13.943 6.627 20.857 1.00 94.62 307 LEU A C 1
ATOM 2572 O O . LEU A 1 307 ? -14.322 7.315 19.909 1.00 94.62 307 LEU A O 1
ATOM 2576 N N . GLU A 1 308 ? -12.661 6.328 21.066 1.00 93.56 308 GLU A N 1
ATOM 2577 C CA . GLU A 1 308 ? -11.583 6.767 20.178 1.00 93.56 308 GLU A CA 1
ATOM 2578 C C . GLU A 1 308 ? -11.705 6.116 18.792 1.00 93.56 308 GLU A C 1
ATOM 2580 O O . GLU A 1 308 ? -11.751 6.816 17.780 1.00 93.56 308 GLU A O 1
ATOM 2585 N N . PHE A 1 309 ? -11.879 4.792 18.741 1.00 93.75 309 PHE A N 1
ATOM 2586 C CA . PHE A 1 309 ? -12.106 4.062 17.491 1.00 93.75 309 PHE A CA 1
ATOM 2587 C C . PHE A 1 309 ? -13.301 4.619 16.703 1.00 93.75 309 PHE A C 1
ATOM 2589 O O . PHE A 1 309 ? -13.202 4.850 15.496 1.00 93.75 309 PHE A O 1
ATOM 2596 N N . LEU A 1 310 ? -14.439 4.845 17.365 1.00 93.62 310 LEU A N 1
ATOM 2597 C CA . LEU A 1 310 ? -15.642 5.358 16.714 1.00 93.62 310 LEU A CA 1
ATOM 2598 C C . LEU A 1 310 ? -15.431 6.779 16.194 1.00 93.62 310 LEU A C 1
ATOM 2600 O O . LEU A 1 310 ? -15.933 7.101 15.116 1.00 93.62 310 LEU A O 1
ATOM 2604 N N . HIS A 1 311 ? -14.678 7.615 16.909 1.00 91.75 311 HIS A N 1
ATOM 2605 C CA . HIS A 1 311 ? -14.333 8.951 16.435 1.00 91.75 311 HIS A CA 1
ATOM 2606 C C . HIS A 1 311 ? -13.532 8.889 15.126 1.00 91.75 311 HIS A C 1
ATOM 2608 O O . HIS A 1 311 ? -13.934 9.504 14.134 1.00 91.75 311 HIS A O 1
ATOM 2614 N N . SER A 1 312 ? -12.471 8.079 15.077 1.00 89.00 312 SER A N 1
ATOM 2615 C CA . SER A 1 312 ? -11.657 7.905 13.866 1.00 89.00 312 SER A CA 1
ATOM 2616 C C . SER A 1 312 ? -12.457 7.275 12.723 1.00 89.00 312 SER A C 1
ATOM 2618 O O . SER A 1 312 ? -12.476 7.799 11.611 1.00 89.00 312 SER A O 1
ATOM 2620 N N . HIS A 1 313 ? -13.203 6.199 12.992 1.00 89.75 313 HIS A N 1
ATOM 2621 C CA . HIS A 1 313 ? -14.021 5.522 11.984 1.00 89.75 313 HIS A CA 1
ATOM 2622 C C . HIS A 1 313 ? -15.077 6.459 11.384 1.00 89.75 313 HIS A C 1
ATOM 2624 O O . HIS A 1 313 ? -15.207 6.552 10.162 1.00 89.75 313 HIS A O 1
ATOM 2630 N N . THR A 1 314 ? -15.832 7.174 12.225 1.00 88.88 314 THR A N 1
ATOM 2631 C CA . THR A 1 314 ? -16.912 8.060 11.758 1.00 88.88 314 THR A CA 1
ATOM 2632 C C . THR A 1 314 ? -16.386 9.269 10.996 1.00 88.88 314 THR A C 1
ATOM 2634 O O . THR A 1 314 ? -17.030 9.669 10.029 1.00 88.88 314 THR A O 1
ATOM 2637 N N . SER A 1 315 ? -15.207 9.791 11.342 1.00 86.81 315 SER A N 1
ATOM 2638 C CA . SER A 1 315 ? -14.570 10.897 10.613 1.00 86.81 315 SER A CA 1
ATOM 2639 C C . SER A 1 315 ? -14.282 10.549 9.148 1.00 86.81 315 SER A C 1
ATOM 2641 O O . SER A 1 315 ? -14.414 11.405 8.275 1.00 86.81 315 SER A O 1
ATOM 2643 N N . VAL A 1 316 ? -13.984 9.279 8.858 1.00 84.25 316 VAL A N 1
ATOM 2644 C CA . VAL A 1 316 ? -13.711 8.799 7.494 1.00 84.25 316 VAL A CA 1
ATOM 2645 C C . VAL A 1 316 ? -14.995 8.435 6.741 1.00 84.25 316 VAL A C 1
ATOM 2647 O O . VAL A 1 316 ? -15.140 8.753 5.559 1.00 84.25 316 VAL A O 1
ATOM 2650 N N . VAL A 1 317 ? -15.953 7.769 7.397 1.00 88.12 317 VAL A N 1
ATOM 2651 C CA . VAL A 1 317 ? -17.147 7.217 6.718 1.00 88.12 317 VAL A CA 1
ATOM 2652 C C . VAL A 1 317 ? -18.380 8.116 6.780 1.00 88.12 317 VAL A C 1
ATOM 2654 O O . VAL A 1 317 ? -19.425 7.752 6.233 1.00 88.12 317 VAL A O 1
ATOM 2657 N N . ALA A 1 318 ? -18.302 9.270 7.444 1.00 88.19 318 ALA A N 1
ATOM 2658 C CA . ALA A 1 318 ? -19.418 10.200 7.530 1.00 88.19 318 ALA A CA 1
ATOM 2659 C C . ALA A 1 318 ? -19.893 10.609 6.128 1.00 88.19 318 ALA A C 1
ATOM 2661 O O . ALA A 1 318 ? -19.134 11.102 5.292 1.00 88.19 318 ALA A O 1
ATOM 2662 N N . GLN A 1 319 ? -21.186 10.412 5.883 1.00 89.75 319 GLN A N 1
ATOM 2663 C CA . GLN A 1 319 ? -21.871 10.856 4.678 1.00 89.75 319 GLN A CA 1
ATOM 2664 C C . GLN A 1 319 ? -22.989 11.815 5.093 1.00 89.75 319 GLN A C 1
ATOM 2666 O O . GLN A 1 319 ? -24.007 11.362 5.624 1.00 89.75 319 GLN A O 1
ATOM 2671 N N . PRO A 1 320 ? -22.840 13.127 4.844 1.00 89.25 320 PRO A N 1
ATOM 2672 C CA . PRO A 1 320 ? -23.931 14.072 5.021 1.00 89.25 320 PRO A CA 1
ATOM 2673 C C . PRO A 1 320 ? -25.135 13.687 4.155 1.00 89.25 320 PRO A C 1
ATOM 2675 O O . PRO A 1 320 ? -24.976 13.153 3.051 1.00 89.25 320 PRO A O 1
ATOM 2678 N N . ALA A 1 321 ? -26.341 13.992 4.638 1.00 88.62 321 ALA A N 1
ATOM 2679 C CA . ALA A 1 321 ? -27.558 13.870 3.842 1.00 88.62 321 ALA A CA 1
ATOM 2680 C C . ALA A 1 321 ? -27.502 14.796 2.612 1.00 88.62 321 ALA A C 1
ATOM 2682 O O . ALA A 1 321 ? -26.856 15.843 2.649 1.00 88.62 321 ALA A O 1
ATOM 2683 N N . TYR A 1 322 ? -28.211 14.433 1.537 1.00 88.81 322 TYR A N 1
ATOM 2684 C CA . TYR A 1 322 ? -28.168 15.156 0.254 1.00 88.81 322 TYR A CA 1
ATOM 2685 C C . TYR A 1 322 ? -28.600 16.631 0.347 1.00 88.81 322 TYR A C 1
ATOM 2687 O O . TYR A 1 322 ? -28.269 17.427 -0.523 1.00 88.81 322 TYR A O 1
ATOM 2695 N N . ASN A 1 323 ? -29.369 16.986 1.378 1.00 91.12 323 ASN A N 1
ATOM 2696 C CA . ASN A 1 323 ? -29.880 18.329 1.642 1.00 91.12 323 ASN A CA 1
ATOM 2697 C C . ASN A 1 323 ? -29.035 19.116 2.661 1.00 91.12 323 ASN A C 1
ATOM 2699 O O . ASN A 1 323 ? -29.425 20.214 3.052 1.00 91.12 323 ASN A O 1
ATOM 2703 N N . SER A 1 324 ? -27.912 18.562 3.124 1.00 91.38 324 SER A N 1
ATOM 2704 C CA . SER A 1 324 ? -26.999 19.259 4.028 1.00 91.38 324 SER A CA 1
ATOM 2705 C C . SER A 1 324 ? -26.212 20.337 3.273 1.00 91.38 324 SER A C 1
ATOM 2707 O O . SER A 1 324 ? -25.715 20.056 2.181 1.00 91.38 324 SER A O 1
ATOM 2709 N N . PRO A 1 325 ? -25.992 21.530 3.858 1.00 88.56 325 PRO A N 1
ATOM 2710 C CA . PRO A 1 325 ? -25.094 22.534 3.279 1.00 88.56 325 PRO A CA 1
ATOM 2711 C C . PRO A 1 325 ? -23.639 22.044 3.169 1.00 88.56 325 PRO A C 1
ATOM 2713 O O . PRO A 1 325 ? -22.862 22.604 2.404 1.00 88.56 325 PRO A O 1
ATOM 2716 N N . TYR A 1 326 ? -23.275 20.985 3.901 1.00 86.88 326 TYR A N 1
ATOM 2717 C CA . TYR A 1 326 ? -21.950 20.359 3.872 1.00 86.88 326 TYR A CA 1
ATOM 2718 C C . TYR A 1 326 ? -21.858 19.166 2.905 1.00 86.88 326 TYR A C 1
ATOM 2720 O O . TYR A 1 326 ? -20.857 18.453 2.897 1.00 86.88 326 TYR A O 1
ATOM 2728 N N . PHE A 1 327 ? -22.899 18.896 2.110 1.00 88.50 327 PHE A N 1
ATOM 2729 C CA . PHE A 1 327 ? -22.857 17.836 1.106 1.00 88.50 327 PHE A CA 1
ATOM 2730 C C . PHE A 1 327 ? -21.989 18.262 -0.087 1.00 88.50 327 PHE A C 1
ATOM 2732 O O . PHE A 1 327 ? -22.378 19.113 -0.881 1.00 88.50 327 PHE A O 1
ATOM 2739 N N . SER A 1 328 ? -20.820 17.639 -0.235 1.00 84.19 328 SER A N 1
ATOM 2740 C CA . SER A 1 328 ? -19.879 17.876 -1.342 1.00 84.19 328 SER A CA 1
ATOM 2741 C C . SER A 1 328 ? -19.850 16.743 -2.379 1.00 84.19 328 SER A C 1
ATOM 2743 O O . SER A 1 328 ? -19.019 16.746 -3.285 1.00 84.19 328 SER A O 1
ATOM 2745 N N . GLY A 1 329 ? -20.765 15.776 -2.267 1.00 87.81 329 GLY A N 1
ATOM 2746 C CA . GLY A 1 329 ? -20.823 14.584 -3.110 1.00 87.81 329 GLY A CA 1
ATOM 2747 C C . GLY A 1 329 ? -20.943 13.296 -2.298 1.00 87.81 329 GLY A C 1
ATOM 2748 O O . GLY A 1 329 ? -21.156 13.306 -1.083 1.00 87.81 329 GLY A O 1
ATOM 2749 N N . ILE A 1 330 ? -20.827 12.164 -2.995 1.00 85.25 330 ILE A N 1
ATOM 2750 C CA . ILE A 1 330 ? -20.804 10.843 -2.362 1.00 85.25 330 ILE A CA 1
ATOM 2751 C C . ILE A 1 330 ? -19.394 10.588 -1.828 1.00 85.25 330 ILE A C 1
ATOM 2753 O O . ILE A 1 330 ? -18.433 10.559 -2.596 1.00 85.25 330 ILE A O 1
ATOM 2757 N N . ASN A 1 331 ? -19.287 10.359 -0.524 1.00 86.38 331 ASN A N 1
ATOM 2758 C CA . ASN A 1 331 ? -18.082 9.905 0.142 1.00 86.38 331 ASN A CA 1
ATOM 2759 C C . ASN A 1 331 ? -17.751 8.475 -0.343 1.00 86.38 331 ASN A C 1
ATOM 2761 O O . ASN A 1 331 ? -18.539 7.545 -0.111 1.00 86.38 331 ASN A O 1
ATOM 2765 N N . PRO A 1 332 ? -16.599 8.269 -1.009 1.00 83.44 332 PRO A N 1
ATOM 2766 C CA . PRO A 1 332 ? -16.220 6.963 -1.537 1.00 83.44 332 PRO A CA 1
ATOM 2767 C C . PRO A 1 332 ? -16.064 5.907 -0.436 1.00 83.44 332 PRO A C 1
ATOM 2769 O O . PRO A 1 332 ? -16.447 4.761 -0.665 1.00 83.44 332 PRO A O 1
ATOM 2772 N N . TYR A 1 333 ? -15.588 6.274 0.758 1.00 82.56 333 TYR A N 1
ATOM 2773 C CA . TYR A 1 333 ? -15.431 5.352 1.889 1.00 82.56 333 TYR A CA 1
ATOM 2774 C C . TYR A 1 333 ? -16.785 4.875 2.420 1.00 82.56 333 TYR A C 1
ATOM 2776 O O . TYR A 1 333 ? -16.991 3.679 2.636 1.00 82.56 333 TYR A O 1
ATOM 2784 N N . ALA A 1 334 ? -17.748 5.792 2.551 1.00 84.62 334 ALA A N 1
ATOM 2785 C CA . ALA A 1 334 ? -19.108 5.463 2.972 1.00 84.62 334 ALA A CA 1
ATOM 2786 C C . ALA A 1 334 ? -19.791 4.505 1.981 1.00 84.62 334 ALA A C 1
ATOM 2788 O O . ALA A 1 334 ? -20.378 3.490 2.374 1.00 84.62 334 ALA A O 1
ATOM 2789 N N . LEU A 1 335 ? -19.670 4.795 0.681 1.00 86.56 335 LEU A N 1
ATOM 2790 C CA . LEU A 1 335 ? -20.189 3.936 -0.382 1.00 86.56 335 LEU A CA 1
ATOM 2791 C C . LEU A 1 335 ? -19.520 2.556 -0.365 1.00 86.56 335 LEU A C 1
ATOM 2793 O O . LEU A 1 335 ? -20.197 1.533 -0.472 1.00 86.56 335 LEU A O 1
ATOM 2797 N N . ALA A 1 336 ? -18.199 2.513 -0.213 1.00 84.44 336 ALA A N 1
ATOM 2798 C CA . ALA A 1 336 ? -17.444 1.273 -0.214 1.00 84.44 336 ALA A CA 1
ATOM 2799 C C . ALA A 1 336 ? -17.774 0.368 0.979 1.00 84.44 336 ALA A C 1
ATOM 2801 O O . ALA A 1 336 ? -17.925 -0.848 0.814 1.00 84.44 336 ALA A O 1
ATOM 2802 N N . LEU A 1 337 ? -17.934 0.952 2.170 1.00 86.69 337 LEU A N 1
ATOM 2803 C CA . LEU A 1 337 ? -18.373 0.233 3.362 1.00 86.69 337 LEU A CA 1
ATOM 2804 C C . LEU A 1 337 ? -19.771 -0.364 3.154 1.00 86.69 337 LEU A C 1
ATOM 2806 O O . LEU A 1 337 ? -20.006 -1.529 3.486 1.00 86.69 337 LEU A O 1
ATOM 2810 N N . LEU A 1 338 ? -20.697 0.398 2.560 1.00 86.44 338 LEU A N 1
ATOM 2811 C CA . LEU A 1 338 ? -22.037 -0.092 2.234 1.00 86.44 338 LEU A CA 1
ATOM 2812 C C . LEU A 1 338 ? -21.981 -1.273 1.252 1.00 86.44 338 LEU A C 1
ATOM 2814 O O . LEU A 1 338 ? -22.595 -2.313 1.503 1.00 86.44 338 LEU A O 1
ATOM 2818 N N . CYS A 1 339 ? -21.209 -1.146 0.172 1.00 84.88 339 CYS A N 1
ATOM 2819 C CA . CYS A 1 339 ? -20.991 -2.219 -0.799 1.00 84.88 339 CYS A CA 1
ATOM 2820 C C . CYS A 1 339 ? -20.418 -3.483 -0.137 1.00 84.88 339 CYS A C 1
ATOM 2822 O O . CYS A 1 339 ? -20.892 -4.590 -0.404 1.00 84.88 339 CYS A O 1
ATOM 2824 N N . SER A 1 340 ? -19.454 -3.326 0.771 1.00 85.12 340 SER A N 1
ATOM 2825 C CA . SER A 1 340 ? -18.827 -4.437 1.497 1.00 85.12 340 SER A CA 1
ATOM 2826 C C . SER A 1 340 ? -19.800 -5.129 2.452 1.00 85.12 340 SER A C 1
ATOM 2828 O O . SER A 1 340 ? -19.870 -6.360 2.471 1.00 85.12 340 SER A O 1
ATOM 2830 N N . LYS A 1 341 ? -20.641 -4.365 3.164 1.00 84.75 341 LYS A N 1
ATOM 2831 C CA . LYS A 1 341 ? -21.729 -4.913 3.993 1.00 84.75 341 LYS A CA 1
ATOM 2832 C C . LYS A 1 341 ? -22.718 -5.728 3.155 1.00 84.75 341 LYS A C 1
ATOM 2834 O O . LYS A 1 341 ? -23.062 -6.850 3.531 1.00 84.75 341 LYS A O 1
ATOM 2839 N N . ILE A 1 342 ? -23.142 -5.207 2.000 1.00 80.56 342 ILE A N 1
ATOM 2840 C CA . ILE A 1 342 ? -24.047 -5.916 1.077 1.00 80.56 342 ILE A CA 1
ATOM 2841 C C . ILE A 1 342 ? -23.402 -7.213 0.576 1.00 80.56 342 ILE A C 1
ATOM 2843 O O . ILE A 1 342 ? -24.041 -8.270 0.585 1.00 80.56 342 ILE A O 1
ATOM 2847 N N . PHE A 1 343 ? -22.131 -7.156 0.178 1.00 80.31 343 PHE A N 1
ATOM 2848 C CA . PHE A 1 343 ? -21.386 -8.327 -0.271 1.00 80.31 343 PHE A CA 1
ATOM 2849 C C . PHE A 1 343 ? -21.301 -9.397 0.827 1.00 80.31 343 PHE A C 1
ATOM 2851 O O . PHE A 1 343 ? -21.642 -10.556 0.579 1.00 80.31 343 PHE A O 1
ATOM 2858 N N . ALA A 1 344 ? -20.946 -9.014 2.056 1.00 78.19 344 ALA A N 1
ATOM 2859 C CA . ALA A 1 344 ? -20.852 -9.929 3.193 1.00 78.19 344 ALA A CA 1
ATOM 2860 C C . ALA A 1 344 ? -22.192 -10.625 3.499 1.00 78.19 344 ALA A C 1
ATOM 2862 O O . ALA A 1 344 ? -22.234 -11.839 3.731 1.00 78.19 344 ALA A O 1
ATOM 2863 N N . VAL A 1 345 ? -23.307 -9.888 3.447 1.00 77.19 345 VAL A N 1
ATOM 2864 C CA . VAL A 1 345 ? -24.657 -10.455 3.613 1.00 77.19 345 VAL A CA 1
ATOM 2865 C C . VAL A 1 345 ? -24.994 -11.422 2.475 1.00 77.19 345 VAL A C 1
ATOM 2867 O O . VAL A 1 345 ? -25.508 -12.515 2.727 1.00 77.19 345 VAL A O 1
ATOM 2870 N N . SER A 1 346 ? -24.668 -11.064 1.231 1.00 71.62 346 SER A N 1
ATOM 2871 C CA . SER A 1 346 ? -24.894 -11.919 0.061 1.00 71.62 346 SER A CA 1
ATOM 2872 C C . SER A 1 346 ? -24.147 -13.252 0.178 1.00 71.62 346 SER A C 1
ATOM 2874 O O . SER A 1 346 ? -24.749 -14.314 0.011 1.00 71.62 346 SER A O 1
ATOM 2876 N N . VAL A 1 347 ? -22.869 -13.222 0.571 1.00 73.31 347 VAL A N 1
ATOM 2877 C CA . VAL A 1 347 ? -22.051 -14.429 0.781 1.00 73.31 347 VAL A CA 1
ATOM 2878 C C . VAL A 1 347 ? -22.615 -15.302 1.905 1.00 73.31 347 VAL A C 1
ATOM 2880 O O . VAL A 1 347 ? -22.768 -16.512 1.716 1.00 73.31 347 VAL A O 1
ATOM 2883 N N . LYS A 1 348 ? -23.002 -14.714 3.048 1.00 72.00 348 LYS A N 1
ATOM 2884 C CA . LYS A 1 348 ? -23.646 -15.462 4.146 1.00 72.00 348 LYS A CA 1
ATOM 2885 C C . LYS A 1 348 ? -24.941 -16.139 3.689 1.00 72.00 348 LYS A C 1
ATOM 2887 O O . LYS A 1 348 ? -25.183 -17.299 4.026 1.00 72.00 348 LYS A O 1
ATOM 2892 N N . ASN A 1 349 ? -25.761 -15.450 2.898 1.00 66.88 349 ASN A N 1
ATOM 2893 C CA . ASN A 1 349 ? -27.010 -16.001 2.374 1.00 66.88 349 ASN A CA 1
ATOM 2894 C C . ASN A 1 349 ? -26.774 -17.132 1.362 1.00 66.88 349 ASN A C 1
ATOM 2896 O O . ASN A 1 349 ? -27.475 -18.143 1.410 1.00 66.88 349 ASN A O 1
ATOM 2900 N N . GLN A 1 350 ? -25.766 -17.009 0.495 1.00 58.97 350 GLN A N 1
ATOM 2901 C CA . GLN A 1 350 ? -25.350 -18.080 -0.418 1.00 58.97 350 GLN A CA 1
ATOM 2902 C C . GLN A 1 350 ? -24.883 -19.322 0.353 1.00 58.97 350 GLN A C 1
ATOM 2904 O O . GLN A 1 350 ? -25.358 -20.425 0.093 1.00 58.97 350 GLN A O 1
ATOM 2909 N N . GLN A 1 351 ? -24.033 -19.155 1.370 1.00 65.00 351 GLN A N 1
ATOM 2910 C CA . GLN A 1 351 ? -23.574 -20.269 2.206 1.00 65.00 351 GLN A CA 1
ATOM 2911 C C . GLN A 1 351 ? -24.723 -20.958 2.954 1.00 65.00 351 GLN A C 1
ATOM 2913 O O . GLN A 1 351 ? -24.747 -22.187 3.037 1.00 65.00 351 GLN A O 1
ATOM 2918 N N . LYS A 1 352 ? -25.700 -20.197 3.467 1.00 66.31 352 LYS A N 1
ATOM 2919 C CA . LYS A 1 352 ? -26.909 -20.764 4.087 1.00 66.31 352 LYS A CA 1
ATOM 2920 C C . LYS A 1 352 ? -27.743 -21.571 3.086 1.00 66.31 352 LYS A C 1
ATOM 2922 O O . LYS A 1 352 ? -28.162 -22.670 3.428 1.00 66.31 352 LYS A O 1
ATOM 2927 N N . ARG A 1 353 ? -27.927 -21.076 1.854 1.00 59.09 353 ARG A N 1
ATOM 2928 C CA . ARG A 1 353 ? -28.667 -21.780 0.783 1.00 59.09 353 ARG A CA 1
ATOM 2929 C C . ARG A 1 353 ? -27.997 -23.076 0.328 1.00 59.09 353 ARG A C 1
ATOM 2931 O O . ARG A 1 353 ? -28.696 -24.050 0.049 1.00 59.09 353 ARG A O 1
ATOM 2938 N N . ILE A 1 354 ? -26.662 -23.084 0.276 1.00 65.75 354 ILE A N 1
ATOM 2939 C CA . ILE A 1 354 ? -25.857 -24.277 -0.025 1.00 65.75 354 ILE A CA 1
ATOM 2940 C C . ILE A 1 354 ? -26.003 -25.307 1.104 1.00 65.75 354 ILE A C 1
ATOM 2942 O O . ILE A 1 354 ? -26.243 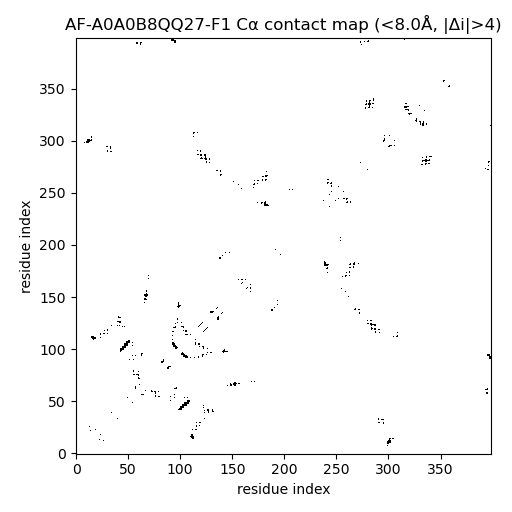-26.480 0.837 1.00 65.75 354 ILE A O 1
ATOM 2946 N N . LYS A 1 355 ? -25.934 -24.873 2.371 1.00 64.56 355 LYS A N 1
ATOM 2947 C CA . LYS A 1 355 ? -26.117 -25.755 3.538 1.00 64.56 355 LYS A CA 1
ATOM 2948 C C . LYS A 1 355 ? -27.548 -26.276 3.698 1.00 64.56 355 LYS A C 1
ATOM 2950 O O . LYS A 1 355 ? -27.724 -27.370 4.214 1.00 64.56 355 LYS A O 1
ATOM 2955 N N . SER A 1 356 ? -28.560 -25.531 3.250 1.00 61.62 356 SER A N 1
ATOM 2956 C CA . SER A 1 356 ? -29.969 -25.943 3.316 1.00 61.62 356 SER A CA 1
ATOM 2957 C C . SER A 1 356 ? -30.407 -26.853 2.156 1.00 61.62 356 SER A C 1
ATOM 2959 O O . SER A 1 356 ? -31.605 -27.027 1.951 1.00 61.62 356 SER A O 1
ATOM 2961 N N . GLY A 1 357 ? -29.471 -27.378 1.352 1.00 47.47 357 GLY A N 1
ATOM 2962 C CA . GLY A 1 357 ? -29.751 -28.357 0.291 1.00 47.47 357 GLY A CA 1
ATOM 2963 C C . GLY A 1 357 ? -30.601 -27.842 -0.879 1.00 47.47 357 GLY A C 1
ATOM 2964 O O . GLY A 1 357 ? -31.088 -28.634 -1.678 1.00 47.47 357 GLY A O 1
ATOM 2965 N N . SER A 1 358 ? -30.797 -26.526 -1.000 1.00 50.56 358 SER A N 1
ATOM 2966 C CA . SER A 1 358 ? -31.813 -25.952 -1.900 1.00 50.56 358 SER A CA 1
ATOM 2967 C C . SER A 1 358 ? -31.380 -25.766 -3.362 1.00 50.56 358 SER A C 1
ATOM 2969 O O . SER A 1 358 ? -32.195 -25.340 -4.178 1.00 50.56 358 SER A O 1
ATOM 2971 N N . GLN A 1 359 ? -30.140 -26.106 -3.738 1.00 44.38 359 GLN A N 1
ATOM 2972 C CA . GLN A 1 359 ? -29.709 -26.135 -5.143 1.00 44.38 359 GLN A CA 1
ATOM 2973 C C . GLN A 1 359 ? -28.684 -27.244 -5.409 1.00 44.38 359 GLN A C 1
ATOM 2975 O O . GLN A 1 359 ? -27.636 -27.302 -4.769 1.00 44.38 359 GLN A O 1
ATOM 2980 N N . SER A 1 360 ? -28.960 -28.081 -6.418 1.00 37.59 360 SER A N 1
ATOM 2981 C CA . SER A 1 360 ? -27.942 -28.913 -7.065 1.00 37.59 360 SER A CA 1
ATOM 2982 C C . SER A 1 360 ? -26.853 -28.005 -7.634 1.00 37.59 360 SER A C 1
ATOM 2984 O O . SER A 1 360 ? -27.189 -27.018 -8.299 1.00 37.59 360 SER A O 1
ATOM 2986 N N . LEU A 1 361 ? -25.579 -28.348 -7.430 1.00 37.78 361 LEU A N 1
ATOM 2987 C CA . LEU A 1 361 ? -24.448 -27.688 -8.080 1.00 37.78 361 LE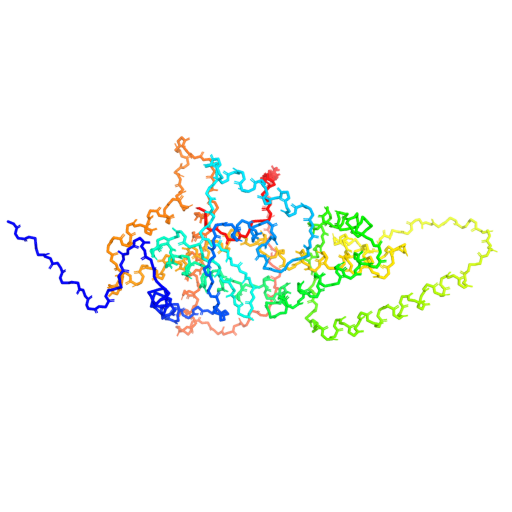U A CA 1
ATOM 2988 C C . LEU A 1 361 ? -24.657 -27.633 -9.605 1.00 37.78 361 LEU A C 1
ATOM 2990 O O . LEU A 1 361 ? -24.339 -28.574 -10.326 1.00 37.78 361 LEU A O 1
ATOM 2994 N N . ARG A 1 362 ? -25.116 -26.494 -10.125 1.00 31.58 362 ARG A N 1
ATOM 2995 C CA . ARG A 1 362 ? -24.663 -26.039 -11.436 1.00 31.58 362 ARG A CA 1
ATOM 2996 C C . ARG A 1 362 ? -23.431 -25.200 -11.170 1.00 31.58 362 ARG A C 1
ATOM 2998 O O . ARG A 1 362 ? -23.535 -24.049 -10.755 1.00 31.58 362 ARG A O 1
ATOM 3005 N N . ALA A 1 363 ? -22.273 -25.827 -11.356 1.00 31.78 363 ALA A N 1
ATOM 3006 C CA . ALA A 1 363 ? -21.009 -25.128 -11.464 1.00 31.78 363 ALA A CA 1
ATOM 3007 C C . ALA A 1 363 ? -21.201 -23.913 -12.382 1.00 31.78 363 ALA A C 1
ATOM 3009 O O . ALA A 1 363 ? -21.738 -24.032 -13.486 1.00 31.78 363 ALA A O 1
ATOM 3010 N N . VAL A 1 364 ? -20.791 -22.738 -11.911 1.00 33.25 364 VAL A N 1
ATOM 3011 C CA . VAL A 1 364 ? -20.677 -21.533 -12.735 1.00 33.25 364 VAL A CA 1
ATOM 3012 C C . VAL A 1 364 ? -19.463 -21.728 -13.650 1.00 33.25 364 VAL A C 1
ATOM 3014 O O . VAL A 1 364 ? -18.421 -21.109 -13.489 1.00 33.25 364 VAL A O 1
ATOM 3017 N N . THR A 1 365 ? -19.587 -22.642 -14.607 1.00 31.38 365 THR A N 1
ATOM 3018 C CA . THR A 1 365 ? -18.765 -22.733 -15.811 1.00 31.38 365 THR A CA 1
ATOM 3019 C C . THR A 1 365 ? -19.652 -22.281 -16.960 1.00 31.38 365 THR A C 1
ATOM 3021 O O . THR A 1 365 ? -20.339 -23.057 -17.618 1.00 31.38 365 THR A O 1
ATOM 3024 N N . GLY A 1 366 ? -19.724 -20.967 -17.156 1.00 25.70 366 GLY A N 1
ATOM 3025 C CA . GLY A 1 366 ? -20.514 -20.408 -18.241 1.00 25.70 366 GLY A CA 1
ATOM 3026 C C . GLY A 1 366 ? -20.700 -18.911 -18.123 1.00 25.70 366 GLY A C 1
ATOM 3027 O O . GLY A 1 366 ? -21.721 -18.449 -17.618 1.00 25.70 366 GLY A O 1
ATOM 3028 N N . LEU A 1 367 ? -19.757 -18.155 -18.688 1.00 32.16 367 LEU A N 1
ATOM 3029 C CA . LEU A 1 367 ? -20.050 -16.854 -19.282 1.00 32.16 367 LEU A CA 1
ATOM 3030 C C . LEU A 1 367 ? -21.135 -17.064 -20.359 1.00 32.16 367 LEU A C 1
ATOM 3032 O O . LEU A 1 367 ? -20.850 -17.209 -21.545 1.00 32.16 367 LEU A O 1
ATOM 3036 N N . LYS A 1 368 ? -22.409 -17.122 -19.969 1.00 24.55 368 LYS A N 1
ATOM 3037 C CA . LYS A 1 368 ? -23.506 -16.906 -20.909 1.00 24.55 368 LYS A CA 1
ATOM 3038 C C . LYS A 1 368 ? -23.782 -15.414 -20.919 1.00 24.55 368 LYS A C 1
ATOM 3040 O O . LYS A 1 368 ? -24.291 -14.865 -19.948 1.00 24.55 368 LYS A O 1
ATOM 3045 N N . ARG A 1 369 ? -23.385 -14.781 -22.030 1.00 28.92 369 ARG A N 1
ATOM 3046 C CA . ARG A 1 369 ? -23.750 -13.422 -22.448 1.00 28.92 369 ARG A CA 1
ATOM 3047 C C . ARG A 1 369 ? -25.163 -13.085 -21.971 1.00 28.92 369 ARG A C 1
ATOM 3049 O O . ARG A 1 369 ? -26.140 -13.520 -22.578 1.00 28.92 369 ARG A O 1
ATOM 3056 N N . CYS A 1 370 ? -25.264 -12.281 -20.918 1.00 22.64 370 CYS A N 1
ATOM 3057 C CA . CYS A 1 370 ? -26.514 -11.634 -20.560 1.00 22.64 370 CYS A CA 1
ATOM 3058 C C . CYS A 1 370 ? -26.707 -10.481 -21.552 1.00 22.64 370 CYS A C 1
ATOM 3060 O O . CYS A 1 370 ? -26.279 -9.352 -21.330 1.00 22.64 370 CYS A O 1
ATOM 3062 N N . THR A 1 371 ? -27.265 -10.802 -22.717 1.00 25.30 371 THR A N 1
ATOM 3063 C CA . THR A 1 371 ? -27.787 -9.807 -23.651 1.00 25.30 371 THR A CA 1
ATOM 3064 C C . THR A 1 371 ? -29.098 -9.301 -23.066 1.00 25.30 371 THR A C 1
ATOM 3066 O O . THR A 1 371 ? -30.171 -9.842 -23.325 1.00 25.30 371 THR A O 1
ATOM 3069 N N . LEU A 1 372 ? -29.012 -8.266 -22.230 1.00 25.69 372 LEU A N 1
ATOM 3070 C CA . LEU A 1 372 ? -30.179 -7.473 -21.865 1.00 25.69 372 LEU A CA 1
ATOM 3071 C C . LEU A 1 372 ? -30.699 -6.791 -23.135 1.00 25.69 372 LEU A C 1
ATOM 3073 O O . LEU A 1 372 ? -30.158 -5.795 -23.612 1.00 25.69 372 LEU A O 1
ATOM 3077 N N . ARG A 1 373 ? -31.760 -7.371 -23.704 1.00 22.44 373 ARG A N 1
ATOM 3078 C CA . ARG A 1 373 ? -32.626 -6.745 -24.705 1.00 22.44 373 ARG A CA 1
ATOM 3079 C C . ARG A 1 373 ? -33.288 -5.525 -24.057 1.00 22.44 373 ARG A C 1
ATOM 3081 O O . ARG A 1 373 ? -34.356 -5.633 -23.465 1.00 22.44 373 ARG A O 1
ATOM 3088 N N . CYS A 1 374 ? -32.653 -4.363 -24.169 1.00 22.86 374 CYS A N 1
ATOM 3089 C CA . CYS A 1 374 ? -33.268 -3.088 -23.828 1.00 22.86 374 CYS A CA 1
ATOM 3090 C C . CYS A 1 374 ? -34.045 -2.585 -25.056 1.00 22.86 374 CYS A C 1
ATOM 3092 O O . CYS A 1 374 ? -33.461 -2.084 -26.018 1.00 22.86 374 CYS A O 1
ATOM 3094 N N . LYS A 1 375 ? -35.369 -2.788 -25.067 1.00 24.20 375 LYS A N 1
ATOM 3095 C CA . LYS A 1 375 ? -36.268 -2.148 -26.035 1.00 24.20 375 LYS A CA 1
ATOM 3096 C C . LYS A 1 375 ? -36.512 -0.699 -25.592 1.00 24.20 375 LYS A C 1
ATOM 3098 O O . LYS A 1 375 ? -37.211 -0.464 -24.619 1.00 24.20 375 LYS A O 1
ATOM 3103 N N . THR A 1 376 ? -35.929 0.225 -26.357 1.00 27.53 376 THR A N 1
ATOM 3104 C CA . THR A 1 376 ? -36.427 1.575 -26.691 1.00 27.53 376 THR A CA 1
ATOM 3105 C C . THR A 1 376 ? -36.921 2.493 -25.562 1.00 27.53 376 THR A C 1
ATOM 3107 O O . THR A 1 376 ? -38.084 2.437 -25.185 1.00 27.53 376 THR A O 1
ATOM 3110 N N . SER A 1 377 ? -36.133 3.522 -25.244 1.00 22.89 377 SER A N 1
ATOM 3111 C CA . SER A 1 377 ? -36.480 4.903 -25.622 1.00 22.89 377 SER A CA 1
ATOM 3112 C C . SER A 1 377 ? -35.210 5.765 -25.667 1.00 22.89 377 SER A C 1
ATOM 3114 O O . SER A 1 377 ? -34.267 5.577 -24.901 1.00 22.89 377 SER A O 1
ATOM 3116 N N . LYS A 1 378 ? -35.136 6.654 -26.660 1.00 29.14 378 LYS A N 1
ATOM 3117 C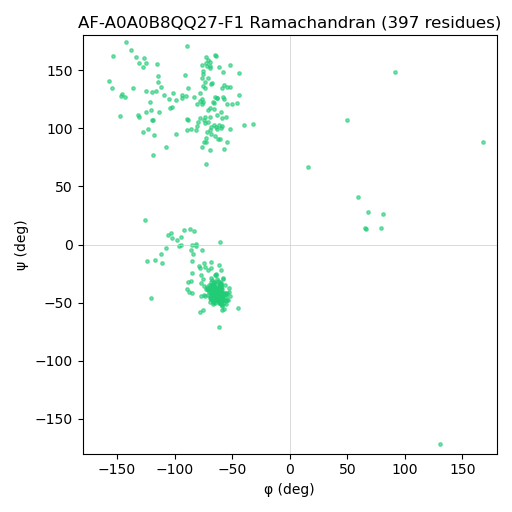 CA . LYS A 1 378 ? -34.025 7.585 -26.870 1.00 29.14 378 LYS A CA 1
ATOM 3118 C C . LYS A 1 378 ? -33.972 8.584 -25.708 1.00 29.14 378 LYS A C 1
ATOM 3120 O O . LYS A 1 378 ? -34.708 9.562 -25.720 1.00 29.14 378 LYS A O 1
ATOM 3125 N N . MET A 1 379 ? -33.050 8.398 -24.774 1.00 22.05 379 MET A N 1
ATOM 3126 C CA . MET A 1 379 ? -32.503 9.493 -23.975 1.00 22.05 379 MET A CA 1
ATOM 3127 C C . MET A 1 379 ? -30.987 9.466 -24.129 1.00 22.05 379 MET A C 1
ATOM 3129 O O . MET A 1 379 ? -30.321 8.507 -23.746 1.00 22.05 379 MET A O 1
ATOM 3133 N N . ARG A 1 380 ? -30.448 10.512 -24.765 1.00 24.14 380 ARG A N 1
ATOM 3134 C CA . ARG A 1 380 ? -29.013 10.801 -24.774 1.00 24.14 380 ARG A CA 1
ATOM 3135 C C . ARG A 1 380 ? -28.583 11.006 -23.320 1.00 24.14 380 ARG A C 1
ATOM 3137 O O . ARG A 1 380 ? -28.818 12.071 -22.761 1.00 24.14 380 ARG A O 1
ATOM 3144 N N . ALA A 1 381 ? -27.981 9.988 -22.717 1.00 21.70 381 ALA A N 1
ATOM 3145 C CA . ALA A 1 381 ? -27.228 10.144 -21.485 1.00 21.70 381 ALA A CA 1
ATOM 3146 C C . ALA A 1 381 ? -25.848 10.682 -21.867 1.00 21.70 381 ALA A C 1
ATOM 3148 O O . ALA A 1 381 ? -24.997 9.954 -22.377 1.00 21.70 381 ALA A O 1
ATOM 3149 N N . SER A 1 382 ? -25.656 11.983 -21.676 1.00 20.83 382 SER A N 1
ATOM 3150 C CA . SER A 1 382 ? -24.332 12.588 -21.635 1.00 20.83 382 SER A CA 1
ATOM 3151 C C . SER A 1 382 ? -23.558 11.917 -20.498 1.00 20.83 382 SER A C 1
ATOM 3153 O O . SER A 1 382 ? -23.894 12.092 -19.329 1.00 20.83 382 SER A O 1
ATOM 3155 N N . LEU A 1 383 ? -22.564 11.098 -20.842 1.00 20.53 383 LEU A N 1
ATOM 3156 C CA . LEU A 1 383 ? -21.584 10.565 -19.900 1.00 20.53 383 LEU A CA 1
ATOM 3157 C C . LEU A 1 383 ? -20.766 11.744 -19.370 1.00 20.53 383 LEU A C 1
ATOM 3159 O O . LEU A 1 383 ? -19.792 12.166 -19.986 1.00 20.53 383 LEU A O 1
ATOM 3163 N N . VAL A 1 384 ? -21.192 12.298 -18.238 1.00 19.28 384 VAL A N 1
ATOM 3164 C CA . VAL A 1 384 ? -20.339 13.166 -17.432 1.00 19.28 384 VAL A CA 1
ATOM 3165 C C . VAL A 1 384 ? -19.305 12.252 -16.788 1.00 19.28 384 VAL A C 1
ATOM 3167 O O . VAL A 1 384 ? -19.567 11.580 -15.792 1.00 19.28 384 VAL A O 1
ATOM 3170 N N . SER A 1 385 ? -18.136 12.169 -17.416 1.00 19.83 385 SER A N 1
ATOM 3171 C CA . SER A 1 385 ? -16.927 11.651 -16.793 1.00 19.83 385 SER A CA 1
ATOM 3172 C C . SER A 1 385 ? -16.601 12.550 -15.604 1.00 19.83 385 SER A C 1
ATOM 3174 O O . SER A 1 385 ? -16.104 13.660 -15.786 1.00 19.83 385 SER A O 1
ATOM 3176 N N . ILE A 1 386 ? -16.899 12.094 -14.389 1.00 19.91 386 ILE A N 1
ATOM 3177 C CA . ILE A 1 386 ? -16.360 12.714 -13.179 1.00 19.91 386 ILE A CA 1
ATOM 3178 C C . ILE A 1 386 ? -14.882 12.324 -13.136 1.00 19.91 386 ILE A C 1
ATOM 3180 O O . ILE A 1 386 ? -14.503 11.275 -12.622 1.00 19.91 386 ILE A O 1
ATOM 3184 N N . SER A 1 387 ? -14.050 13.138 -13.782 1.00 19.22 387 SER A N 1
ATOM 3185 C CA . SER A 1 387 ? -12.604 13.105 -13.627 1.00 19.22 387 SER A CA 1
ATOM 3186 C C . SER A 1 387 ? -12.277 13.641 -12.237 1.00 19.22 387 SER A C 1
ATOM 3188 O O . SER A 1 387 ? -12.380 14.844 -11.998 1.00 19.22 387 SER A O 1
ATOM 3190 N N . LEU A 1 388 ? -11.900 12.756 -11.314 1.00 22.25 388 LEU A N 1
ATOM 3191 C CA . LEU A 1 388 ? -11.207 13.181 -10.102 1.00 22.25 388 LEU A CA 1
ATOM 3192 C C . LEU A 1 388 ? -9.848 13.770 -10.530 1.00 22.25 388 LEU A C 1
ATOM 3194 O O . LEU A 1 388 ? -9.129 13.121 -11.295 1.00 22.25 388 LEU A O 1
ATOM 3198 N N . PRO A 1 389 ? -9.505 15.001 -10.118 1.00 20.03 389 PRO A N 1
ATOM 3199 C CA . PRO A 1 389 ? -8.245 15.624 -10.497 1.00 20.03 389 PRO A CA 1
ATOM 3200 C C . PRO A 1 389 ? -7.084 14.854 -9.864 1.00 20.03 389 PRO A C 1
ATOM 3202 O O . PRO A 1 389 ? -7.053 14.696 -8.650 1.00 20.03 389 PRO A O 1
ATOM 3205 N N . ASN A 1 390 ? -6.160 14.375 -10.706 1.00 22.66 390 ASN A N 1
ATOM 3206 C CA . ASN A 1 390 ? -4.786 13.953 -10.404 1.00 22.66 390 ASN A CA 1
ATOM 3207 C C . ASN A 1 390 ? -4.460 13.711 -8.916 1.00 22.66 390 ASN A C 1
ATOM 3209 O O . ASN A 1 390 ? -3.627 14.402 -8.331 1.00 22.66 390 ASN A O 1
ATOM 3213 N N . SER A 1 391 ? -5.058 12.685 -8.311 1.00 22.42 391 SER A N 1
ATOM 3214 C CA . SER A 1 391 ? -4.533 12.100 -7.084 1.00 22.42 391 SER A CA 1
ATOM 3215 C C . SER A 1 391 ? -3.396 11.170 -7.491 1.00 22.42 391 SER A C 1
ATOM 3217 O O . SER A 1 391 ? -3.604 10.106 -8.080 1.00 22.42 391 SER A O 1
ATOM 3219 N N . SER A 1 392 ? -2.174 11.634 -7.240 1.00 23.61 392 SER A N 1
ATOM 3220 C CA . SER A 1 392 ? -0.949 10.846 -7.304 1.00 23.61 392 SER A CA 1
ATOM 3221 C C . SER A 1 392 ? -1.155 9.485 -6.638 1.00 23.61 392 SER A C 1
ATOM 3223 O O . SER A 1 392 ? -1.944 9.364 -5.701 1.00 23.61 392 SER A O 1
ATOM 3225 N N . VAL A 1 393 ? -0.465 8.462 -7.159 1.00 26.67 393 VAL A N 1
ATOM 3226 C CA . VAL A 1 393 ? -0.477 7.080 -6.656 1.00 26.67 393 VAL A CA 1
ATOM 3227 C C . VAL A 1 393 ? -0.470 7.105 -5.131 1.00 26.67 393 VAL A C 1
ATOM 3229 O O . VAL A 1 393 ? 0.539 7.452 -4.514 1.00 26.67 393 VAL A O 1
ATOM 3232 N N . THR A 1 394 ? -1.638 6.862 -4.556 1.00 31.12 394 THR A N 1
ATOM 3233 C CA . THR A 1 394 ? -1.871 6.870 -3.123 1.00 31.12 394 THR A CA 1
ATOM 3234 C C . THR A 1 394 ? -2.187 5.437 -2.794 1.00 31.12 394 THR A C 1
ATOM 3236 O O . THR A 1 394 ? -3.143 4.860 -3.317 1.00 31.12 394 THR A O 1
ATOM 3239 N N . LEU A 1 395 ? -1.286 4.844 -2.016 1.00 38.59 395 LEU A N 1
ATOM 3240 C CA . LEU A 1 395 ? -1.544 3.577 -1.369 1.00 38.59 395 LEU A CA 1
ATOM 3241 C C . LEU A 1 395 ? -2.862 3.675 -0.604 1.00 38.59 395 LEU A C 1
ATOM 3243 O O . LEU A 1 395 ? -3.341 4.760 -0.265 1.00 38.59 395 LEU A O 1
ATOM 3247 N N . SER A 1 396 ? -3.467 2.514 -0.436 1.00 39.00 396 SER A N 1
ATOM 3248 C CA . SER A 1 396 ? -4.662 2.324 0.361 1.00 39.00 396 SER A CA 1
ATOM 3249 C C . SER A 1 396 ? -4.361 2.669 1.814 1.00 39.00 396 SER A C 1
ATOM 3251 O O . SER A 1 396 ? -3.691 1.874 2.476 1.00 39.00 396 SER A O 1
ATOM 3253 N N . CYS A 1 397 ? -4.740 3.873 2.235 1.00 40.16 397 CYS A N 1
ATOM 3254 C CA . CYS A 1 397 ? -4.366 4.426 3.526 1.00 40.16 397 CYS A CA 1
ATOM 3255 C C . CYS A 1 397 ? -5.522 5.242 4.112 1.00 40.16 397 CYS A C 1
ATOM 3257 O O . CYS A 1 397 ? -6.047 6.154 3.458 1.00 40.16 397 CYS A O 1
ATOM 3259 N N . LEU A 1 398 ? -5.890 4.922 5.349 1.00 38.16 398 LEU A N 1
ATOM 3260 C CA . LEU A 1 398 ? -6.727 5.717 6.230 1.00 38.16 398 LEU A CA 1
ATOM 3261 C C . LEU A 1 398 ? -5.982 6.999 6.584 1.00 38.16 398 LEU A C 1
ATOM 3263 O O . LEU A 1 398 ? -4.886 6.975 7.138 1.00 38.16 398 LEU A O 1
ATOM 3267 N N . ARG A 1 399 ? -6.602 8.127 6.261 1.00 44.75 399 ARG A N 1
ATOM 3268 C CA . ARG A 1 399 ? -6.096 9.463 6.569 1.00 44.75 399 ARG A CA 1
ATOM 3269 C C . ARG A 1 399 ? -6.901 10.119 7.666 1.00 44.75 399 ARG A C 1
ATOM 3271 O O . ARG A 1 399 ? -8.121 9.836 7.727 1.00 44.75 399 ARG A O 1
#

Radius of gyration: 26.27 Å; Cα contacts (8 Å, |Δi|>4): 408; chains: 1; bounding box: 64×52×102 Å